Protein AF-0000000079914708 (afdb_homodimer)

Radius of gyration: 30.22 Å; Cα contacts (8 Å, |Δi|>4): 1657; chains: 2; bounding box: 57×96×69 Å

Nearest PDB structures (foldseek):
  4oof-assembly1_B  TM=9.901E-01  e=2.517E-56  Mycobacterium tuberculosis H37Rv
  4ooe-assembly1_B  TM=9.869E-01  e=2.065E-55  Mycobacterium tuberculosis H37Rv
  2jd0-assembly1_A  TM=9.920E-01  e=3.145E-55  Mycobacterium tuberculosis H37Rv
  2c82-assembly1_A  TM=9.894E-01  e=4.850E-54  Mycobacterium tuberculosis H37Rv
  2y1c-assembly1_A  TM=9.705E-01  e=8.412E-52  Mycobacterium tuberculosis H37Rv

Structure (mmCIF, N/CA/C/O backbone):
data_AF-0000000079914708-model_v1
#
loop_
_entity.id
_entity.type
_entity.pdbx_description
1 polymer '1-deoxy-D-xylulose 5-phosphate reductoisomerase'
#
loop_
_atom_site.group_PDB
_atom_site.id
_atom_site.type_symbol
_atom_site.label_atom_id
_atom_site.label_alt_id
_atom_site.label_comp_id
_atom_site.label_asym_id
_atom_site.label_entity_id
_atom_site.label_seq_id
_atom_site.pdbx_PDB_ins_code
_atom_site.Cartn_x
_atom_site.Cartn_y
_atom_site.Cartn_z
_atom_site.occupancy
_atom_site.B_iso_or_equiv
_atom_site.auth_seq_id
_atom_site.auth_comp_id
_atom_site.auth_asym_id
_atom_site.auth_atom_id
_atom_site.pdbx_PDB_model_num
ATOM 1 N N . MET A 1 1 ? -20.422 -18.531 9.766 1 36.88 1 MET A N 1
ATOM 2 C CA . MET A 1 1 ? -19.594 -19.594 10.367 1 36.88 1 MET A CA 1
ATOM 3 C C . MET A 1 1 ? -19.578 -19.469 11.883 1 36.88 1 MET A C 1
ATOM 5 O O . MET A 1 1 ? -19.594 -18.359 12.422 1 36.88 1 MET A O 1
ATOM 9 N N . ASP A 1 2 ? -19.969 -20.281 12.609 1 43.97 2 ASP A N 1
ATOM 10 C CA . ASP A 1 2 ? -19.969 -20.344 14.062 1 43.97 2 ASP A CA 1
ATOM 11 C C . ASP A 1 2 ? -18.641 -19.859 14.641 1 43.97 2 ASP A C 1
ATOM 13 O O . ASP A 1 2 ? -17.594 -20.469 14.398 1 43.97 2 ASP A O 1
ATOM 17 N N . GLU A 1 3 ? -18.438 -18.547 15 1 56.38 3 GLU A N 1
ATOM 18 C CA . GLU A 1 3 ? -17.328 -17.734 15.484 1 56.38 3 GLU A CA 1
ATOM 19 C C . GLU A 1 3 ? -16.469 -18.516 16.469 1 56.38 3 GLU A C 1
ATOM 21 O O . GLU A 1 3 ? -15.328 -18.125 16.75 1 56.38 3 GLU A O 1
ATOM 26 N N . THR A 1 4 ? -16.906 -19.766 16.891 1 71.81 4 THR A N 1
ATOM 27 C CA . THR A 1 4 ? -16.188 -20.328 18.031 1 71.81 4 THR A CA 1
ATOM 28 C C . THR A 1 4 ? -15.398 -21.562 17.594 1 71.81 4 THR A C 1
ATOM 30 O O . THR A 1 4 ? -14.453 -21.969 18.281 1 71.81 4 THR A O 1
ATOM 33 N N . ARG A 1 5 ? -15.688 -22.188 16.328 1 90 5 ARG A N 1
ATOM 34 C CA . ARG A 1 5 ? -14.961 -23.406 15.992 1 90 5 ARG A CA 1
ATOM 35 C C . ARG A 1 5 ? -13.836 -23.109 15 1 90 5 ARG A C 1
ATOM 37 O O . ARG A 1 5 ? -13.945 -22.203 14.18 1 90 5 ARG A O 1
ATOM 44 N N . PRO A 1 6 ? -12.797 -23.906 14.992 1 96.5 6 PRO A N 1
ATOM 45 C CA . PRO A 1 6 ? -11.68 -23.734 14.062 1 96.5 6 PRO A CA 1
ATOM 46 C C . PRO A 1 6 ? -12.078 -23.969 12.609 1 96.5 6 PRO A C 1
ATOM 48 O O . PRO A 1 6 ? -12.945 -24.797 12.328 1 96.5 6 PRO A O 1
ATOM 51 N N . THR A 1 7 ? -11.562 -23.172 11.695 1 98.25 7 THR A N 1
ATOM 52 C CA . THR A 1 7 ? -11.727 -23.359 10.258 1 98.25 7 THR A CA 1
ATOM 53 C C . THR A 1 7 ? -11.195 -24.719 9.828 1 98.25 7 THR A C 1
ATOM 55 O O . THR A 1 7 ? -10.031 -25.047 10.078 1 98.25 7 THR A O 1
ATOM 58 N N . ARG A 1 8 ? -12.094 -25.625 9.367 1 98.62 8 ARG A N 1
ATOM 59 C CA . ARG A 1 8 ? -11.734 -26.969 8.906 1 98.62 8 ARG A CA 1
ATOM 60 C C . ARG A 1 8 ? -11.047 -26.922 7.547 1 98.62 8 ARG A C 1
ATOM 62 O O . ARG A 1 8 ? -11.664 -26.547 6.551 1 98.62 8 ARG A O 1
ATOM 69 N N . VAL A 1 9 ? -9.648 -27.359 7.445 1 98.94 9 VAL A N 1
ATOM 70 C CA . VAL A 1 9 ? -8.805 -27.203 6.262 1 98.94 9 VAL A CA 1
ATOM 71 C C . VAL A 1 9 ? -8.539 -28.562 5.621 1 98.94 9 VAL A C 1
ATOM 73 O O . VAL A 1 9 ? -8.062 -29.484 6.289 1 98.94 9 VAL A O 1
ATOM 76 N N . LEU A 1 10 ? -8.953 -28.75 4.406 1 98.94 10 LEU A N 1
ATOM 77 C CA . LEU A 1 10 ? -8.508 -29.859 3.576 1 98.94 10 LEU A CA 1
ATOM 78 C C . LEU A 1 10 ? -7.273 -29.484 2.766 1 98.94 10 LEU A C 1
ATOM 80 O O . LEU A 1 10 ? -7.32 -28.547 1.957 1 98.94 10 LEU A O 1
ATOM 84 N N . LEU A 1 11 ? -6.145 -30.188 2.957 1 98.81 11 LEU A N 1
ATOM 85 C CA . LEU A 1 11 ? -4.863 -29.781 2.383 1 98.81 11 LEU A CA 1
ATOM 86 C C . LEU A 1 11 ? -4.453 -30.734 1.261 1 98.81 11 LEU A C 1
ATOM 88 O O . LEU A 1 11 ? -4.168 -31.906 1.506 1 98.81 11 LEU A O 1
ATOM 92 N N . LEU A 1 12 ? -4.473 -30.203 0.036 1 98.56 12 LEU A N 1
ATOM 93 C CA . LEU A 1 12 ? -4.012 -30.969 -1.123 1 98.56 12 LEU A CA 1
ATOM 94 C C . LEU A 1 12 ? -2.566 -30.625 -1.459 1 98.56 12 LEU A C 1
ATOM 96 O O . LEU A 1 12 ? -2.242 -29.453 -1.711 1 98.56 12 LEU A O 1
ATOM 100 N N . GLY A 1 13 ? -1.732 -31.594 -1.557 1 96.75 13 GLY A N 1
ATOM 101 C CA . GLY A 1 13 ? -0.308 -31.344 -1.718 1 96.75 13 GLY A CA 1
ATOM 102 C C . GLY A 1 13 ? 0.402 -31.062 -0.407 1 96.75 13 GLY A C 1
ATOM 103 O O . GLY A 1 13 ? 1.168 -30.109 -0.301 1 96.75 13 GLY A O 1
ATOM 104 N N . SER A 1 14 ? 0.177 -31.891 0.597 1 98 14 SER A N 1
ATOM 105 C CA . SER A 1 14 ? 0.593 -31.609 1.966 1 98 14 SER A CA 1
ATOM 106 C C . SER A 1 14 ? 2.1 -31.766 2.131 1 98 14 SER A C 1
ATOM 108 O O . SER A 1 14 ? 2.693 -31.203 3.049 1 98 14 SER A O 1
ATOM 110 N N . THR A 1 15 ? 2.727 -32.531 1.225 1 96.88 15 THR A N 1
ATOM 111 C CA . THR A 1 15 ? 4.133 -32.844 1.438 1 96.88 15 THR A CA 1
ATOM 112 C C . THR A 1 15 ? 5.035 -31.891 0.657 1 96.88 15 THR A C 1
ATOM 114 O O . THR A 1 15 ? 6.258 -31.938 0.791 1 96.88 15 THR A O 1
ATOM 117 N N . GLY A 1 16 ? 4.41 -31.016 -0.153 1 93.75 16 GLY A N 1
ATOM 118 C CA . GLY A 1 16 ? 5.18 -30.016 -0.866 1 93.75 16 GLY A CA 1
ATOM 119 C C . GLY A 1 16 ? 5.504 -28.797 -0.018 1 93.75 16 GLY A C 1
ATOM 120 O O . GLY A 1 16 ? 5.152 -28.75 1.163 1 93.75 16 GLY A O 1
ATOM 121 N N . SER A 1 17 ? 6.188 -27.875 -0.642 1 93.06 17 SER A N 1
ATOM 122 C CA . SER A 1 17 ? 6.637 -26.672 0.045 1 93.06 17 SER A CA 1
ATOM 123 C C . SER A 1 17 ? 5.461 -25.906 0.644 1 93.06 17 SER A C 1
ATOM 125 O O . SER A 1 17 ? 5.469 -25.578 1.833 1 93.06 17 SER A O 1
ATOM 127 N N . ILE A 1 18 ? 4.402 -25.641 -0.111 1 96.12 18 ILE A N 1
ATOM 128 C CA . ILE A 1 18 ? 3.236 -24.906 0.365 1 96.12 18 ILE A CA 1
ATOM 129 C C . ILE A 1 18 ? 2.506 -25.719 1.425 1 96.12 18 ILE A C 1
ATOM 131 O O . ILE A 1 18 ? 2.08 -25.188 2.449 1 96.12 18 ILE A O 1
ATOM 135 N N . GLY A 1 19 ? 2.408 -27.031 1.173 1 97.31 19 GLY A N 1
ATOM 136 C CA . GLY A 1 19 ? 1.706 -27.906 2.102 1 97.31 19 GLY A CA 1
ATOM 137 C C . GLY A 1 19 ? 2.35 -27.953 3.475 1 97.31 19 GLY A C 1
ATOM 138 O O . GLY A 1 19 ? 1.666 -27.812 4.492 1 97.31 19 GLY A O 1
ATOM 139 N N . THR A 1 20 ? 3.672 -28.125 3.508 1 97.81 20 THR A N 1
ATOM 140 C CA . THR A 1 20 ? 4.371 -28.219 4.785 1 97.81 20 THR A CA 1
ATOM 141 C C . THR A 1 20 ? 4.297 -26.891 5.535 1 97.81 20 THR A C 1
ATOM 143 O O . THR A 1 20 ? 4.125 -26.875 6.758 1 97.81 20 THR A O 1
ATOM 146 N N . GLN A 1 21 ? 4.383 -25.812 4.812 1 97.75 21 GLN A N 1
ATOM 147 C CA . GLN A 1 21 ? 4.297 -24.484 5.441 1 97.75 21 GLN A CA 1
ATOM 148 C C . GLN A 1 21 ? 2.883 -24.219 5.945 1 97.75 21 GLN A C 1
ATOM 150 O O . GLN A 1 21 ? 2.703 -23.578 6.984 1 97.75 21 GLN A O 1
ATOM 155 N N . ALA A 1 22 ? 1.882 -24.703 5.195 1 98.69 22 ALA A N 1
ATOM 156 C CA . ALA A 1 22 ? 0.503 -24.578 5.66 1 98.69 22 ALA A CA 1
ATOM 157 C C . ALA A 1 22 ? 0.308 -25.312 6.984 1 98.69 22 ALA A C 1
ATOM 159 O O . ALA A 1 22 ? -0.35 -24.797 7.895 1 98.69 22 ALA A O 1
ATOM 160 N N . LEU A 1 23 ? 0.891 -26.453 7.082 1 98.75 23 LEU A N 1
ATOM 161 C CA . LEU A 1 23 ? 0.79 -27.219 8.32 1 98.75 23 LEU A CA 1
ATOM 162 C C . LEU A 1 23 ? 1.471 -26.484 9.469 1 98.75 23 LEU A C 1
ATOM 164 O O . LEU A 1 23 ? 0.998 -26.516 10.609 1 98.75 23 LEU A O 1
ATOM 168 N N . GLU A 1 24 ? 2.586 -25.812 9.195 1 98.5 24 GLU A N 1
ATOM 169 C CA . GLU A 1 24 ? 3.238 -24.984 10.203 1 98.5 24 GLU A CA 1
ATOM 170 C C . GLU A 1 24 ? 2.322 -23.859 10.68 1 98.5 24 GLU A C 1
ATOM 172 O O . GLU A 1 24 ? 2.217 -23.609 11.883 1 98.5 24 GLU A O 1
ATOM 177 N N . VAL A 1 25 ? 1.643 -23.188 9.742 1 98.69 25 VAL A N 1
ATOM 178 C CA . VAL A 1 25 ? 0.723 -22.094 10.055 1 98.69 25 VAL A CA 1
ATOM 179 C C . VAL A 1 25 ? -0.42 -22.625 10.922 1 98.69 25 VAL A C 1
ATOM 181 O O . VAL A 1 25 ? -0.799 -21.984 11.914 1 98.69 25 VAL A O 1
ATOM 184 N N . ILE A 1 26 ? -0.95 -23.781 10.578 1 98.56 26 ILE A N 1
ATOM 185 C CA . ILE A 1 26 ? -2.072 -24.359 11.297 1 98.56 26 ILE A CA 1
ATOM 186 C C . ILE A 1 26 ? -1.633 -24.766 12.703 1 98.56 26 ILE A C 1
ATOM 188 O O . ILE A 1 26 ? -2.336 -24.484 13.68 1 98.56 26 ILE A O 1
ATOM 192 N N . GLU A 1 27 ? -0.459 -25.375 12.797 1 98.06 27 GLU A N 1
ATOM 193 C CA . GLU A 1 27 ? 0.076 -25.797 14.094 1 98.06 27 GLU A CA 1
ATOM 194 C C . GLU A 1 27 ? 0.278 -24.609 15.016 1 98.06 27 GLU A C 1
ATOM 196 O O . GLU A 1 27 ? 0.067 -24.703 16.234 1 98.06 27 GLU A O 1
ATOM 201 N N . ALA A 1 28 ? 0.624 -23.484 14.5 1 97.81 28 ALA A N 1
ATOM 202 C CA . ALA A 1 28 ? 0.877 -22.266 15.281 1 97.81 28 ALA A CA 1
ATOM 203 C C . ALA A 1 28 ? -0.43 -21.609 15.703 1 97.81 28 ALA A C 1
ATOM 205 O O . ALA A 1 28 ? -0.429 -20.688 16.531 1 97.81 28 ALA A O 1
ATOM 206 N N . ASN A 1 29 ? -1.564 -22.078 15.117 1 97.81 29 ASN A N 1
ATOM 207 C CA . ASN A 1 29 ? -2.863 -21.469 15.383 1 97.81 29 ASN A CA 1
ATOM 208 C C . ASN A 1 29 ? -3.938 -22.516 15.633 1 97.81 29 ASN A C 1
ATOM 210 O O . ASN A 1 29 ? -4.961 -22.531 14.945 1 97.81 29 ASN A O 1
ATOM 214 N N . PRO A 1 30 ? -3.83 -23.359 16.672 1 95 30 PRO A N 1
ATOM 215 C CA . PRO A 1 30 ? -4.734 -24.5 16.875 1 95 30 PRO A CA 1
ATOM 216 C C . PRO A 1 30 ? -6.16 -24.047 17.203 1 95 30 PRO A C 1
ATOM 218 O O . PRO A 1 30 ? -7.109 -24.812 17 1 95 30 PRO A O 1
ATOM 221 N N . GLY A 1 31 ? -6.293 -22.828 17.672 1 96.19 31 GLY A N 1
ATOM 222 C CA . GLY A 1 31 ? -7.629 -22.312 17.953 1 96.19 31 GLY A CA 1
ATOM 223 C C . GLY A 1 31 ? -8.32 -21.781 16.703 1 96.19 31 GLY A C 1
ATOM 224 O O . GLY A 1 31 ? -9.539 -21.594 16.703 1 96.19 31 GLY A O 1
ATOM 225 N N . LYS A 1 32 ? -7.641 -21.656 15.602 1 97.44 32 LYS A N 1
ATOM 226 C CA . LYS A 1 32 ? -8.18 -21.016 14.414 1 97.44 32 LYS A CA 1
ATOM 227 C C . LYS A 1 32 ? -8.422 -22.031 13.297 1 97.44 32 LYS A C 1
ATOM 229 O O . LYS A 1 32 ? -9.359 -21.875 12.508 1 97.44 32 LYS A O 1
ATOM 234 N N . PHE A 1 33 ? -7.508 -23.016 13.273 1 98.44 33 PHE A N 1
ATOM 235 C CA . PHE A 1 33 ? -7.559 -23.938 12.141 1 98.44 33 PHE A CA 1
ATOM 236 C C . PHE A 1 33 ? -7.484 -25.391 12.609 1 98.44 33 PHE A C 1
ATOM 238 O O . PHE A 1 33 ? -6.879 -25.672 13.648 1 98.44 33 PHE A O 1
ATOM 245 N N . SER A 1 34 ? -8.055 -26.297 11.859 1 98.06 34 SER A N 1
ATOM 246 C CA . SER A 1 34 ? -7.926 -27.734 12.031 1 98.06 34 SER A CA 1
ATOM 247 C C . SER A 1 34 ? -7.848 -28.453 10.688 1 98.06 34 SER A C 1
ATOM 249 O O . SER A 1 34 ? -8.539 -28.078 9.742 1 98.06 34 SER A O 1
ATOM 251 N N . VAL A 1 35 ? -7 -29.453 10.609 1 98.62 35 VAL A N 1
ATOM 252 C CA . VAL A 1 35 ? -6.859 -30.219 9.383 1 98.62 35 VAL A CA 1
ATOM 253 C C . VAL A 1 35 ? -7.883 -31.344 9.359 1 98.62 35 VAL A C 1
ATOM 255 O O . VAL A 1 35 ? -8.008 -32.094 10.328 1 98.62 35 VAL A O 1
ATOM 258 N N . VAL A 1 36 ? -8.562 -31.484 8.195 1 98.62 36 VAL A N 1
ATOM 259 C CA . VAL A 1 36 ? -9.602 -32.5 8.172 1 98.62 36 VAL A CA 1
ATOM 260 C C . VAL A 1 36 ? -9.25 -33.594 7.137 1 98.62 36 VAL A C 1
ATOM 262 O O . VAL A 1 36 ? -9.906 -34.625 7.059 1 98.62 36 VAL A O 1
ATOM 265 N N . GLY A 1 37 ? -8.227 -33.375 6.367 1 98.69 37 GLY A N 1
ATOM 266 C CA . GLY A 1 37 ? -7.754 -34.312 5.379 1 98.69 37 GLY A CA 1
ATOM 267 C C . GLY A 1 37 ? -6.445 -33.906 4.73 1 98.69 37 GLY A C 1
ATOM 268 O O . GLY A 1 37 ? -6.098 -32.719 4.715 1 98.69 37 GLY A O 1
ATOM 269 N N . LEU A 1 38 ? -5.746 -34.875 4.238 1 98.69 38 LEU A N 1
ATOM 270 C CA . LEU A 1 38 ? -4.465 -34.656 3.576 1 98.69 38 LEU A CA 1
ATOM 271 C C . LEU A 1 38 ? -4.402 -35.406 2.252 1 98.69 38 LEU A C 1
ATOM 273 O O . LEU A 1 38 ? -4.891 -36.531 2.152 1 98.69 38 LEU A O 1
ATOM 277 N N . ALA A 1 39 ? -3.891 -34.75 1.293 1 98.25 39 ALA A N 1
ATOM 278 C CA . ALA A 1 39 ? -3.59 -35.438 0.03 1 98.25 39 ALA A CA 1
ATOM 279 C C . ALA A 1 39 ? -2.141 -35.188 -0.382 1 98.25 39 ALA A C 1
ATOM 281 O O . ALA A 1 39 ? -1.57 -34.125 -0.103 1 98.25 39 ALA A O 1
ATOM 282 N N . ALA A 1 40 ? -1.553 -36.188 -1.036 1 96.56 40 ALA A N 1
ATOM 283 C CA . ALA A 1 40 ? -0.188 -36.094 -1.548 1 96.56 40 ALA A CA 1
ATOM 284 C C . ALA A 1 40 ? -0.018 -36.906 -2.816 1 96.56 40 ALA A C 1
ATOM 286 O O . ALA A 1 40 ? -0.877 -37.719 -3.148 1 96.56 40 ALA A O 1
ATOM 287 N N . GLY A 1 41 ? 1.029 -36.656 -3.492 1 94.38 41 GLY A N 1
ATOM 288 C CA . GLY A 1 41 ? 1.316 -37.406 -4.703 1 94.38 41 GLY A CA 1
ATOM 289 C C . GLY A 1 41 ? 1.921 -38.75 -4.426 1 94.38 41 GLY A C 1
ATOM 290 O O . GLY A 1 41 ? 1.647 -39.719 -5.148 1 94.38 41 GLY A O 1
ATOM 291 N N . GLY A 1 42 ? 2.811 -38.875 -3.482 1 93.75 42 GLY A N 1
ATOM 292 C CA . GLY A 1 42 ? 3.393 -40.156 -3.127 1 93.75 42 GLY A CA 1
ATOM 293 C C . GLY A 1 42 ? 4.91 -40.125 -3.111 1 93.75 42 GLY A C 1
ATOM 294 O O . GLY A 1 42 ? 5.543 -41.125 -2.727 1 93.75 42 GLY A O 1
ATOM 295 N N . ALA A 1 43 ? 5.477 -39.031 -3.459 1 91.25 43 ALA A N 1
ATOM 296 C CA . ALA A 1 43 ? 6.934 -38.969 -3.559 1 91.25 43 ALA A CA 1
ATOM 297 C C . ALA A 1 43 ? 7.578 -39 -2.176 1 91.25 43 ALA A C 1
ATOM 299 O O . ALA A 1 43 ? 8.727 -39.406 -2.027 1 91.25 43 ALA A O 1
ATOM 300 N N . ASN A 1 44 ? 6.918 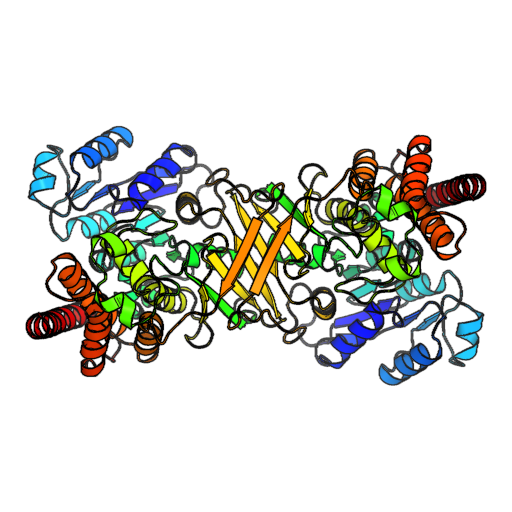-38.5 -1.13 1 95.5 44 ASN A N 1
ATOM 301 C CA . ASN A 1 44 ? 7.441 -38.469 0.232 1 95.5 44 ASN A CA 1
ATOM 302 C C . ASN A 1 44 ? 6.465 -39.094 1.222 1 95.5 44 ASN A C 1
ATOM 304 O O . ASN A 1 44 ? 5.891 -38.406 2.062 1 95.5 44 ASN A O 1
ATOM 308 N N . VAL A 1 45 ? 6.461 -40.344 1.187 1 96 45 VAL A N 1
ATOM 309 C CA . VAL A 1 45 ? 5.465 -41.094 1.949 1 96 45 VAL A CA 1
ATOM 310 C C . VAL A 1 45 ? 5.785 -41 3.439 1 96 45 VAL A C 1
ATOM 312 O O . VAL A 1 45 ? 4.883 -40.969 4.277 1 96 45 VAL A O 1
ATOM 315 N N . ASP A 1 46 ? 7.082 -41 3.746 1 97.12 46 ASP A N 1
ATOM 316 C CA . ASP A 1 46 ? 7.488 -40.875 5.145 1 97.12 46 ASP A CA 1
ATOM 317 C C . ASP A 1 46 ? 6.988 -39.594 5.77 1 97.12 46 ASP A C 1
ATOM 319 O O . ASP A 1 46 ? 6.473 -39.594 6.891 1 97.12 46 ASP A O 1
ATOM 323 N N . LEU A 1 47 ? 7.133 -38.594 5.039 1 98 47 LEU A N 1
ATOM 324 C CA . LEU A 1 47 ? 6.645 -37.312 5.527 1 98 47 LEU A CA 1
ATOM 325 C C . LEU A 1 47 ? 5.125 -37.312 5.664 1 98 47 LEU A C 1
ATOM 327 O O . LEU A 1 47 ? 4.582 -36.812 6.648 1 98 47 LEU A O 1
ATOM 331 N N . LEU A 1 48 ? 4.457 -37.906 4.762 1 98.19 48 LEU A N 1
ATOM 332 C CA . LEU A 1 48 ? 3.002 -38 4.816 1 98.19 48 LEU A CA 1
ATOM 333 C C . LEU A 1 48 ? 2.557 -38.781 6.043 1 98.19 48 LEU A C 1
ATOM 335 O O . LEU A 1 48 ? 1.621 -38.375 6.738 1 98.19 48 LEU A O 1
ATOM 339 N N . ALA A 1 49 ? 3.266 -39.844 6.281 1 97.5 49 ALA A N 1
ATOM 340 C CA . ALA A 1 49 ? 2.941 -40.656 7.441 1 97.5 49 ALA A CA 1
ATOM 341 C C . ALA A 1 49 ? 3.076 -39.875 8.734 1 97.5 49 ALA A C 1
ATOM 343 O O . ALA A 1 49 ? 2.223 -39.969 9.625 1 97.5 49 ALA A O 1
ATOM 344 N N . ARG A 1 50 ? 4.098 -39.156 8.797 1 97.94 50 ARG A N 1
ATOM 345 C CA . ARG A 1 50 ? 4.309 -38.281 9.969 1 97.94 50 ARG A CA 1
ATOM 346 C C . ARG A 1 50 ? 3.207 -37.25 10.086 1 97.94 50 ARG A C 1
ATOM 348 O O . ARG A 1 50 ? 2.699 -37 11.18 1 97.94 50 ARG A O 1
ATOM 355 N N . GLN A 1 51 ? 2.834 -36.625 8.984 1 98.5 51 GLN A N 1
ATOM 356 C CA . GLN A 1 51 ? 1.788 -35.625 8.969 1 98.5 51 GLN A CA 1
ATOM 357 C C . GLN A 1 51 ? 0.45 -36.188 9.422 1 98.5 51 GLN A C 1
ATOM 359 O O . GLN A 1 51 ? -0.282 -35.562 10.188 1 98.5 51 GLN A O 1
ATOM 364 N N . ILE A 1 52 ? 0.165 -37.406 8.992 1 97.88 52 ILE A N 1
ATOM 365 C CA . ILE A 1 52 ? -1.068 -38.094 9.367 1 97.88 52 ILE A CA 1
ATOM 366 C C . ILE A 1 52 ? -1.096 -38.312 10.883 1 97.88 52 ILE A C 1
ATOM 368 O O . ILE A 1 52 ? -2.105 -38.031 11.531 1 97.88 52 ILE A O 1
ATOM 372 N N . THR A 1 53 ? 0.012 -38.719 11.398 1 96.81 53 THR A N 1
ATOM 373 C C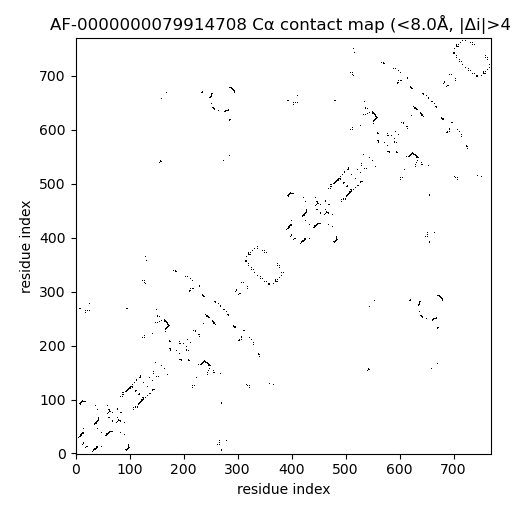A . THR A 1 53 ? 0.119 -38.969 12.828 1 96.81 53 THR A CA 1
ATOM 374 C C . THR A 1 53 ? -0.029 -37.688 13.633 1 96.81 53 THR A C 1
ATOM 376 O O . THR A 1 53 ? -0.781 -37.625 14.602 1 96.81 53 THR A O 1
ATOM 379 N N . GLU A 1 54 ? 0.605 -36.688 13.203 1 97.06 54 GLU A N 1
ATOM 380 C CA . GLU A 1 54 ? 0.638 -35.406 13.922 1 97.06 54 GLU A CA 1
ATOM 381 C C . GLU A 1 54 ? -0.723 -34.719 13.883 1 97.06 54 GLU A C 1
ATOM 383 O O . GLU A 1 54 ? -1.132 -34.094 14.859 1 97.06 54 GLU A O 1
ATOM 388 N N . THR A 1 55 ? -1.468 -34.844 12.789 1 96.88 55 THR A N 1
ATOM 389 C CA . THR A 1 55 ? -2.744 -34.156 12.633 1 96.88 55 THR A CA 1
ATOM 390 C C . THR A 1 55 ? -3.895 -35 13.125 1 96.88 55 THR A C 1
ATOM 392 O O . THR A 1 55 ? -4.98 -34.5 13.422 1 96.88 55 THR A O 1
ATOM 395 N N . GLY A 1 56 ? -3.707 -36.281 13.07 1 95.69 56 GLY A N 1
ATOM 396 C CA . GLY A 1 56 ? -4.73 -37.219 13.492 1 95.69 56 GLY A CA 1
ATOM 397 C C . GLY A 1 56 ? -5.816 -37.438 12.461 1 95.69 56 GLY A C 1
ATOM 398 O O . GLY A 1 56 ? -6.859 -38.031 12.758 1 95.69 56 GLY A O 1
ATOM 399 N N . VAL A 1 57 ? -5.574 -37.062 11.227 1 96.75 57 VAL A N 1
ATOM 400 C CA . VAL A 1 57 ? -6.629 -37.125 10.219 1 96.75 57 VAL A CA 1
ATOM 401 C C . VAL A 1 57 ? -6.781 -38.594 9.75 1 96.75 57 VAL A C 1
ATOM 403 O O . VAL A 1 57 ? -5.824 -39.344 9.789 1 96.75 57 VAL A O 1
ATOM 406 N N . THR A 1 58 ? -7.992 -38.844 9.289 1 96.06 58 THR A N 1
ATOM 407 C CA . THR A 1 58 ? -8.266 -40.188 8.75 1 96.06 58 THR A CA 1
ATOM 408 C C . THR A 1 58 ? -8.586 -40.094 7.262 1 96.06 58 THR A C 1
ATOM 410 O O . THR A 1 58 ? -8.508 -41.125 6.551 1 96.06 58 THR A O 1
ATOM 413 N N . SER A 1 59 ? -8.93 -39 6.781 1 98.12 59 SER A N 1
ATOM 414 C CA . SER A 1 59 ? -9.195 -38.781 5.363 1 98.12 59 SER A CA 1
ATOM 415 C C . SER A 1 59 ? -7.91 -38.469 4.602 1 98.12 59 SER A C 1
ATOM 417 O O . SER A 1 59 ? -7.391 -37.344 4.688 1 98.12 59 SER A O 1
ATOM 419 N N . VAL A 1 60 ? -7.422 -39.469 3.877 1 98.38 60 VAL A N 1
ATOM 420 C CA . VAL A 1 60 ? -6.129 -39.312 3.217 1 98.38 60 VAL A CA 1
ATOM 421 C C . VAL A 1 60 ? -6.219 -39.812 1.778 1 98.38 60 VAL A C 1
ATOM 423 O O . VAL A 1 60 ? -6.902 -40.812 1.502 1 98.38 60 VAL A O 1
ATOM 426 N N . ALA A 1 61 ? -5.609 -39.125 0.871 1 98.31 61 ALA A N 1
ATOM 427 C CA . ALA A 1 61 ? -5.508 -39.531 -0.522 1 98.31 61 ALA A CA 1
ATOM 428 C C . ALA A 1 61 ? -4.059 -39.469 -1.007 1 98.31 61 ALA A C 1
ATOM 430 O O . ALA A 1 61 ? -3.324 -38.562 -0.68 1 98.31 61 ALA A O 1
ATOM 431 N N . VAL A 1 62 ? -3.654 -40.531 -1.724 1 97.56 62 VAL A N 1
ATOM 432 C CA . VAL A 1 62 ? -2.338 -40.594 -2.352 1 97.56 62 VAL A CA 1
ATOM 433 C C . VAL A 1 62 ? -2.488 -40.938 -3.832 1 97.56 62 VAL A C 1
ATOM 435 O O . VAL A 1 62 ? -3.062 -41.969 -4.184 1 97.56 62 VAL A O 1
ATOM 438 N N . ALA A 1 63 ? -1.987 -40.125 -4.652 1 95.44 63 ALA A N 1
ATOM 439 C CA . ALA A 1 63 ? -2.162 -40.312 -6.09 1 95.44 63 ALA A CA 1
ATOM 440 C C . ALA A 1 63 ? -1.46 -41.594 -6.57 1 95.44 63 ALA A C 1
ATOM 442 O O . ALA A 1 63 ? -1.998 -42.312 -7.398 1 95.44 63 ALA A O 1
ATOM 443 N N . ASP A 1 64 ? -0.214 -41.906 -6.086 1 95.44 64 ASP A N 1
ATOM 444 C CA . ASP A 1 64 ? 0.554 -43.062 -6.473 1 95.44 64 ASP A CA 1
ATOM 445 C C . ASP A 1 64 ? 0.103 -44.312 -5.684 1 95.44 64 ASP A C 1
ATOM 447 O O . ASP A 1 64 ? 0.336 -44.406 -4.477 1 95.44 64 ASP A O 1
ATOM 451 N N . PRO A 1 65 ? -0.363 -45.25 -6.418 1 96.06 65 PRO A N 1
ATOM 452 C CA . PRO A 1 65 ? -0.871 -46.406 -5.711 1 96.06 65 PRO A CA 1
ATOM 453 C C . PRO A 1 65 ? 0.22 -47.156 -4.945 1 96.06 65 PRO A C 1
ATOM 455 O O . PRO A 1 65 ? -0.043 -47.719 -3.875 1 96.06 65 PRO A O 1
ATOM 458 N N . ARG A 1 66 ? 1.416 -47.188 -5.441 1 96.75 66 ARG A N 1
ATOM 459 C CA . ARG A 1 66 ? 2.506 -47.875 -4.766 1 96.75 66 ARG A CA 1
ATOM 460 C C . ARG A 1 66 ? 2.854 -47.219 -3.445 1 96.75 66 ARG A C 1
ATOM 462 O O . ARG A 1 66 ? 3.094 -47.875 -2.441 1 96.75 66 ARG A O 1
ATOM 469 N N . ALA A 1 67 ? 2.859 -45.938 -3.506 1 95.62 67 ALA A N 1
ATOM 470 C CA . ALA A 1 67 ? 3.137 -45.188 -2.293 1 95.62 67 ALA A CA 1
ATOM 471 C C . ALA A 1 67 ? 2.014 -45.344 -1.271 1 95.62 67 ALA A C 1
ATOM 473 O O . ALA A 1 67 ? 2.273 -45.5 -0.077 1 95.62 67 ALA A O 1
ATOM 474 N N . ALA A 1 68 ? 0.804 -45.344 -1.705 1 96.31 68 ALA A N 1
ATOM 475 C CA . ALA A 1 68 ? -0.358 -45.5 -0.834 1 96.31 68 ALA A CA 1
ATOM 476 C C . ALA A 1 68 ? -0.297 -46.844 -0.076 1 96.31 68 ALA A C 1
ATOM 478 O O . ALA A 1 68 ? -0.642 -46.906 1.106 1 96.31 68 ALA A O 1
ATOM 479 N N . ALA A 1 69 ? 0.116 -47.812 -0.702 1 95.06 69 ALA A N 1
ATOM 480 C CA . ALA A 1 69 ? 0.156 -49.156 -0.138 1 95.06 69 ALA A CA 1
ATOM 481 C C . ALA A 1 69 ? 1.154 -49.25 1.013 1 95.06 69 ALA A C 1
ATOM 483 O O . ALA A 1 69 ? 0.998 -50.062 1.921 1 95.06 69 ALA A O 1
ATOM 484 N N . THR A 1 70 ? 2.127 -48.406 0.945 1 95.12 70 THR A N 1
ATOM 485 C CA . THR A 1 70 ? 3.166 -48.469 1.967 1 95.12 70 THR A CA 1
ATOM 486 C C . THR A 1 70 ? 2.676 -47.812 3.264 1 95.12 70 THR A C 1
ATOM 488 O O . THR A 1 70 ? 3.256 -48.062 4.328 1 95.12 70 THR A O 1
ATOM 491 N N . LEU A 1 71 ? 1.692 -46.938 3.346 1 93.69 71 LEU A N 1
ATOM 492 C CA . LEU A 1 71 ? 1.176 -46.281 4.535 1 93.69 71 LEU A CA 1
ATOM 493 C C . LEU A 1 71 ? 0.457 -47.25 5.445 1 93.69 71 LEU A C 1
ATOM 495 O O . LEU A 1 71 ? 0.347 -47.031 6.652 1 93.69 71 LEU A O 1
ATOM 499 N N . ASP A 1 72 ? 0.156 -48.375 5.121 1 85.12 72 ASP A N 1
ATOM 500 C CA . ASP A 1 72 ? -0.515 -49.438 5.871 1 85.12 72 ASP A CA 1
ATOM 501 C C . ASP A 1 72 ? -1.634 -48.875 6.742 1 85.12 72 ASP A C 1
ATOM 503 O O . ASP A 1 72 ? -1.663 -49.125 7.953 1 85.12 72 ASP A O 1
ATOM 507 N N . ARG A 1 73 ? -2.488 -48.062 6.246 1 90.06 73 ARG A N 1
ATOM 508 C CA . ARG A 1 73 ? -3.633 -47.469 6.914 1 90.06 73 ARG A CA 1
ATOM 509 C C . ARG A 1 73 ? -4.918 -47.719 6.137 1 90.06 73 ARG A C 1
ATOM 511 O O . ARG A 1 73 ? -4.949 -47.562 4.914 1 90.06 73 ARG A O 1
ATOM 518 N N . PRO A 1 74 ? -5.875 -48.094 6.848 1 88.88 74 PRO A N 1
ATOM 519 C CA . PRO A 1 74 ? -7.148 -48.344 6.16 1 88.88 74 PRO A CA 1
ATOM 520 C C . PRO A 1 74 ? -7.812 -47.062 5.68 1 88.88 74 PRO A C 1
ATOM 522 O O . PRO A 1 74 ? -7.641 -46 6.297 1 88.88 74 PRO A O 1
ATOM 525 N N . GLY A 1 75 ? -8.43 -47.125 4.527 1 92.88 75 GLY A N 1
ATOM 526 C CA . GLY A 1 75 ? -9.281 -46.031 4.098 1 92.88 75 GLY A CA 1
ATOM 527 C C . GLY A 1 75 ? -8.547 -45 3.248 1 92.88 75 GLY A C 1
ATOM 528 O O . GLY A 1 75 ? -9.148 -44.031 2.779 1 92.88 75 GLY A O 1
ATOM 529 N N . VAL A 1 76 ? -7.215 -45.219 3.035 1 96.56 76 VAL A N 1
ATOM 530 C CA . VAL A 1 76 ? -6.461 -44.312 2.193 1 96.56 76 VAL A CA 1
ATOM 531 C C . VAL A 1 76 ? -6.914 -44.438 0.743 1 96.56 76 VAL A C 1
ATOM 533 O O . VAL A 1 76 ? -6.891 -45.531 0.176 1 96.56 76 VAL A O 1
ATOM 536 N N . LEU A 1 77 ? -7.402 -43.312 0.223 1 97.75 77 LEU A N 1
ATOM 537 C CA . LEU A 1 77 ? -7.742 -43.312 -1.195 1 97.75 77 LEU A CA 1
ATOM 538 C C . LEU A 1 77 ? -6.488 -43.344 -2.059 1 97.75 77 LEU A C 1
ATOM 540 O O . LEU A 1 77 ? -5.488 -42.688 -1.725 1 97.75 77 LEU A O 1
ATOM 544 N N . SER A 1 78 ? -6.523 -44.062 -3.197 1 96.94 78 SER A N 1
ATOM 545 C CA . SER A 1 78 ? -5.336 -44.219 -4.031 1 96.94 78 SER A CA 1
ATOM 546 C C . SER A 1 78 ? -5.691 -44.156 -5.512 1 96.94 78 SER A C 1
ATOM 548 O O . SER A 1 78 ? -6.805 -44.531 -5.902 1 96.94 78 SER A O 1
ATOM 550 N N . GLY A 1 79 ? -4.742 -43.625 -6.316 1 95.56 79 GLY A N 1
ATOM 551 C CA . GLY A 1 79 ? -4.918 -43.562 -7.758 1 95.56 79 GLY A CA 1
ATOM 552 C C . GLY A 1 79 ? -5.039 -42.156 -8.281 1 95.56 79 GLY A C 1
ATOM 553 O O . GLY A 1 79 ? -5.027 -41.188 -7.508 1 95.56 79 GLY A O 1
ATOM 554 N N . PRO A 1 80 ? -5.168 -42 -9.578 1 91.56 80 PRO A N 1
ATOM 555 C CA . PRO A 1 80 ? -5.172 -40.656 -10.211 1 91.56 80 PRO A CA 1
ATOM 556 C C . PRO A 1 80 ? -6.371 -39.812 -9.805 1 91.56 80 PRO A C 1
ATOM 558 O O . PRO A 1 80 ? -6.281 -38.594 -9.766 1 91.56 80 PRO A O 1
ATOM 561 N N . GLY A 1 81 ? -7.445 -40.438 -9.422 1 95.44 81 GLY A N 1
ATOM 562 C CA . GLY A 1 81 ? -8.641 -39.688 -9.039 1 95.44 81 GLY A CA 1
ATOM 563 C C . GLY A 1 81 ? -8.797 -39.562 -7.539 1 95.44 81 GLY A C 1
ATOM 564 O O . GLY A 1 81 ? -9.781 -38.969 -7.066 1 95.44 81 GLY A O 1
ATOM 565 N N . ALA A 1 82 ? -7.82 -40.031 -6.797 1 97.44 82 ALA A N 1
ATOM 566 C CA . ALA A 1 82 ? -7.934 -40.125 -5.348 1 97.44 82 ALA A CA 1
ATOM 567 C C . ALA A 1 82 ? -8.117 -38.75 -4.703 1 97.44 82 ALA A C 1
ATOM 569 O O . ALA A 1 82 ? -8.93 -38.594 -3.789 1 97.44 82 ALA A O 1
ATOM 570 N N . VAL A 1 83 ? -7.406 -37.781 -5.176 1 97.5 83 VAL A N 1
ATOM 571 C CA . VAL A 1 83 ? -7.441 -36.438 -4.578 1 97.5 83 VAL A CA 1
ATOM 572 C C . VAL A 1 83 ? -8.812 -35.812 -4.793 1 97.5 83 VAL A C 1
ATOM 574 O O . VAL A 1 83 ? -9.398 -35.25 -3.865 1 97.5 83 VAL A O 1
ATOM 577 N N . THR A 1 84 ? -9.352 -35.938 -5.984 1 97.62 84 THR A N 1
ATOM 578 C CA . THR A 1 84 ? -10.68 -35.406 -6.285 1 97.62 84 THR A CA 1
ATOM 579 C C . THR A 1 84 ? -11.734 -36.094 -5.426 1 97.62 84 THR A C 1
ATOM 581 O O . THR A 1 84 ? -12.633 -35.438 -4.891 1 97.62 84 THR A O 1
ATOM 584 N N . GLU A 1 85 ? -11.594 -37.375 -5.309 1 98.06 85 GLU A N 1
ATOM 585 C CA . GLU A 1 85 ? -12.516 -38.156 -4.473 1 98.06 85 GLU A CA 1
ATOM 586 C C . GLU A 1 85 ? -12.453 -37.688 -3.02 1 98.06 85 GLU A C 1
ATOM 588 O O . GLU A 1 85 ? -13.484 -37.562 -2.357 1 98.06 85 GLU A O 1
ATOM 593 N N . LEU A 1 86 ? -11.273 -37.438 -2.592 1 98.44 86 LEU A N 1
ATOM 594 C CA . LEU A 1 86 ? -11.094 -36.938 -1.233 1 98.44 86 LEU A CA 1
ATOM 595 C C . LEU A 1 86 ? -11.844 -35.625 -1.034 1 98.44 86 LEU A C 1
ATOM 597 O O . LEU A 1 86 ? -12.531 -35.438 -0.024 1 98.44 86 LEU A O 1
ATOM 601 N N . VAL A 1 87 ? -11.734 -34.688 -1.961 1 98.62 87 VAL A N 1
ATOM 602 C CA . VAL A 1 87 ? -12.391 -33.375 -1.88 1 98.62 87 VAL A CA 1
ATOM 603 C C . VAL A 1 87 ? -13.898 -33.562 -1.823 1 98.62 87 VAL A C 1
ATOM 605 O O . VAL A 1 87 ? -14.586 -32.938 -1.017 1 98.62 87 VAL A O 1
ATOM 608 N N . LYS A 1 88 ? -14.406 -34.5 -2.604 1 98.06 88 LYS A N 1
ATOM 609 C CA . LYS A 1 88 ? -15.844 -34.719 -2.705 1 98.06 88 LYS A CA 1
ATOM 610 C C . LYS A 1 88 ? -16.391 -35.344 -1.434 1 98.06 88 LYS A C 1
ATOM 612 O O . LYS A 1 88 ? -17.547 -35.125 -1.065 1 98.06 88 LYS A O 1
ATOM 617 N N . ASN A 1 89 ? -15.531 -36.062 -0.749 1 97.44 89 ASN A N 1
ATOM 618 C CA . ASN A 1 89 ? -16.016 -36.906 0.352 1 97.44 89 ASN A CA 1
ATOM 619 C C . ASN A 1 89 ? -15.633 -36.312 1.706 1 97.44 89 ASN A C 1
ATOM 621 O O . ASN A 1 89 ? -15.875 -36.906 2.746 1 97.44 89 ASN A O 1
ATOM 625 N N . THR A 1 90 ? -14.984 -35.188 1.729 1 98 90 THR A N 1
ATOM 626 C CA . THR A 1 90 ? -14.531 -34.594 2.979 1 98 90 THR A CA 1
ATOM 627 C C . THR A 1 90 ? -15.086 -33.188 3.129 1 98 90 THR A C 1
ATOM 629 O O . THR A 1 90 ? -14.773 -32.281 2.322 1 98 90 THR A O 1
ATOM 632 N N . GLU A 1 91 ? -15.922 -33 4.105 1 97.38 91 GLU A N 1
ATOM 633 C CA . GLU A 1 91 ? -16.422 -31.641 4.379 1 97.38 91 GLU A CA 1
ATOM 634 C C . GLU A 1 91 ? -15.32 -30.734 4.91 1 97.38 91 GLU A C 1
ATOM 636 O O . GLU A 1 91 ? -14.594 -31.109 5.836 1 97.38 91 GLU A O 1
ATOM 641 N N . ALA A 1 92 ? -15.172 -29.594 4.293 1 98.5 92 ALA A N 1
ATOM 642 C CA . ALA A 1 92 ? -14.164 -28.609 4.691 1 98.5 92 ALA A CA 1
ATOM 643 C C . ALA A 1 92 ? -14.672 -27.188 4.508 1 98.5 92 ALA A C 1
ATOM 645 O O . ALA A 1 92 ? -15.555 -26.938 3.684 1 98.5 92 ALA A O 1
ATOM 646 N N . ASP A 1 93 ? -14.211 -26.297 5.352 1 98.56 93 ASP A N 1
ATOM 647 C CA . ASP A 1 93 ? -14.5 -24.875 5.176 1 98.56 93 ASP A CA 1
ATOM 648 C C . ASP A 1 93 ? -13.602 -24.25 4.113 1 98.56 93 ASP A C 1
ATOM 650 O O . ASP A 1 93 ? -14.023 -23.375 3.357 1 98.56 93 ASP A O 1
ATOM 654 N N . VAL A 1 94 ? -12.32 -24.75 4.055 1 98.81 94 VAL A N 1
ATOM 655 C CA . VAL A 1 94 ? -11.32 -24.266 3.104 1 98.81 94 VAL A CA 1
ATOM 656 C C . VAL A 1 94 ? -10.586 -25.453 2.494 1 98.81 94 VAL A C 1
ATOM 658 O O . VAL A 1 94 ? -10.211 -26.391 3.203 1 98.81 94 VAL A O 1
ATOM 661 N N . VAL A 1 95 ? -10.469 -25.469 1.22 1 98.88 95 VAL A N 1
ATOM 662 C CA . VAL A 1 95 ? -9.602 -26.406 0.515 1 98.88 95 VAL A CA 1
ATOM 663 C C . VAL A 1 95 ? -8.367 -25.672 -0.01 1 98.88 95 VAL A C 1
ATOM 665 O O . VAL A 1 95 ? -8.484 -24.781 -0.849 1 98.88 95 VAL A O 1
ATOM 668 N N . LEU A 1 96 ? -7.211 -26.016 0.531 1 98.88 96 LEU A N 1
ATOM 669 C CA . LEU A 1 96 ? -5.957 -25.484 0.009 1 98.88 96 LEU A CA 1
ATOM 670 C C . LEU A 1 96 ? -5.383 -26.391 -1.073 1 98.88 96 LEU A C 1
ATOM 672 O O . LEU A 1 96 ? -4.926 -27.5 -0.782 1 98.88 96 LEU A O 1
ATOM 676 N N . ASN A 1 97 ? -5.453 -25.953 -2.279 1 98.38 97 ASN A N 1
ATOM 677 C CA . ASN A 1 97 ? -4.891 -26.703 -3.389 1 98.38 97 ASN A CA 1
ATOM 678 C C . ASN A 1 97 ? -3.443 -26.297 -3.666 1 98.38 97 ASN A C 1
ATOM 680 O O . ASN A 1 97 ? -3.191 -25.312 -4.348 1 98.38 97 ASN A O 1
ATOM 684 N N . ALA A 1 98 ? -2.549 -27.109 -3.191 1 96.31 98 ALA A N 1
ATOM 685 C CA . ALA A 1 98 ? -1.117 -26.875 -3.369 1 96.31 98 ALA A CA 1
ATOM 686 C C . ALA A 1 98 ? -0.495 -27.938 -4.262 1 96.31 98 ALA A C 1
ATOM 688 O O . ALA A 1 98 ? 0.684 -28.281 -4.113 1 96.31 98 ALA A O 1
ATOM 689 N N . LEU A 1 99 ? -1.343 -28.516 -5.09 1 93 99 LEU A N 1
ATOM 690 C CA . LEU A 1 99 ? -0.847 -29.5 -6.039 1 93 99 LEU A CA 1
ATOM 691 C C . LEU A 1 99 ? -0.015 -28.844 -7.133 1 93 99 LEU A C 1
ATOM 693 O O . LEU A 1 99 ? -0.019 -27.609 -7.258 1 93 99 LEU A O 1
ATOM 697 N N . VAL A 1 100 ? 0.673 -29.656 -7.906 1 83.38 100 VAL A N 1
ATOM 698 C CA . VAL A 1 100 ? 1.54 -29.125 -8.953 1 83.38 100 VAL A CA 1
ATOM 699 C C . VAL A 1 100 ? 0.916 -29.391 -10.32 1 83.38 100 VAL A C 1
ATOM 701 O O . VAL A 1 100 ? 0.302 -30.438 -10.547 1 83.38 100 VAL A O 1
ATOM 704 N N . GLY A 1 101 ? 0.992 -28.453 -11.125 1 81.56 101 GLY A N 1
ATOM 705 C CA . GLY A 1 101 ? 0.647 -28.641 -12.531 1 81.56 101 GLY A CA 1
ATOM 706 C C . GLY A 1 101 ? -0.847 -28.75 -12.766 1 81.56 101 GLY A C 1
ATOM 707 O O . GLY A 1 101 ? -1.646 -28.344 -11.922 1 81.56 101 GLY A O 1
ATOM 708 N N . SER A 1 102 ? -1.216 -29.234 -13.938 1 81.56 102 SER A N 1
ATOM 709 C CA . SER A 1 102 ? -2.607 -29.281 -14.375 1 81.56 102 SER A CA 1
ATOM 710 C C . SER A 1 102 ? -3.377 -30.375 -13.633 1 81.56 102 SER A C 1
ATOM 712 O O . SER A 1 102 ? -4.605 -30.422 -13.695 1 81.56 102 SER A O 1
ATOM 714 N N . LEU A 1 103 ? -2.658 -31.125 -12.789 1 80.06 103 LEU A N 1
ATOM 715 C CA . LEU A 1 103 ? -3.277 -32.156 -11.961 1 80.06 103 LEU A CA 1
ATOM 716 C C . LEU A 1 103 ? -4.227 -31.547 -10.938 1 80.06 103 LEU A C 1
ATOM 718 O O . LEU A 1 103 ? -5.07 -32.25 -10.367 1 80.06 103 LEU A O 1
ATOM 722 N N . GLY A 1 104 ? -4.117 -30.312 -10.781 1 90.5 104 GLY A N 1
ATOM 723 C CA . GLY A 1 104 ? -4.918 -29.641 -9.773 1 90.5 104 GLY A CA 1
ATOM 724 C C . GLY A 1 104 ? -6.266 -29.172 -10.289 1 90.5 104 GLY A C 1
ATOM 725 O O . GLY A 1 104 ? -7.105 -28.703 -9.523 1 90.5 104 GLY A O 1
ATOM 726 N N . LEU A 1 105 ? -6.547 -29.344 -11.602 1 93.75 105 LEU A N 1
ATOM 727 C CA . LEU A 1 105 ? -7.75 -28.766 -12.188 1 93.75 105 LEU A CA 1
ATOM 728 C C . LEU A 1 105 ? -9 -29.469 -11.664 1 93.75 105 LEU A C 1
ATOM 730 O O . LEU A 1 105 ? -9.922 -28.812 -11.164 1 93.75 105 LEU A O 1
ATOM 734 N N . GLU A 1 106 ? -8.984 -30.781 -11.695 1 94.94 106 GLU A N 1
ATOM 735 C CA . GLU A 1 106 ? -10.18 -31.5 -11.258 1 94.94 106 GLU A CA 1
ATOM 736 C C . GLU A 1 106 ? -10.438 -31.281 -9.773 1 94.94 106 GLU A C 1
ATOM 738 O O . GLU A 1 106 ? -11.562 -30.969 -9.375 1 94.94 106 GLU A O 1
ATOM 743 N N . PRO A 1 107 ? -9.406 -31.406 -8.938 1 96.94 107 PRO A N 1
ATOM 744 C CA . PRO A 1 107 ? -9.625 -31.094 -7.527 1 96.94 107 PRO A CA 1
ATOM 745 C C . PRO A 1 107 ? -10.102 -29.656 -7.312 1 96.94 107 PRO A C 1
ATOM 747 O O . PRO A 1 107 ? -10.914 -29.406 -6.414 1 96.94 107 PRO A O 1
ATOM 750 N N . THR A 1 108 ? -9.578 -28.719 -8.062 1 97.88 108 THR A N 1
ATOM 751 C CA . THR A 1 108 ? -10.016 -27.328 -7.988 1 97.88 108 THR A CA 1
ATOM 752 C C . THR A 1 108 ? -11.516 -27.219 -8.258 1 97.88 108 THR A C 1
ATOM 754 O O . THR A 1 108 ? -12.25 -26.625 -7.469 1 97.88 108 THR A O 1
ATOM 757 N N . LEU A 1 109 ? -11.969 -27.844 -9.336 1 97.5 109 LEU A N 1
ATOM 758 C CA . LEU A 1 109 ? -13.383 -27.797 -9.695 1 97.5 109 LEU A CA 1
ATOM 759 C C . LEU A 1 109 ? -14.234 -28.484 -8.641 1 97.5 109 LEU A C 1
ATOM 761 O O . LEU A 1 109 ? -15.32 -28 -8.297 1 97.5 109 LEU A O 1
ATOM 765 N N . ALA A 1 110 ? -13.734 -29.578 -8.117 1 97.88 110 ALA A N 1
ATOM 766 C CA . ALA A 1 110 ? -14.453 -30.281 -7.059 1 97.88 110 ALA A CA 1
ATOM 767 C C . ALA A 1 110 ? -14.586 -29.406 -5.812 1 97.88 110 ALA A C 1
ATOM 769 O O . ALA A 1 110 ? -15.641 -29.375 -5.176 1 97.88 110 ALA A O 1
ATOM 770 N N . ALA A 1 111 ? -13.5 -28.734 -5.457 1 98.38 111 ALA A N 1
ATOM 771 C CA . ALA A 1 111 ? -13.516 -27.844 -4.297 1 98.38 111 ALA A CA 1
ATOM 772 C C . ALA A 1 111 ? -14.547 -26.734 -4.477 1 98.38 111 ALA A C 1
ATOM 774 O O . ALA A 1 111 ? -15.32 -26.438 -3.561 1 98.38 111 ALA A O 1
ATOM 775 N N . LEU A 1 112 ? -14.586 -26.125 -5.668 1 98.19 112 LEU A N 1
ATOM 776 C CA . LEU A 1 112 ? -15.539 -25.047 -5.957 1 98.19 112 LEU A CA 1
ATOM 777 C C . LEU A 1 112 ? -16.969 -25.578 -5.887 1 98.19 112 LEU A C 1
ATOM 779 O O . LEU A 1 112 ? -17.844 -24.906 -5.324 1 98.19 112 LEU A O 1
ATOM 783 N N . GLU A 1 113 ? -17.172 -26.75 -6.41 1 97.81 113 GLU A N 1
ATOM 784 C CA . GLU A 1 113 ? -18.5 -27.359 -6.414 1 97.81 113 GLU A CA 1
ATOM 785 C C . GLU A 1 113 ? -18.984 -27.656 -4.992 1 97.81 113 GLU A C 1
ATOM 787 O O . GLU A 1 113 ? -20.172 -27.562 -4.699 1 97.81 113 GLU A O 1
ATOM 792 N N . SER A 1 114 ? -18.094 -27.938 -4.105 1 97.81 114 SER A N 1
ATOM 793 C CA . SER A 1 114 ? -18.422 -28.297 -2.73 1 97.81 114 SER A CA 1
ATOM 794 C C . SER A 1 114 ? -18.938 -27.078 -1.961 1 97.81 114 SER A C 1
ATOM 796 O O . SER A 1 114 ? -19.547 -27.219 -0.898 1 97.81 114 SER A O 1
ATOM 798 N N . GLY A 1 115 ? -18.562 -25.859 -2.445 1 97.75 115 GLY A N 1
ATOM 799 C CA . GLY A 1 115 ? -18.938 -24.641 -1.748 1 97.75 115 GLY A CA 1
ATOM 800 C C . GLY A 1 115 ? -17.875 -24.141 -0.803 1 97.75 115 GLY A C 1
ATOM 801 O O . GLY A 1 115 ? -17.984 -23.047 -0.251 1 97.75 115 GLY A O 1
ATOM 802 N N . ALA A 1 116 ? -16.844 -24.938 -0.635 1 98.44 116 ALA A N 1
ATOM 803 C CA . ALA A 1 116 ? -15.727 -24.516 0.216 1 98.44 116 ALA A CA 1
ATOM 804 C C . ALA A 1 116 ? -14.992 -23.328 -0.395 1 98.44 116 ALA A C 1
ATOM 806 O O . ALA A 1 116 ? -14.969 -23.172 -1.617 1 98.44 116 ALA A O 1
ATOM 807 N N . ARG A 1 117 ? -14.453 -22.484 0.468 1 98.5 117 ARG A N 1
ATOM 808 C CA . ARG A 1 117 ? -13.469 -21.516 -0.017 1 98.5 117 ARG A CA 1
ATOM 809 C C . ARG A 1 117 ? -12.242 -22.234 -0.584 1 98.5 117 ARG A C 1
ATOM 811 O O . ARG A 1 117 ? -11.75 -23.188 0.006 1 98.5 117 ARG A O 1
ATOM 818 N N . LEU A 1 118 ? -11.844 -21.812 -1.761 1 98.75 118 LEU A N 1
ATOM 819 C CA . LEU A 1 118 ? -10.664 -22.391 -2.389 1 98.75 118 LEU A CA 1
ATOM 820 C C . LEU A 1 118 ? -9.445 -21.5 -2.191 1 98.75 118 LEU A C 1
ATOM 822 O O . LEU A 1 118 ? -9.359 -20.422 -2.785 1 98.75 118 LEU A O 1
ATOM 826 N N . ALA A 1 119 ? -8.555 -21.906 -1.284 1 98.81 119 ALA A N 1
ATOM 827 C CA . ALA A 1 119 ? -7.215 -21.312 -1.227 1 98.81 119 ALA A CA 1
ATOM 828 C C . ALA A 1 119 ? -6.32 -21.875 -2.326 1 98.81 119 ALA A C 1
ATOM 830 O O . ALA A 1 119 ? -5.816 -23 -2.213 1 98.81 119 ALA A O 1
ATOM 831 N N . LEU A 1 120 ? -6.09 -21.141 -3.34 1 98.25 120 LEU A N 1
ATOM 832 C CA . LEU A 1 120 ? -5.508 -21.672 -4.566 1 98.25 120 LEU A CA 1
ATOM 833 C C . LEU A 1 120 ? -4.027 -21.328 -4.664 1 98.25 120 LEU A C 1
ATOM 835 O O . LEU A 1 120 ? -3.676 -20.172 -4.902 1 98.25 120 LEU A O 1
ATOM 839 N N . ALA A 1 121 ? -3.209 -22.266 -4.457 1 96.38 121 ALA A N 1
ATOM 840 C CA . ALA A 1 121 ? -1.776 -22.125 -4.707 1 96.38 121 ALA A CA 1
ATOM 841 C C . ALA A 1 121 ? -1.408 -22.656 -6.09 1 96.38 121 ALA A C 1
ATOM 843 O O . ALA A 1 121 ? -0.397 -22.25 -6.668 1 96.38 121 ALA A O 1
ATOM 844 N N . ASN A 1 122 ? -2.225 -23.531 -6.57 1 93.81 122 ASN A N 1
ATOM 845 C CA . ASN A 1 122 ? -2.008 -24.156 -7.875 1 93.81 122 ASN A CA 1
ATOM 846 C C . ASN A 1 122 ? -2.463 -23.234 -9.008 1 93.81 122 ASN A C 1
ATOM 848 O O . ASN A 1 122 ? -3.566 -23.406 -9.539 1 93.81 122 ASN A O 1
ATOM 852 N N . LYS A 1 123 ? -1.562 -22.391 -9.438 1 93.56 123 LYS A N 1
ATOM 853 C CA . LYS A 1 123 ? -1.908 -21.422 -10.484 1 93.56 123 LYS A CA 1
ATOM 854 C C . LYS A 1 123 ? -2.162 -22.125 -11.812 1 93.56 123 LYS A C 1
ATOM 856 O O . LYS A 1 123 ? -2.998 -21.672 -12.602 1 93.56 123 LYS A O 1
ATOM 861 N N . GLU A 1 124 ? -1.568 -23.281 -12.055 1 90.5 124 GLU A N 1
ATOM 862 C CA . GLU A 1 124 ? -1.677 -23.984 -13.336 1 90.5 124 GLU A CA 1
ATOM 863 C C . GLU A 1 124 ? -3.109 -24.438 -13.594 1 90.5 124 GLU A C 1
ATOM 865 O O . GLU A 1 124 ? -3.555 -24.484 -14.742 1 90.5 124 GLU A O 1
ATOM 870 N N . SER A 1 125 ? -3.834 -24.797 -12.523 1 92.06 125 SER A N 1
ATOM 871 C CA . SER A 1 125 ? -5.23 -25.172 -12.711 1 92.06 125 SER A CA 1
ATOM 872 C C . SER A 1 125 ? -6.039 -24.016 -13.289 1 92.06 125 SER A C 1
ATOM 874 O O . SER A 1 125 ? -6.863 -24.219 -14.18 1 92.06 125 SER A O 1
ATOM 876 N N . LEU A 1 126 ? -5.75 -22.859 -12.766 1 93.5 126 LEU A N 1
ATOM 877 C CA . LEU A 1 126 ? -6.453 -21.688 -13.25 1 93.5 126 LEU A CA 1
ATOM 878 C C . LEU A 1 126 ? -5.996 -21.312 -14.656 1 93.5 126 LEU A C 1
ATOM 880 O O . LEU A 1 126 ? -6.816 -20.953 -15.508 1 93.5 126 LEU A O 1
ATOM 884 N N . VAL A 1 127 ? -4.711 -21.391 -14.93 1 94.81 127 VAL A N 1
ATOM 885 C CA . VAL A 1 127 ? -4.152 -21.047 -16.234 1 94.81 127 VAL A CA 1
ATOM 886 C C . VAL A 1 127 ? -4.672 -22.031 -17.297 1 94.81 127 VAL A C 1
ATOM 888 O O . VAL A 1 127 ? -5.047 -21.609 -18.391 1 94.81 127 VAL A O 1
ATOM 891 N N . ALA A 1 128 ? -4.738 -23.297 -16.953 1 91.56 128 ALA A N 1
ATOM 892 C CA . ALA A 1 128 ? -5.16 -24.328 -17.891 1 91.56 128 ALA A CA 1
ATOM 893 C C . ALA A 1 128 ? -6.676 -24.312 -18.094 1 91.56 128 ALA A C 1
ATOM 895 O O . ALA A 1 128 ? -7.164 -24.375 -19.219 1 91.56 128 ALA A O 1
ATOM 896 N N . GLY A 1 129 ? -7.391 -24.188 -17.016 1 92.81 129 GLY A N 1
ATOM 897 C CA . GLY A 1 129 ? -8.836 -24.328 -17.078 1 92.81 129 GLY A CA 1
ATOM 898 C C . GLY A 1 129 ? -9.562 -23.016 -16.812 1 92.81 129 GLY A C 1
ATOM 899 O O . GLY A 1 129 ? -10.711 -23.016 -16.359 1 92.81 129 GLY A O 1
ATOM 900 N N . GLY A 1 130 ? -8.984 -21.875 -17.078 1 92.19 130 GLY A N 1
ATOM 901 C CA . GLY A 1 130 ? -9.422 -20.547 -16.688 1 92.19 130 GLY A CA 1
ATOM 902 C C . GLY A 1 130 ? -10.922 -20.344 -16.812 1 92.19 130 GLY A C 1
ATOM 903 O O . GLY A 1 130 ? -11.617 -20.172 -15.805 1 92.19 130 GLY A O 1
ATOM 904 N N . PRO A 1 131 ? -11.484 -20.531 -18 1 90.62 131 PRO A N 1
ATOM 905 C CA . PRO A 1 131 ? -12.914 -20.297 -18.188 1 90.62 131 PRO A CA 1
ATOM 906 C C . PRO A 1 131 ? -13.789 -21.234 -17.359 1 90.62 131 PRO A C 1
ATOM 908 O O . PRO A 1 131 ? -14.812 -20.812 -16.812 1 90.62 131 PRO A O 1
ATOM 911 N N . LEU A 1 132 ? -13.359 -22.453 -17.203 1 95.31 132 LEU A N 1
ATOM 912 C CA . LEU A 1 132 ? -14.125 -23.422 -16.438 1 95.31 132 LEU A CA 1
ATOM 913 C C . LEU A 1 132 ? -14.078 -23.109 -14.953 1 95.31 132 LEU A C 1
ATOM 915 O O . LEU A 1 132 ? -15.109 -23.156 -14.266 1 95.31 132 LEU A O 1
ATOM 919 N N . VAL A 1 133 ? -12.922 -22.766 -14.461 1 96.25 133 VAL A N 1
ATOM 920 C CA . VAL A 1 133 ? -12.727 -22.469 -13.039 1 96.25 133 VAL A CA 1
ATOM 921 C C . VAL A 1 133 ? -13.477 -21.203 -12.664 1 96.25 133 VAL A C 1
ATOM 923 O O . VAL A 1 133 ? -14.195 -21.172 -11.664 1 96.25 133 VAL A O 1
ATOM 926 N N . THR A 1 134 ? -13.359 -20.141 -13.469 1 94.94 134 THR A N 1
ATOM 927 C CA . THR A 1 134 ? -14 -18.859 -13.18 1 94.94 134 THR A CA 1
ATOM 928 C C . THR A 1 134 ? -15.523 -19 -13.234 1 94.94 134 THR A C 1
ATOM 930 O O . THR A 1 134 ? -16.234 -18.375 -12.445 1 94.94 134 THR A O 1
ATOM 933 N N . ALA A 1 135 ? -16.016 -19.812 -14.156 1 94.88 135 ALA A N 1
ATOM 934 C CA . ALA A 1 135 ? -17.453 -20.016 -14.281 1 94.88 135 ALA A CA 1
ATOM 935 C C . ALA A 1 135 ? -18 -20.797 -13.086 1 94.88 135 ALA A C 1
ATOM 937 O O . ALA A 1 135 ? -19.141 -20.578 -12.664 1 94.88 135 ALA A O 1
ATOM 938 N N . ALA A 1 136 ? -17.172 -21.641 -12.555 1 96.88 136 ALA A N 1
ATOM 939 C CA . ALA A 1 136 ? -17.609 -22.516 -11.469 1 96.88 136 ALA A CA 1
ATOM 940 C C . ALA A 1 136 ? -17.547 -21.781 -10.125 1 96.88 136 ALA A C 1
ATOM 942 O O . ALA A 1 136 ? -18.266 -22.141 -9.188 1 96.88 136 ALA A O 1
ATOM 943 N N . ALA A 1 137 ? -16.797 -20.781 -10.008 1 97.81 137 ALA A N 1
ATOM 944 C CA . ALA A 1 137 ? -16.516 -20.125 -8.727 1 97.81 137 ALA A CA 1
ATOM 945 C C . ALA A 1 137 ? -17.609 -19.125 -8.367 1 97.81 137 ALA A C 1
ATOM 947 O O . ALA A 1 137 ? -18 -18.297 -9.203 1 97.81 137 ALA A O 1
ATOM 948 N N . ALA A 1 138 ? -18.109 -19.172 -7.203 1 97.44 138 ALA A N 1
ATOM 949 C CA . ALA A 1 138 ? -18.922 -18.094 -6.672 1 97.44 138 ALA A CA 1
ATOM 950 C C . ALA A 1 138 ? -18.078 -16.844 -6.395 1 97.44 138 ALA A C 1
ATOM 952 O O . ALA A 1 138 ? -16.859 -16.953 -6.227 1 97.44 138 ALA A O 1
ATOM 953 N N . PRO A 1 139 ? -18.719 -15.688 -6.391 1 93.75 139 PRO A N 1
ATOM 954 C CA . PRO A 1 139 ? -17.953 -14.477 -6.078 1 93.75 139 PRO A CA 1
ATOM 955 C C . PRO A 1 139 ? -17.203 -14.578 -4.754 1 93.75 139 PRO A C 1
ATOM 957 O O . PRO A 1 139 ? -17.812 -14.891 -3.721 1 93.75 139 PRO A O 1
ATOM 960 N N . GLY A 1 140 ? -15.953 -14.43 -4.855 1 94.06 140 GLY A N 1
ATOM 961 C CA . GLY A 1 140 ? -15.148 -14.391 -3.648 1 94.06 140 GLY A CA 1
ATOM 962 C C . GLY A 1 140 ? -14.75 -15.766 -3.154 1 94.06 140 GLY A C 1
ATOM 963 O O . GLY A 1 140 ? -14.109 -15.898 -2.111 1 94.06 140 GLY A O 1
ATOM 964 N N . GLN A 1 141 ? -15.086 -16.844 -3.854 1 98 141 GLN A N 1
ATOM 965 C CA . GLN A 1 141 ? -14.852 -18.203 -3.387 1 98 141 GLN A CA 1
ATOM 966 C C . GLN A 1 141 ? -13.383 -18.578 -3.518 1 98 141 GLN A C 1
ATOM 968 O O . GLN A 1 141 ? -12.883 -19.422 -2.76 1 98 141 GLN A O 1
ATOM 973 N N . ILE A 1 142 ? -12.648 -18 -4.5 1 98.38 142 ILE A N 1
ATOM 974 C CA . ILE A 1 142 ? -11.234 -18.297 -4.715 1 98.38 142 ILE A CA 1
ATOM 975 C C . ILE A 1 142 ? -10.375 -17.25 -4.012 1 98.38 142 ILE A C 1
ATOM 977 O O . ILE A 1 142 ? -10.516 -16.047 -4.27 1 98.38 142 ILE A O 1
ATOM 981 N N . VAL A 1 143 ? -9.531 -17.672 -3.098 1 98.5 143 VAL A N 1
ATOM 982 C CA . VAL A 1 143 ? -8.547 -16.828 -2.436 1 98.5 143 VAL A CA 1
ATOM 983 C C . VAL A 1 143 ? -7.137 -17.25 -2.855 1 98.5 143 VAL A C 1
ATOM 985 O O . VAL A 1 143 ? -6.73 -18.391 -2.625 1 98.5 143 VAL A O 1
ATOM 988 N N . PRO A 1 144 ? -6.434 -16.375 -3.471 1 98.31 144 PRO A N 1
ATOM 989 C CA . PRO A 1 144 ? -5.129 -16.766 -4.012 1 98.31 144 PRO A CA 1
ATOM 990 C C . PRO A 1 144 ? -4.062 -16.922 -2.928 1 98.31 144 PRO A C 1
ATOM 992 O O . PRO A 1 144 ? -4.051 -16.156 -1.955 1 98.31 144 PRO A O 1
ATOM 995 N N . VAL A 1 145 ? -3.203 -17.859 -3.115 1 98.38 145 VAL A N 1
ATOM 996 C CA . VAL A 1 145 ? -2.092 -18.109 -2.199 1 98.38 145 VAL A CA 1
ATOM 997 C C . VAL A 1 145 ? -0.798 -17.562 -2.805 1 98.38 145 VAL A C 1
ATOM 999 O O . VAL A 1 145 ? 0.147 -17.234 -2.08 1 98.38 145 VAL A O 1
ATOM 1002 N N . ASP A 1 146 ? -0.755 -17.516 -4.18 1 97.19 146 ASP A N 1
ATOM 1003 C CA . ASP A 1 146 ? 0.41 -16.922 -4.828 1 97.19 146 ASP A CA 1
ATOM 1004 C C . ASP A 1 146 ? 0.7 -15.523 -4.273 1 97.19 146 ASP A C 1
ATOM 1006 O O . ASP A 1 146 ? -0.221 -14.734 -4.055 1 97.19 146 ASP A O 1
ATOM 1010 N N . SER A 1 147 ? 1.949 -15.25 -4.008 1 98 147 SER A N 1
ATOM 1011 C CA . SER A 1 147 ? 2.322 -14.062 -3.244 1 98 147 SER A CA 1
ATOM 1012 C C . SER A 1 147 ? 1.827 -12.789 -3.926 1 98 147 SER A C 1
ATOM 1014 O O . SER A 1 147 ? 1.286 -11.898 -3.27 1 98 147 SER A O 1
ATOM 1016 N N . GLU A 1 148 ? 1.986 -12.68 -5.289 1 98.44 148 GLU A N 1
ATOM 1017 C CA . GLU A 1 148 ? 1.561 -11.492 -6.027 1 98.44 148 GLU A CA 1
ATOM 1018 C C . GLU A 1 148 ? 0.048 -11.312 -5.945 1 98.44 148 GLU A C 1
ATOM 1020 O O . GLU A 1 148 ? -0.435 -10.195 -5.742 1 98.44 148 GLU A O 1
ATOM 1025 N N . HIS A 1 149 ? -0.681 -12.383 -6.051 1 98.69 149 HIS A N 1
ATOM 1026 C CA . HIS A 1 149 ? -2.137 -12.281 -6.074 1 98.69 149 HIS A CA 1
ATOM 1027 C C . HIS A 1 149 ? -2.697 -12.086 -4.668 1 98.69 149 HIS A C 1
ATOM 1029 O O . HIS A 1 149 ? -3.709 -11.406 -4.488 1 98.69 149 HIS A O 1
ATOM 1035 N N . SER A 1 150 ? -2.086 -12.773 -3.705 1 98.75 150 SER A N 1
ATOM 1036 C CA . SER A 1 150 ? -2.43 -12.477 -2.318 1 98.75 150 SER A CA 1
ATOM 1037 C C . SER A 1 150 ? -2.242 -10.992 -2.006 1 98.75 150 SER A C 1
ATOM 1039 O O . SER A 1 150 ? -3.09 -10.383 -1.354 1 98.75 150 SER A O 1
ATOM 1041 N N . ALA A 1 151 ? -1.158 -10.422 -2.492 1 98.88 151 ALA A N 1
ATOM 1042 C CA . ALA A 1 151 ? -0.865 -9 -2.322 1 98.88 151 ALA A CA 1
ATOM 1043 C C . ALA A 1 151 ? -1.919 -8.133 -3.01 1 98.88 151 ALA A C 1
ATOM 1045 O O . ALA A 1 151 ? -2.416 -7.168 -2.426 1 98.88 151 ALA A O 1
ATOM 1046 N N . LEU A 1 152 ? -2.266 -8.5 -4.227 1 98.81 152 LEU A N 1
ATOM 1047 C CA . LEU A 1 152 ? -3.297 -7.762 -4.945 1 98.81 152 LEU A CA 1
ATOM 1048 C C . LEU A 1 152 ? -4.617 -7.789 -4.184 1 98.81 152 LEU A C 1
ATOM 1050 O O . LEU A 1 152 ? -5.301 -6.766 -4.082 1 98.81 152 LEU A O 1
ATOM 1054 N N . ALA A 1 153 ? -4.984 -8.961 -3.666 1 98.56 153 ALA A N 1
ATOM 1055 C CA . ALA A 1 153 ? -6.234 -9.094 -2.918 1 98.56 153 ALA A CA 1
ATOM 1056 C C . ALA A 1 153 ? -6.27 -8.117 -1.743 1 98.56 153 ALA A C 1
ATOM 1058 O O . ALA A 1 153 ? -7.324 -7.559 -1.426 1 98.56 153 ALA A O 1
ATOM 1059 N N . GLN A 1 154 ? -5.133 -7.914 -1.108 1 98.75 154 GLN A N 1
ATOM 1060 C CA . GLN A 1 154 ? -5.043 -6.973 0.003 1 98.75 154 GLN A CA 1
ATOM 1061 C C . GLN A 1 154 ? -5.176 -5.535 -0.485 1 98.75 154 GLN A C 1
ATOM 1063 O O . GLN A 1 154 ? -5.945 -4.75 0.077 1 98.75 154 GLN A O 1
ATOM 1068 N N . CYS A 1 155 ? -4.43 -5.164 -1.534 1 98.81 155 CYS A N 1
ATOM 1069 C CA . CYS A 1 155 ? -4.434 -3.805 -2.062 1 98.81 155 CYS A CA 1
ATOM 1070 C C . CYS A 1 155 ? -5.816 -3.424 -2.574 1 98.81 155 CYS A C 1
ATOM 1072 O O . CYS A 1 155 ? -6.246 -2.277 -2.424 1 98.81 155 CYS A O 1
ATOM 1074 N N . LEU A 1 156 ? -6.488 -4.348 -3.15 1 98.56 156 LEU A N 1
ATOM 1075 C CA . LEU A 1 156 ? -7.785 -4.09 -3.766 1 98.56 156 LEU A CA 1
ATOM 1076 C C . LEU A 1 156 ? -8.828 -3.719 -2.711 1 98.56 156 LEU A C 1
ATOM 1078 O O . LEU A 1 156 ? -9.812 -3.051 -3.018 1 98.56 156 LEU A O 1
ATOM 1082 N N . ARG A 1 157 ? -8.609 -4.113 -1.481 1 97.69 157 ARG A N 1
ATOM 1083 C CA . ARG A 1 157 ? -9.516 -3.748 -0.4 1 97.69 157 ARG A CA 1
ATOM 1084 C C . ARG A 1 157 ? -9.492 -2.244 -0.154 1 97.69 157 ARG A C 1
ATOM 1086 O O . ARG A 1 157 ? -10.383 -1.707 0.511 1 97.69 157 ARG A O 1
ATOM 1093 N N . GLY A 1 158 ? -8.461 -1.542 -0.724 1 97.56 158 GLY A N 1
ATOM 1094 C CA . GLY A 1 158 ? -8.312 -0.112 -0.5 1 97.56 158 GLY A CA 1
ATOM 1095 C C . GLY A 1 158 ? -9.195 0.726 -1.406 1 97.56 158 GLY A C 1
ATOM 1096 O O . GLY A 1 158 ? -9.148 1.957 -1.356 1 97.56 158 GLY A O 1
ATOM 1097 N N . GLY A 1 159 ? -10 0.127 -2.283 1 97 159 GLY A N 1
ATOM 1098 C CA . GLY A 1 159 ? -10.883 0.829 -3.197 1 97 159 GLY A CA 1
ATOM 1099 C C . GLY A 1 159 ? -11.977 -0.058 -3.768 1 97 159 GLY A C 1
ATOM 1100 O O . GLY A 1 159 ? -12.258 -1.133 -3.23 1 97 159 GLY A O 1
ATOM 1101 N N . SER A 1 160 ? -12.719 0.456 -4.715 1 96.44 160 SER A N 1
ATOM 1102 C CA . SER A 1 160 ? -13.75 -0.304 -5.41 1 96.44 160 SER A CA 1
ATOM 1103 C C . SER A 1 160 ? -13.273 -0.759 -6.785 1 96.44 160 SER A C 1
ATOM 1105 O O . SER A 1 160 ? -12.266 -0.26 -7.297 1 96.44 160 SER A O 1
ATOM 1107 N N . ALA A 1 161 ? -13.945 -1.728 -7.312 1 96 161 ALA A N 1
ATOM 1108 C CA . ALA A 1 161 ? -13.555 -2.324 -8.586 1 96 161 ALA A CA 1
ATOM 1109 C C . ALA A 1 161 ? -13.5 -1.272 -9.688 1 96 161 ALA A C 1
ATOM 1111 O O . ALA A 1 161 ? -12.602 -1.294 -10.531 1 96 161 ALA A O 1
ATOM 1112 N N . ASP A 1 162 ? -14.43 -0.329 -9.656 1 96.81 162 ASP A N 1
ATOM 1113 C CA . ASP A 1 162 ? -14.523 0.672 -10.719 1 96.81 162 ASP A CA 1
ATOM 1114 C C . ASP A 1 162 ? -13.414 1.714 -10.586 1 96.81 162 ASP A C 1
ATOM 1116 O O . ASP A 1 162 ? -13.18 2.492 -11.508 1 96.81 162 ASP A O 1
ATOM 1120 N N . GLU A 1 163 ? -12.695 1.734 -9.477 1 98.25 163 GLU A N 1
ATOM 1121 C CA . GLU A 1 163 ? -11.625 2.701 -9.25 1 98.25 163 GLU A CA 1
ATOM 1122 C C . GLU A 1 163 ? -10.273 2.141 -9.68 1 98.25 163 GLU A C 1
ATOM 1124 O O . GLU A 1 163 ? -9.273 2.863 -9.695 1 98.25 163 GLU A O 1
ATOM 1129 N N . VAL A 1 164 ? -10.242 0.865 -10.031 1 98.69 164 VAL A N 1
ATOM 1130 C CA . VAL A 1 164 ? -8.977 0.242 -10.406 1 98.69 164 VAL A CA 1
ATOM 1131 C C . VAL A 1 164 ? -8.57 0.693 -11.805 1 98.69 164 VAL A C 1
ATOM 1133 O O . VAL A 1 164 ? -9.328 0.525 -12.766 1 98.69 164 VAL A O 1
ATOM 1136 N N . SER A 1 165 ? -7.441 1.332 -11.906 1 98.69 165 SER A N 1
ATOM 1137 C CA . SER A 1 165 ? -6.895 1.725 -13.203 1 98.69 165 SER A CA 1
ATOM 1138 C C . SER A 1 165 ? -6.008 0.627 -13.781 1 98.69 165 SER A C 1
ATOM 1140 O O . SER A 1 165 ? -6.211 0.196 -14.914 1 98.69 165 SER A O 1
ATOM 1142 N N . ARG A 1 166 ? -5.004 0.134 -12.992 1 98.44 166 ARG A N 1
ATOM 1143 C CA . ARG A 1 166 ? -4.051 -0.886 -13.43 1 98.44 166 ARG A CA 1
ATOM 1144 C C . ARG A 1 166 ? -3.625 -1.768 -12.258 1 98.44 166 ARG A C 1
ATOM 1146 O O . ARG A 1 166 ? -3.684 -1.345 -11.102 1 98.44 166 ARG A O 1
ATOM 1153 N N . LEU A 1 167 ? -3.295 -2.965 -12.555 1 98.88 167 LEU A N 1
ATOM 1154 C CA . LEU A 1 167 ? -2.596 -3.84 -11.617 1 98.88 167 LEU A CA 1
ATOM 1155 C C . LEU A 1 167 ? -1.122 -3.965 -11.992 1 98.88 167 LEU A C 1
ATOM 1157 O O . LEU A 1 167 ? -0.777 -3.99 -13.18 1 98.88 167 LEU A O 1
ATOM 1161 N N . VAL A 1 168 ? -0.245 -3.98 -10.992 1 98.81 168 VAL A N 1
ATOM 1162 C CA . VAL A 1 168 ? 1.189 -4.078 -11.234 1 98.81 168 VAL A CA 1
ATOM 1163 C C . VAL A 1 168 ? 1.749 -5.32 -10.547 1 98.81 168 VAL A C 1
ATOM 1165 O O . VAL A 1 168 ? 1.714 -5.426 -9.32 1 98.81 168 VAL A O 1
ATOM 1168 N N . LEU A 1 169 ? 2.25 -6.238 -11.305 1 98.69 169 LEU A N 1
ATOM 1169 C CA . LEU A 1 169 ? 2.934 -7.418 -10.781 1 98.69 169 LEU A CA 1
ATOM 1170 C C . LEU A 1 169 ? 4.438 -7.18 -10.688 1 98.69 169 LEU A C 1
ATOM 1172 O O . LEU A 1 169 ? 5.016 -6.512 -11.547 1 98.69 169 LEU A O 1
ATOM 1176 N N . THR A 1 170 ? 4.98 -7.738 -9.648 1 98.44 170 THR A N 1
ATOM 1177 C CA . THR A 1 170 ? 6.43 -7.645 -9.539 1 98.44 170 THR A CA 1
ATOM 1178 C C . THR A 1 170 ? 7.082 -9 -9.797 1 98.44 170 THR A C 1
ATOM 1180 O O . THR A 1 170 ? 6.555 -10.031 -9.391 1 98.44 170 THR A O 1
ATOM 1183 N N . ALA A 1 171 ? 8.164 -8.961 -10.477 1 97.44 171 ALA A N 1
ATOM 1184 C CA . ALA A 1 171 ? 8.992 -10.125 -10.742 1 97.44 171 ALA A CA 1
ATOM 1185 C C . ALA A 1 171 ? 10.367 -9.984 -10.086 1 97.44 171 ALA A C 1
ATOM 1187 O O . ALA A 1 171 ? 10.938 -8.891 -10.062 1 97.44 171 ALA A O 1
ATOM 1188 N N . SER A 1 172 ? 10.922 -11.031 -9.609 1 96 172 SER A N 1
ATOM 1189 C CA . SER A 1 172 ? 12.266 -10.992 -9.055 1 96 172 SER A CA 1
ATOM 1190 C C . SER A 1 172 ? 13.305 -10.734 -10.141 1 96 172 SER A C 1
ATOM 1192 O O . SER A 1 172 ? 14.383 -10.211 -9.859 1 96 172 SER A O 1
ATOM 1194 N N . GLY A 1 173 ? 13 -11.125 -11.336 1 94.44 173 GLY A N 1
ATOM 1195 C CA . GLY A 1 173 ? 13.93 -11.039 -12.453 1 94.44 173 GLY A CA 1
ATOM 1196 C C . GLY A 1 173 ? 14.711 -12.32 -12.68 1 94.44 173 GLY A C 1
ATOM 1197 O O . GLY A 1 173 ? 15.336 -12.5 -13.727 1 94.44 173 GLY A O 1
ATOM 1198 N N . GLY A 1 174 ? 14.664 -13.258 -11.672 1 94.12 174 GLY A N 1
ATOM 1199 C CA . GLY A 1 174 ? 15.328 -14.547 -11.805 1 94.12 174 GLY A CA 1
ATOM 1200 C C . GLY A 1 174 ? 16.844 -14.438 -11.781 1 94.12 174 GLY A C 1
ATOM 1201 O O . GLY A 1 174 ? 17.391 -13.352 -11.602 1 94.12 174 GLY A O 1
ATOM 1202 N N . PRO A 1 175 ? 17.516 -15.578 -11.977 1 95.31 175 PRO A N 1
ATOM 1203 C CA . PRO A 1 175 ? 18.969 -15.617 -11.875 1 95.31 175 PRO A CA 1
ATOM 1204 C C . PRO A 1 175 ? 19.672 -14.945 -13.055 1 95.31 175 PRO A C 1
ATOM 1206 O O . PRO A 1 175 ? 20.859 -14.602 -12.969 1 95.31 175 PRO A O 1
ATOM 1209 N N . PHE A 1 176 ? 18.953 -14.695 -14.164 1 97.06 176 PHE A N 1
ATOM 1210 C CA . PHE A 1 176 ? 19.625 -14.219 -15.367 1 97.06 176 PHE A CA 1
ATOM 1211 C C . PHE A 1 176 ? 19.25 -12.773 -15.672 1 97.06 176 PHE A C 1
ATOM 1213 O O . PHE A 1 176 ? 19.391 -12.312 -16.797 1 97.06 176 PHE A O 1
ATOM 1220 N N . ARG A 1 177 ? 18.688 -12.117 -14.672 1 95.25 177 ARG A N 1
ATOM 1221 C CA . ARG A 1 177 ? 18.406 -10.695 -14.805 1 95.25 177 ARG A CA 1
ATOM 1222 C C . ARG A 1 177 ? 19.641 -9.938 -15.289 1 95.25 177 ARG A C 1
ATOM 1224 O O . ARG A 1 177 ? 20.734 -10.086 -14.727 1 95.25 177 ARG A O 1
ATOM 1231 N N . GLY A 1 178 ? 19.5 -9.156 -16.344 1 95 178 GLY A N 1
ATOM 1232 C CA . GLY A 1 178 ? 20.594 -8.344 -16.875 1 95 178 GLY A CA 1
ATOM 1233 C C . GLY A 1 178 ? 21.422 -9.07 -17.922 1 95 178 GLY A C 1
ATOM 1234 O O . GLY A 1 178 ? 22.281 -8.469 -18.562 1 95 178 GLY A O 1
ATOM 1235 N N . TRP A 1 179 ? 21.188 -10.414 -18.109 1 96.56 179 TRP A N 1
ATOM 1236 C CA . TRP A 1 179 ? 21.922 -11.172 -19.109 1 96.56 179 TRP A CA 1
ATOM 1237 C C . TRP A 1 179 ? 21.422 -10.836 -20.516 1 96.56 179 TRP A C 1
ATOM 1239 O O . TRP A 1 179 ? 20.266 -10.484 -20.703 1 96.56 179 TRP A O 1
ATOM 1249 N N . SER A 1 180 ? 22.359 -10.992 -21.469 1 96.81 180 SER A N 1
ATOM 1250 C CA . SER A 1 180 ? 21.984 -10.891 -22.875 1 96.81 180 SER A CA 1
ATOM 1251 C C . SER A 1 180 ? 21.469 -12.219 -23.422 1 96.81 180 SER A C 1
ATOM 1253 O O . SER A 1 180 ? 21.672 -13.266 -22.797 1 96.81 180 SER A O 1
ATOM 1255 N N . ALA A 1 181 ? 20.828 -12.148 -24.547 1 96.31 181 ALA A N 1
ATOM 1256 C CA . ALA A 1 181 ? 20.344 -13.359 -25.203 1 96.31 181 ALA A CA 1
ATOM 1257 C C . ALA A 1 181 ? 21.484 -14.328 -25.484 1 96.31 181 ALA A C 1
ATOM 1259 O O . ALA A 1 181 ? 21.328 -15.539 -25.344 1 96.31 181 ALA A O 1
ATOM 1260 N N . GLN A 1 182 ? 22.625 -13.797 -25.844 1 96.62 182 GLN A N 1
ATOM 1261 C CA . GLN A 1 182 ? 23.797 -14.617 -26.156 1 96.62 182 GLN A CA 1
ATOM 1262 C C . GLN A 1 182 ? 24.297 -15.359 -24.922 1 96.62 182 GLN A C 1
ATOM 1264 O O . GLN A 1 182 ? 24.672 -16.531 -25 1 96.62 182 GLN A O 1
ATOM 1269 N N . GLN A 1 183 ? 24.234 -14.711 -23.812 1 96.94 183 GLN A N 1
ATOM 1270 C CA . GLN A 1 183 ? 24.688 -15.312 -22.562 1 96.94 183 GLN A CA 1
ATOM 1271 C C . GLN A 1 183 ? 23.797 -16.484 -22.156 1 96.94 183 GLN A C 1
ATOM 1273 O O . GLN A 1 183 ? 24.266 -17.438 -21.516 1 96.94 183 GLN A O 1
ATOM 1278 N N . LEU A 1 184 ? 22.594 -16.5 -22.562 1 97.12 184 LEU A N 1
ATOM 1279 C CA . LEU A 1 184 ? 21.641 -17.516 -22.156 1 97.12 184 LEU A CA 1
ATOM 1280 C C . LEU A 1 184 ? 21.859 -18.812 -22.906 1 97.12 184 LEU A C 1
ATOM 1282 O O . LEU A 1 184 ? 21.375 -19.875 -22.484 1 97.12 184 LEU A O 1
ATOM 1286 N N . ASP A 1 185 ? 22.625 -18.75 -23.969 1 95.62 185 ASP A N 1
ATOM 1287 C CA . ASP A 1 185 ? 22.828 -19.922 -24.828 1 95.62 185 ASP A CA 1
ATOM 1288 C C . ASP A 1 185 ? 23.609 -21 -24.078 1 95.62 185 ASP A C 1
ATOM 1290 O O . ASP A 1 185 ? 23.484 -22.188 -24.391 1 95.62 185 ASP A O 1
ATOM 1294 N N . SER A 1 186 ? 24.375 -20.656 -23.094 1 94.62 186 SER A N 1
ATOM 1295 C CA . SER A 1 186 ? 25.281 -21.609 -22.453 1 94.62 186 SER A CA 1
ATOM 1296 C C . SER A 1 186 ? 24.812 -21.938 -21.031 1 94.62 186 SER A C 1
ATOM 1298 O O . SER A 1 186 ? 25.516 -22.609 -20.281 1 94.62 186 SER A O 1
ATOM 1300 N N . VAL A 1 187 ? 23.656 -21.453 -20.688 1 96.19 187 VAL A N 1
ATOM 1301 C CA . VAL A 1 187 ? 23.141 -21.641 -19.344 1 96.19 187 VAL A CA 1
ATOM 1302 C C . VAL A 1 187 ? 22.938 -23.141 -19.078 1 96.19 187 VAL A C 1
ATOM 1304 O O . VAL A 1 187 ? 22.484 -23.875 -19.969 1 96.19 187 VAL A O 1
ATOM 1307 N N . THR A 1 188 ? 23.266 -23.547 -17.906 1 95.06 188 THR A N 1
ATOM 1308 C CA . THR A 1 188 ? 23.094 -24.938 -17.484 1 95.06 188 THR A CA 1
ATOM 1309 C C . THR A 1 188 ? 21.906 -25.078 -16.531 1 95.06 188 THR A C 1
ATOM 1311 O O . THR A 1 188 ? 21.469 -24.078 -15.938 1 95.06 188 THR A O 1
ATOM 1314 N N . PRO A 1 189 ? 21.375 -26.312 -16.391 1 94.5 189 PRO A N 1
ATOM 1315 C CA . PRO A 1 189 ? 20.297 -26.531 -15.414 1 94.5 189 PRO A CA 1
ATOM 1316 C C . PRO A 1 189 ? 20.688 -26.125 -14 1 94.5 189 PRO A C 1
ATOM 1318 O O . PRO A 1 189 ? 19.859 -25.609 -13.25 1 94.5 189 PRO A O 1
ATOM 1321 N N . GLU A 1 190 ? 21.938 -26.266 -13.641 1 92.88 190 GLU A N 1
ATOM 1322 C CA . GLU A 1 190 ? 22.422 -25.875 -12.32 1 92.88 190 GLU A CA 1
ATOM 1323 C C . GLU A 1 190 ? 22.328 -24.375 -12.109 1 92.88 190 GLU A C 1
ATOM 1325 O O . GLU A 1 190 ? 21.891 -23.906 -11.055 1 92.88 190 GLU A O 1
ATOM 1330 N N . GLN A 1 191 ? 22.703 -23.641 -13.109 1 93.25 191 GLN A N 1
ATOM 1331 C CA . GLN A 1 191 ? 22.625 -22.188 -13.047 1 93.25 191 GLN A CA 1
ATOM 1332 C C . GLN A 1 191 ? 21.172 -21.719 -12.969 1 93.25 191 GLN A C 1
ATOM 1334 O O . GLN A 1 191 ? 20.859 -20.812 -12.188 1 93.25 191 GLN A O 1
ATOM 1339 N N . ALA A 1 192 ? 20.344 -22.344 -13.734 1 92.62 192 ALA A N 1
ATOM 1340 C CA . ALA A 1 192 ? 18.938 -21.969 -13.797 1 92.62 192 ALA A CA 1
ATOM 1341 C C . ALA A 1 192 ? 18.219 -22.328 -12.5 1 92.62 192 ALA A C 1
ATOM 1343 O O . ALA A 1 192 ? 17.172 -21.766 -12.188 1 92.62 192 ALA A O 1
ATOM 1344 N N . GLY A 1 193 ? 18.812 -23.266 -11.727 1 89.44 193 GLY A N 1
ATOM 1345 C CA . GLY A 1 193 ? 18.203 -23.734 -10.492 1 89.44 193 GLY A CA 1
ATOM 1346 C C . GLY A 1 193 ? 18.578 -22.891 -9.289 1 89.44 193 GLY A C 1
ATOM 1347 O O . GLY A 1 193 ? 18.125 -23.156 -8.172 1 89.44 193 GLY A O 1
ATOM 1348 N N . ALA A 1 194 ? 19.297 -21.859 -9.484 1 86.12 194 ALA A N 1
ATOM 1349 C CA . ALA A 1 194 ? 19.766 -20.984 -8.398 1 86.12 194 ALA A CA 1
ATOM 1350 C C . ALA A 1 194 ? 18.953 -19.703 -8.336 1 86.12 194 ALA A C 1
ATOM 1352 O O . ALA A 1 194 ? 19.453 -18.625 -8.695 1 86.12 194 ALA A O 1
ATOM 1353 N N . HIS A 1 195 ? 17.812 -19.766 -7.816 1 84.56 195 HIS A N 1
ATOM 1354 C CA . HIS A 1 195 ? 17 -18.562 -7.676 1 84.56 195 HIS A CA 1
ATOM 1355 C C . HIS A 1 195 ? 17.594 -17.609 -6.637 1 84.56 195 HIS A C 1
ATOM 1357 O O . HIS A 1 195 ? 18.016 -18.047 -5.562 1 84.56 195 HIS A O 1
ATOM 1363 N N . PRO A 1 196 ? 17.484 -16.375 -6.746 1 83.31 196 PRO A N 1
ATOM 1364 C CA . PRO A 1 196 ? 18.156 -15.414 -5.859 1 83.31 196 PRO A CA 1
ATOM 1365 C C . PRO A 1 196 ? 17.438 -15.25 -4.52 1 83.31 196 PRO A C 1
ATOM 1367 O O . PRO A 1 196 ? 18.062 -14.898 -3.518 1 83.31 196 PRO A O 1
ATOM 1370 N N . THR A 1 197 ? 16.125 -15.477 -4.477 1 83.38 197 THR A N 1
ATOM 1371 C CA . THR A 1 197 ? 15.352 -15.078 -3.305 1 83.38 197 THR A CA 1
ATOM 1372 C C . THR A 1 197 ? 14.617 -16.266 -2.703 1 83.38 197 THR A C 1
ATOM 1374 O O . THR A 1 197 ? 14.539 -16.406 -1.48 1 83.38 197 THR A O 1
ATOM 1377 N N . TRP A 1 198 ? 14.086 -17.125 -3.535 1 83.44 198 TRP A N 1
ATOM 1378 C CA . TRP A 1 198 ? 13.133 -18.141 -3.094 1 83.44 198 TRP A CA 1
ATOM 1379 C C . TRP A 1 198 ? 13.742 -19.547 -3.199 1 83.44 198 TRP A C 1
ATOM 1381 O O . TRP A 1 198 ? 14.547 -19.812 -4.094 1 83.44 198 TRP A O 1
ATOM 1391 N N . SER A 1 199 ? 13.375 -20.406 -2.33 1 81.69 199 SER A N 1
ATOM 1392 C CA . SER A 1 199 ? 13.633 -21.844 -2.426 1 81.69 199 SER A CA 1
ATOM 1393 C C . SER A 1 199 ? 12.391 -22.594 -2.891 1 81.69 199 SER A C 1
ATOM 1395 O O . SER A 1 199 ? 11.406 -22.688 -2.156 1 81.69 199 SER A O 1
ATOM 1397 N N . MET A 1 200 ? 12.461 -23.047 -4.113 1 82.31 200 MET A N 1
ATOM 1398 C CA . MET A 1 200 ? 11.289 -23.656 -4.738 1 82.31 200 MET A CA 1
ATOM 1399 C C . MET A 1 200 ? 11.648 -24.969 -5.422 1 82.31 200 MET A C 1
ATOM 1401 O O . MET A 1 200 ? 12.805 -25.391 -5.387 1 82.31 200 MET A O 1
ATOM 1405 N N . GLY A 1 201 ? 10.703 -25.672 -5.879 1 80.31 201 GLY A N 1
ATOM 1406 C CA . GLY A 1 201 ? 10.953 -26.859 -6.68 1 80.31 201 GLY A CA 1
ATOM 1407 C C . GLY A 1 201 ? 11.609 -26.562 -8.008 1 80.31 201 GLY A C 1
ATOM 1408 O O . GLY A 1 201 ? 11.586 -25.406 -8.477 1 80.31 201 GLY A O 1
ATOM 1409 N N . PRO A 1 202 ? 12.164 -27.531 -8.641 1 82.81 202 PRO A N 1
ATOM 1410 C CA . PRO A 1 202 ? 12.953 -27.344 -9.867 1 82.81 202 PRO A CA 1
ATOM 1411 C C . PRO A 1 202 ? 12.148 -26.672 -10.984 1 82.81 202 PRO A C 1
ATOM 1413 O O . PRO A 1 202 ? 12.648 -25.766 -11.656 1 82.81 202 PRO A O 1
ATOM 1416 N N . MET A 1 203 ? 10.938 -27.094 -11.164 1 85.56 203 MET A N 1
ATOM 1417 C CA . MET A 1 203 ? 10.125 -26.547 -12.242 1 85.56 203 MET A CA 1
ATOM 1418 C C . MET A 1 203 ? 9.82 -25.062 -12.008 1 85.56 203 MET A C 1
ATOM 1420 O O . MET A 1 203 ? 9.984 -24.25 -12.914 1 85.56 203 MET A O 1
ATOM 1424 N N . ASN A 1 204 ? 9.406 -24.719 -10.82 1 87.81 204 ASN A N 1
ATOM 1425 C CA . ASN A 1 204 ? 9.102 -23.328 -10.5 1 87.81 204 ASN A CA 1
ATOM 1426 C C . ASN A 1 204 ? 10.344 -22.453 -10.594 1 87.81 204 ASN A C 1
ATOM 1428 O O . ASN A 1 204 ? 10.266 -21.312 -11.031 1 87.81 204 ASN A O 1
ATOM 1432 N N . THR A 1 205 ? 11.438 -22.984 -10.148 1 90.94 205 THR A N 1
ATOM 1433 C CA . THR A 1 205 ? 12.703 -22.25 -10.227 1 90.94 205 THR A CA 1
ATOM 1434 C C . THR A 1 205 ? 13.078 -21.969 -11.672 1 90.94 205 THR A C 1
ATOM 1436 O O . THR A 1 205 ? 13.445 -20.844 -12.016 1 90.94 205 THR A O 1
ATOM 1439 N N . LEU A 1 206 ? 12.969 -23.031 -12.461 1 94.88 206 LEU A N 1
ATOM 1440 C CA . LEU A 1 206 ? 13.281 -22.859 -13.875 1 94.88 206 LEU A CA 1
ATOM 1441 C C . LEU A 1 206 ? 12.312 -21.875 -14.523 1 94.88 206 LEU A C 1
ATOM 1443 O O . LEU A 1 206 ? 12.719 -21.031 -15.336 1 94.88 206 LEU A O 1
ATOM 1447 N N . ASN A 1 207 ? 11.023 -21.984 -14.18 1 95.12 207 ASN A N 1
ATOM 1448 C CA . ASN A 1 207 ? 10.031 -21.062 -14.719 1 95.12 207 ASN A CA 1
ATOM 1449 C C . ASN A 1 207 ? 10.328 -19.609 -14.312 1 95.12 207 ASN A C 1
ATOM 1451 O O . ASN A 1 207 ? 10.023 -18.688 -15.062 1 95.12 207 ASN A O 1
ATOM 1455 N N . SER A 1 208 ? 10.898 -19.438 -13.156 1 95.06 208 SER A N 1
ATOM 1456 C CA . SER A 1 208 ? 11.305 -18.094 -12.734 1 95.06 208 SER A CA 1
ATOM 1457 C C . SER A 1 208 ? 12.477 -17.594 -13.57 1 95.06 208 SER A C 1
ATOM 1459 O O . SER A 1 208 ? 12.562 -16.406 -13.875 1 95.06 208 SER A O 1
ATOM 1461 N N . ALA A 1 209 ? 13.383 -18.531 -13.922 1 96.56 209 ALA A N 1
ATOM 1462 C CA . ALA A 1 209 ? 14.547 -18.156 -14.719 1 96.56 209 ALA A CA 1
ATOM 1463 C C . ALA A 1 209 ? 14.133 -17.719 -16.125 1 96.56 209 ALA A C 1
ATOM 1465 O O . ALA A 1 209 ? 14.719 -16.781 -16.672 1 96.56 209 ALA A O 1
ATOM 1466 N N . THR A 1 210 ? 13.109 -18.344 -16.688 1 97.5 210 THR A N 1
ATOM 1467 C CA . THR A 1 210 ? 12.641 -18 -18.031 1 97.5 210 THR A CA 1
ATOM 1468 C C . THR A 1 210 ? 11.609 -16.875 -17.969 1 97.5 210 THR A C 1
ATOM 1470 O O . THR A 1 210 ? 11.219 -16.344 -19 1 97.5 210 THR A O 1
ATOM 1473 N N . LEU A 1 211 ? 11.055 -16.609 -16.797 1 97.69 211 LEU A N 1
ATOM 1474 C CA . LEU A 1 211 ? 9.969 -15.68 -16.5 1 97.69 211 LEU A CA 1
ATOM 1475 C C . LEU A 1 211 ? 8.633 -16.219 -16.984 1 97.69 211 LEU A C 1
ATOM 1477 O O . LEU A 1 211 ? 7.641 -15.492 -17.031 1 97.69 211 LEU A O 1
ATOM 1481 N N . VAL A 1 212 ? 8.633 -17.531 -17.344 1 97.69 212 VAL A N 1
ATOM 1482 C CA . VAL A 1 212 ? 7.363 -18.188 -17.625 1 97.69 212 VAL A CA 1
ATOM 1483 C C . VAL A 1 212 ? 6.457 -18.125 -16.406 1 97.69 212 VAL A C 1
ATOM 1485 O O . VAL A 1 212 ? 5.246 -17.922 -16.531 1 97.69 212 VAL A O 1
ATOM 1488 N N . ASN A 1 213 ? 7.07 -18.281 -15.211 1 96.38 213 ASN A N 1
ATOM 1489 C CA . ASN A 1 213 ? 6.297 -18.172 -13.977 1 96.38 213 ASN A CA 1
ATOM 1490 C C . ASN A 1 213 ? 5.492 -16.875 -13.93 1 96.38 213 ASN A C 1
ATOM 1492 O O . ASN A 1 213 ? 4.305 -16.891 -13.602 1 96.38 213 ASN A O 1
ATOM 1496 N N . LYS A 1 214 ? 6.141 -15.797 -14.266 1 97.94 214 LYS A N 1
ATOM 1497 C CA . LYS A 1 214 ? 5.461 -14.5 -14.242 1 97.94 214 LYS A CA 1
ATOM 1498 C C . LYS A 1 214 ? 4.395 -14.422 -15.336 1 97.94 214 LYS A C 1
ATOM 1500 O O . LYS A 1 214 ? 3.357 -13.781 -15.148 1 97.94 214 LYS A O 1
ATOM 1505 N N . GLY A 1 215 ? 4.668 -15.023 -16.484 1 98.31 215 GLY A N 1
ATOM 1506 C CA . GLY A 1 215 ? 3.625 -15.148 -17.5 1 98.31 215 GLY A CA 1
ATOM 1507 C C . GLY A 1 215 ? 2.383 -15.852 -16.984 1 98.31 215 GLY A C 1
ATOM 1508 O O . GLY A 1 215 ? 1.262 -15.406 -17.234 1 98.31 215 GLY A O 1
ATOM 1509 N N . LEU A 1 216 ? 2.615 -16.953 -16.312 1 97.69 216 LEU A N 1
ATOM 1510 C CA . LEU A 1 216 ? 1.499 -17.672 -15.711 1 97.69 216 LEU A CA 1
ATOM 1511 C C . LEU A 1 216 ? 0.751 -16.797 -14.719 1 97.69 216 LEU A C 1
ATOM 1513 O O . LEU A 1 216 ? -0.482 -16.797 -14.688 1 97.69 216 LEU A O 1
ATOM 1517 N N . GLU A 1 217 ? 1.47 -16.047 -13.969 1 98.38 217 GLU A N 1
ATOM 1518 C CA . GLU A 1 217 ? 0.87 -15.172 -12.969 1 98.38 217 GLU A CA 1
ATOM 1519 C C . GLU A 1 217 ? 0.09 -14.039 -13.625 1 98.38 217 GLU A C 1
ATOM 1521 O O . GLU A 1 217 ? -0.929 -13.594 -13.102 1 98.38 217 GLU A O 1
ATOM 1526 N N . LEU A 1 218 ? 0.606 -13.562 -14.758 1 98.62 218 LEU A N 1
ATOM 1527 C CA . LEU A 1 218 ? -0.124 -12.555 -15.516 1 98.62 218 LEU A CA 1
ATOM 1528 C C . LEU A 1 218 ? -1.492 -13.078 -15.938 1 98.62 218 LEU A C 1
ATOM 1530 O O . LEU A 1 218 ? -2.504 -12.398 -15.766 1 98.62 218 LEU A O 1
ATOM 1534 N N . ILE A 1 219 ? -1.555 -14.266 -16.453 1 98.31 219 ILE A N 1
ATOM 1535 C CA . ILE A 1 219 ? -2.805 -14.891 -16.859 1 98.31 219 ILE A CA 1
ATOM 1536 C C . ILE A 1 219 ? -3.709 -15.078 -15.633 1 98.31 219 ILE A C 1
ATOM 1538 O O . ILE A 1 219 ? -4.898 -14.758 -15.688 1 98.31 219 ILE A O 1
ATOM 1542 N N . GLU A 1 220 ? -3.098 -15.602 -14.578 1 97.88 220 GLU A N 1
ATOM 1543 C CA . GLU A 1 220 ? -3.824 -15.797 -13.328 1 97.88 220 GLU A CA 1
ATOM 1544 C C . GLU A 1 220 ? -4.445 -14.492 -12.844 1 97.88 220 GLU A C 1
ATOM 1546 O O . GLU A 1 220 ? -5.578 -14.477 -12.359 1 97.88 220 GLU A O 1
ATOM 1551 N N . THR A 1 221 ? -3.762 -13.383 -12.969 1 98.44 221 THR A N 1
ATOM 1552 C CA . THR A 1 221 ? -4.234 -12.07 -12.539 1 98.44 221 THR A CA 1
ATOM 1553 C C . THR A 1 221 ? -5.516 -11.688 -13.273 1 98.44 221 THR A C 1
ATOM 1555 O O . THR A 1 221 ? -6.5 -11.281 -12.648 1 98.44 221 THR A O 1
ATOM 1558 N N . HIS A 1 222 ? -5.492 -11.836 -14.57 1 98.12 222 HIS A N 1
ATOM 1559 C CA . HIS A 1 222 ? -6.672 -11.547 -15.375 1 98.12 222 HIS A CA 1
ATOM 1560 C C . HIS A 1 222 ? -7.855 -12.414 -14.953 1 98.12 222 HIS A C 1
ATOM 1562 O O . HIS A 1 222 ? -8.969 -11.914 -14.781 1 98.12 222 HIS A O 1
ATOM 1568 N N . LEU A 1 223 ? -7.613 -13.648 -14.75 1 96.88 223 LEU A N 1
ATOM 1569 C CA . LEU A 1 223 ? -8.672 -14.609 -14.461 1 96.88 223 LEU A CA 1
ATOM 1570 C C . LEU A 1 223 ? -9.258 -14.367 -13.07 1 96.88 223 LEU A C 1
ATOM 1572 O O . LEU A 1 223 ? -10.469 -14.469 -12.875 1 96.88 223 LEU A O 1
ATOM 1576 N N . LEU A 1 224 ? -8.438 -14.031 -12.141 1 97.12 224 LEU A N 1
ATOM 1577 C CA . LEU A 1 224 ? -8.883 -13.875 -10.766 1 97.12 224 LEU A CA 1
ATOM 1578 C C . LEU A 1 224 ? -9.609 -12.555 -10.57 1 97.12 224 LEU A C 1
ATOM 1580 O O . LEU A 1 224 ? -10.586 -12.477 -9.82 1 97.12 224 LEU A O 1
ATOM 1584 N N . PHE A 1 225 ? -9.102 -11.469 -11.242 1 97.06 225 PHE A N 1
ATOM 1585 C CA . PHE A 1 225 ? -9.57 -10.148 -10.836 1 97.06 225 PHE A CA 1
ATOM 1586 C C . PHE A 1 225 ? -10.336 -9.477 -11.961 1 97.06 225 PHE A C 1
ATOM 1588 O O . PHE A 1 225 ? -10.875 -8.383 -11.789 1 97.06 225 PHE A O 1
ATOM 1595 N N . GLY A 1 226 ? -10.375 -10.039 -13.125 1 95.25 226 GLY A N 1
ATOM 1596 C CA . GLY A 1 226 ? -11.203 -9.562 -14.219 1 95.25 226 GLY A CA 1
ATOM 1597 C C . GLY A 1 226 ? -10.641 -8.32 -14.891 1 95.25 226 GLY A C 1
ATOM 1598 O O . GLY A 1 226 ? -11.383 -7.559 -15.508 1 95.25 226 GLY A O 1
ATOM 1599 N N . ILE A 1 227 ? -9.398 -8.055 -14.727 1 97.5 227 ILE A N 1
ATOM 1600 C CA . ILE A 1 227 ? -8.742 -6.902 -15.328 1 97.5 227 ILE A CA 1
ATOM 1601 C C . ILE A 1 227 ? -8.164 -7.289 -16.688 1 97.5 227 ILE A C 1
ATOM 1603 O O . ILE A 1 227 ? -7.543 -8.344 -16.828 1 97.5 227 ILE A O 1
ATOM 1607 N N . GLU A 1 228 ? -8.352 -6.465 -17.703 1 97.88 228 GLU A N 1
ATOM 1608 C CA . GLU A 1 228 ? -7.848 -6.746 -19.047 1 97.88 228 GLU A CA 1
ATOM 1609 C C . GLU A 1 228 ? -6.324 -6.77 -19.062 1 97.88 228 GLU A C 1
ATOM 1611 O O . GLU A 1 228 ? -5.676 -6.035 -18.312 1 97.88 228 GLU A O 1
ATOM 1616 N N . TYR A 1 229 ? -5.785 -7.57 -19.984 1 98.31 229 TYR A N 1
ATOM 1617 C CA . TYR A 1 229 ? -4.348 -7.816 -20.047 1 98.31 229 TYR A CA 1
ATOM 1618 C C . TYR A 1 229 ? -3.58 -6.516 -20.266 1 98.31 229 TYR A C 1
ATOM 1620 O O . TYR A 1 229 ? -2.461 -6.359 -19.766 1 98.31 229 TYR A O 1
ATOM 1628 N N . ASP A 1 230 ? -4.172 -5.559 -20.938 1 97.12 230 ASP A N 1
ATOM 1629 C CA . ASP A 1 230 ? -3.498 -4.301 -21.25 1 97.12 230 ASP A CA 1
ATOM 1630 C C . ASP A 1 230 ? -3.404 -3.416 -20 1 97.12 230 ASP A C 1
ATOM 1632 O O . ASP A 1 230 ? -2.666 -2.428 -20 1 97.12 230 ASP A O 1
ATOM 1636 N N . ARG A 1 231 ? -4.141 -3.686 -18.938 1 98.25 231 ARG A N 1
ATOM 1637 C CA . ARG A 1 231 ? -4.125 -2.928 -17.688 1 98.25 231 ARG A CA 1
ATOM 1638 C C . ARG A 1 231 ? -3.367 -3.678 -16.609 1 98.25 231 ARG A C 1
ATOM 1640 O O . ARG A 1 231 ? -3.502 -3.365 -15.422 1 98.25 231 ARG A O 1
ATOM 1647 N N . ILE A 1 232 ? -2.6 -4.695 -16.984 1 98.62 232 ILE A N 1
ATOM 1648 C CA . ILE A 1 232 ? -1.723 -5.414 -16.078 1 98.62 232 ILE A CA 1
ATOM 1649 C C . ILE A 1 232 ? -0.264 -5.164 -16.453 1 98.62 232 ILE A C 1
ATOM 1651 O O . ILE A 1 232 ? 0.185 -5.562 -17.516 1 98.62 232 ILE A O 1
ATOM 1655 N N . ASP A 1 233 ? 0.419 -4.488 -15.586 1 98.12 233 ASP A N 1
ATOM 1656 C CA . ASP A 1 233 ? 1.832 -4.188 -15.797 1 98.12 233 ASP A CA 1
ATOM 1657 C C . ASP A 1 233 ? 2.721 -5.16 -15.031 1 98.12 233 ASP A C 1
ATOM 1659 O O . ASP A 1 233 ? 2.291 -5.746 -14.031 1 98.12 233 ASP A O 1
ATOM 1663 N N . VAL A 1 234 ? 3.902 -5.406 -15.578 1 98.38 234 VAL A N 1
ATOM 1664 C CA . VAL A 1 234 ? 4.914 -6.203 -14.891 1 98.38 234 VAL A CA 1
ATOM 1665 C C . VAL A 1 234 ? 6.195 -5.387 -14.734 1 98.38 234 VAL A C 1
ATOM 1667 O O . VAL A 1 234 ? 6.668 -4.777 -15.695 1 98.38 234 VAL A O 1
ATOM 1670 N N . THR A 1 235 ? 6.707 -5.277 -13.562 1 98.44 235 THR A N 1
ATOM 1671 C CA . THR A 1 235 ? 7.984 -4.629 -13.289 1 98.44 235 THR A CA 1
ATOM 1672 C C . THR A 1 235 ? 8.914 -5.566 -12.523 1 98.44 235 THR A C 1
ATOM 1674 O O . THR A 1 235 ? 8.453 -6.473 -11.828 1 98.44 235 THR A O 1
ATOM 1677 N N . VAL A 1 236 ? 10.211 -5.441 -12.742 1 98.31 236 VAL A N 1
ATOM 1678 C CA . VAL A 1 236 ? 11.195 -6.25 -12.031 1 98.31 236 VAL A CA 1
ATOM 1679 C C . VAL A 1 236 ? 11.547 -5.582 -10.711 1 98.31 236 VAL A C 1
ATOM 1681 O O . VAL A 1 236 ? 11.844 -4.383 -10.664 1 98.31 236 VAL A O 1
ATOM 1684 N N . HIS A 1 237 ? 11.453 -6.25 -9.664 1 98.38 237 HIS A N 1
ATOM 1685 C CA . HIS A 1 237 ? 11.781 -5.863 -8.297 1 98.38 237 HIS A CA 1
ATOM 1686 C C . HIS A 1 237 ? 12.609 -6.941 -7.609 1 98.38 237 HIS A C 1
ATOM 1688 O O . HIS A 1 237 ? 12.062 -7.805 -6.914 1 98.38 237 HIS A O 1
ATOM 1694 N N . PRO A 1 238 ? 14 -6.871 -7.719 1 97.06 238 PRO A N 1
ATOM 1695 C CA . PRO A 1 238 ? 14.875 -7.977 -7.32 1 97.06 238 PRO A CA 1
ATOM 1696 C C . PRO A 1 238 ? 14.82 -8.266 -5.82 1 97.06 238 PRO A C 1
ATOM 1698 O O . PRO A 1 238 ? 15.125 -9.375 -5.391 1 97.06 238 PRO A O 1
ATOM 1701 N N . GLN A 1 239 ? 14.43 -7.234 -5.023 1 96.88 239 GLN A N 1
ATOM 1702 C CA . GLN A 1 239 ? 14.438 -7.422 -3.574 1 96.88 239 GLN A CA 1
ATOM 1703 C C . GLN A 1 239 ? 13.273 -8.305 -3.133 1 96.88 239 GLN A C 1
ATOM 1705 O O . GLN A 1 239 ? 13.258 -8.805 -2.004 1 96.88 239 GLN A O 1
ATOM 1710 N N . SER A 1 240 ? 12.188 -8.461 -4.039 1 97.5 240 SER A N 1
ATOM 1711 C CA . SER A 1 240 ? 11.016 -9.273 -3.752 1 97.5 240 SER A CA 1
ATOM 1712 C C . SER A 1 240 ? 10.383 -8.891 -2.418 1 97.5 240 SER A C 1
ATOM 1714 O O . SER A 1 240 ? 10.047 -9.758 -1.609 1 97.5 240 SER A O 1
ATOM 1716 N N . ILE A 1 241 ? 10.305 -7.594 -2.182 1 98.44 241 ILE A N 1
ATOM 1717 C CA . ILE A 1 241 ? 9.672 -7.051 -0.985 1 98.44 241 ILE A CA 1
ATOM 1718 C C . ILE A 1 241 ? 8.258 -6.586 -1.318 1 98.44 241 ILE A C 1
ATOM 1720 O O . ILE A 1 241 ? 7.301 -6.941 -0.625 1 98.44 241 ILE A O 1
ATOM 1724 N N . VAL A 1 242 ? 8.188 -5.746 -2.373 1 98.81 242 VAL A N 1
ATOM 1725 C CA . VAL A 1 242 ? 6.871 -5.414 -2.91 1 98.81 242 VAL A CA 1
ATOM 1726 C C . VAL A 1 242 ? 6.383 -6.543 -3.814 1 98.81 242 VAL A C 1
ATOM 1728 O O . VAL A 1 242 ? 7.031 -6.879 -4.809 1 98.81 242 VAL A O 1
ATOM 1731 N N . HIS A 1 243 ? 5.25 -7.113 -3.52 1 98.75 243 HIS A N 1
ATOM 1732 C CA . HIS A 1 243 ? 4.82 -8.305 -4.25 1 98.75 243 HIS A CA 1
ATOM 1733 C C . HIS A 1 243 ? 3.855 -7.938 -5.371 1 98.75 243 HIS A C 1
ATOM 1735 O O . HIS A 1 243 ? 3.74 -8.672 -6.359 1 98.75 243 HIS A O 1
ATOM 1741 N N . SER A 1 244 ? 3.113 -6.953 -5.246 1 98.88 244 SER A N 1
ATOM 1742 C CA . SER A 1 244 ? 2.258 -6.395 -6.289 1 98.88 244 SER A CA 1
ATOM 1743 C C . SER A 1 244 ? 1.653 -5.062 -5.852 1 98.88 244 SER A C 1
ATOM 1745 O O . SER A 1 244 ? 1.885 -4.609 -4.73 1 98.88 244 SER A O 1
ATOM 1747 N N . MET A 1 245 ? 0.957 -4.418 -6.766 1 98.88 245 MET A N 1
ATOM 1748 C CA . MET A 1 245 ? 0.375 -3.109 -6.484 1 98.88 245 MET A CA 1
ATOM 1749 C C . MET A 1 245 ? -0.911 -2.904 -7.277 1 98.88 245 MET A C 1
ATOM 1751 O O . MET A 1 245 ? -1.117 -3.545 -8.312 1 98.88 245 MET A O 1
ATOM 1755 N N . VAL A 1 246 ? -1.732 -2.055 -6.805 1 98.94 246 VAL A N 1
ATOM 1756 C CA . VAL A 1 246 ? -2.922 -1.578 -7.504 1 98.94 246 VAL A CA 1
ATOM 1757 C C . VAL A 1 246 ? -2.832 -0.067 -7.707 1 98.94 246 VAL A C 1
ATOM 1759 O O . VAL A 1 246 ? -2.666 0.686 -6.746 1 98.94 246 VAL A O 1
ATOM 1762 N N . THR A 1 247 ? -2.836 0.365 -8.914 1 98.88 247 THR A N 1
ATOM 1763 C CA . THR A 1 247 ? -2.969 1.784 -9.227 1 98.88 247 THR A CA 1
ATOM 1764 C C . THR A 1 247 ? -4.43 2.152 -9.469 1 98.88 247 THR A C 1
ATOM 1766 O O . THR A 1 247 ? -5.117 1.494 -10.25 1 98.88 247 THR A O 1
ATOM 1769 N N . PHE A 1 248 ? -4.883 3.156 -8.82 1 98.88 248 PHE A N 1
ATOM 1770 C CA . PHE A 1 248 ? -6.273 3.58 -8.938 1 98.88 248 PHE A CA 1
ATOM 1771 C C . PHE A 1 248 ? -6.402 4.754 -9.898 1 98.88 248 PHE A C 1
ATOM 1773 O O . PHE A 1 248 ? -5.398 5.336 -10.312 1 98.88 248 PHE A O 1
ATOM 1780 N N . THR A 1 249 ? -7.625 5.113 -10.203 1 98.62 249 THR A N 1
ATOM 1781 C CA . THR A 1 249 ? -7.93 6.086 -11.25 1 98.62 249 THR A CA 1
ATOM 1782 C C . THR A 1 249 ? -7.52 7.488 -10.812 1 98.62 249 THR A C 1
ATOM 1784 O O . THR A 1 249 ? -7.402 8.391 -11.641 1 98.62 249 THR A O 1
ATOM 1787 N N . ASP A 1 250 ? -7.312 7.766 -9.5 1 98.75 250 ASP A N 1
ATOM 1788 C CA . ASP A 1 250 ? -6.926 9.086 -9.023 1 98.75 250 ASP A CA 1
ATOM 1789 C C . ASP A 1 250 ? -5.414 9.281 -9.102 1 98.75 250 ASP A C 1
ATOM 1791 O O . ASP A 1 250 ? -4.902 10.352 -8.781 1 98.75 250 ASP A O 1
ATOM 1795 N N . GLY A 1 251 ? -4.699 8.211 -9.461 1 98.69 251 GLY A N 1
ATOM 1796 C CA . GLY A 1 251 ? -3.254 8.273 -9.594 1 98.69 251 GLY A CA 1
ATOM 1797 C C . GLY A 1 251 ? -2.516 7.652 -8.422 1 98.69 251 GLY A C 1
ATOM 1798 O O . GLY A 1 251 ? -1.296 7.477 -8.477 1 98.69 251 GLY A O 1
ATOM 1799 N N . SER A 1 252 ? -3.195 7.289 -7.371 1 98.75 252 SER A N 1
ATOM 1800 C CA . SER A 1 252 ? -2.557 6.66 -6.223 1 98.75 252 SER A CA 1
ATOM 1801 C C . SER A 1 252 ? -2.283 5.18 -6.48 1 98.75 252 SER A C 1
ATOM 1803 O O . SER A 1 252 ? -2.992 4.539 -7.258 1 98.75 252 SER A O 1
ATOM 1805 N N . THR A 1 253 ? -1.265 4.684 -5.879 1 98.88 253 THR A N 1
ATOM 1806 C CA . THR A 1 253 ? -0.914 3.268 -5.922 1 98.88 253 THR A CA 1
ATOM 1807 C C . THR A 1 253 ? -0.808 2.691 -4.512 1 98.88 253 THR A C 1
ATOM 1809 O O . THR A 1 253 ? -0.191 3.297 -3.635 1 98.88 253 THR A O 1
ATOM 1812 N N . LEU A 1 254 ? -1.503 1.605 -4.223 1 98.94 254 LEU A N 1
ATOM 1813 C CA . LEU A 1 254 ? -1.286 0.822 -3.012 1 98.94 254 LEU A CA 1
ATOM 1814 C C . LEU A 1 254 ? -0.396 -0.383 -3.295 1 98.94 254 LEU A C 1
ATOM 1816 O O . LEU A 1 254 ? -0.673 -1.164 -4.207 1 98.94 254 LEU A O 1
ATOM 1820 N N . ALA A 1 255 ? 0.659 -0.473 -2.555 1 98.94 255 ALA A N 1
ATOM 1821 C CA . ALA A 1 255 ? 1.616 -1.569 -2.676 1 98.94 255 ALA A CA 1
ATOM 1822 C C . ALA A 1 255 ? 1.604 -2.447 -1.427 1 98.94 255 ALA A C 1
ATOM 1824 O O . ALA A 1 255 ? 1.552 -1.939 -0.304 1 98.94 255 ALA A O 1
ATOM 1825 N N . GLN A 1 256 ? 1.61 -3.744 -1.602 1 98.94 256 GLN A N 1
ATOM 1826 C CA . GLN A 1 256 ? 1.795 -4.668 -0.489 1 98.94 256 GLN A CA 1
ATOM 1827 C C . GLN A 1 256 ? 3.25 -5.117 -0.382 1 98.94 256 GLN A C 1
ATOM 1829 O O . GLN A 1 256 ? 3.834 -5.582 -1.361 1 98.94 256 GLN A O 1
ATOM 1834 N N . ALA A 1 257 ? 3.811 -4.898 0.789 1 98.88 257 ALA A N 1
ATOM 1835 C CA . ALA A 1 257 ? 5.223 -5.191 1.022 1 98.88 257 ALA A CA 1
ATOM 1836 C C . ALA A 1 257 ? 5.398 -6.129 2.215 1 98.88 257 ALA A C 1
ATOM 1838 O O . ALA A 1 257 ? 4.727 -5.973 3.238 1 98.88 257 ALA A O 1
ATOM 1839 N N . SER A 1 258 ? 6.266 -7.051 2.109 1 98.69 258 SER A N 1
ATOM 1840 C CA . SER A 1 258 ? 6.719 -7.961 3.158 1 98.69 258 SER A CA 1
ATOM 1841 C C . SER A 1 258 ? 7.988 -8.695 2.74 1 98.69 258 SER A C 1
ATOM 1843 O O . SER A 1 258 ? 8.227 -8.906 1.551 1 98.69 258 SER A O 1
ATOM 1845 N N . PRO A 1 259 ? 8.836 -9.078 3.732 1 97.62 259 PRO A N 1
ATOM 1846 C CA . PRO A 1 259 ? 9.883 -10.031 3.35 1 97.62 259 PRO A CA 1
ATOM 1847 C C . PRO A 1 259 ? 9.328 -11.281 2.666 1 97.62 259 PRO A C 1
ATOM 1849 O O . PRO A 1 259 ? 8.172 -11.648 2.898 1 97.62 259 PRO A O 1
ATOM 1852 N N . PRO A 1 260 ? 10.094 -11.859 1.778 1 96.75 260 PRO A N 1
ATOM 1853 C CA . PRO A 1 260 ? 9.602 -13.031 1.059 1 96.75 260 PRO A CA 1
ATOM 1854 C C . PRO A 1 260 ? 9.398 -14.242 1.97 1 96.75 260 PRO A C 1
ATOM 1856 O O . PRO A 1 260 ? 10.367 -14.859 2.406 1 96.75 260 PRO A O 1
ATOM 1859 N N . ASP A 1 261 ? 8.234 -14.578 2.332 1 97.12 261 ASP A N 1
ATOM 1860 C CA . ASP A 1 261 ? 7.797 -15.68 3.18 1 97.12 261 ASP A CA 1
ATOM 1861 C C . ASP A 1 261 ? 6.395 -16.141 2.795 1 97.12 261 ASP A C 1
ATOM 1863 O O . ASP A 1 261 ? 5.418 -15.406 2.979 1 97.12 261 ASP A O 1
ATOM 1867 N N . MET A 1 262 ? 6.246 -17.359 2.334 1 97.31 262 MET A N 1
ATOM 1868 C CA . MET A 1 262 ? 4.969 -17.844 1.821 1 97.31 262 MET A CA 1
ATOM 1869 C C . MET A 1 262 ? 3.99 -18.109 2.961 1 97.31 262 MET A C 1
ATOM 1871 O O . MET A 1 262 ? 2.795 -18.297 2.725 1 97.31 262 MET A O 1
ATOM 1875 N N . LYS A 1 263 ? 4.465 -18.109 4.164 1 98.44 263 LYS A N 1
ATOM 1876 C CA . LYS A 1 263 ? 3.533 -18.297 5.27 1 98.44 263 LYS A CA 1
ATOM 1877 C C . LYS A 1 263 ? 2.525 -17.156 5.352 1 98.44 263 LYS A C 1
ATOM 1879 O O . LYS A 1 263 ? 1.395 -17.344 5.801 1 98.44 263 LYS A O 1
ATOM 1884 N N . LEU A 1 264 ? 2.91 -15.992 4.852 1 98.62 264 LEU A N 1
ATOM 1885 C CA . LEU A 1 264 ? 1.998 -14.859 4.875 1 98.62 264 LEU A CA 1
ATOM 1886 C C . LEU A 1 264 ? 0.801 -15.102 3.961 1 98.62 264 LEU A C 1
ATOM 1888 O O . LEU A 1 264 ? -0.34 -15.148 4.426 1 98.62 264 LEU A O 1
ATOM 1892 N N . PRO A 1 265 ? 1.015 -15.32 2.678 1 98.69 265 PRO A N 1
ATOM 1893 C CA . PRO A 1 265 ? -0.159 -15.547 1.83 1 98.69 265 PRO A CA 1
ATOM 1894 C C . PRO A 1 265 ? -0.899 -16.828 2.182 1 98.69 265 PRO A C 1
ATOM 1896 O O . PRO A 1 265 ? -2.119 -16.906 2.023 1 98.69 265 PRO A O 1
ATOM 1899 N N . ILE A 1 266 ? -0.185 -17.859 2.621 1 98.75 266 ILE A N 1
ATOM 1900 C CA . ILE A 1 266 ? -0.846 -19.094 3.055 1 98.75 266 ILE A CA 1
ATOM 1901 C C . ILE A 1 266 ? -1.798 -18.781 4.207 1 98.75 266 ILE A C 1
ATOM 1903 O O . ILE A 1 266 ? -2.979 -19.141 4.156 1 98.75 266 ILE A O 1
ATOM 1907 N N . ALA A 1 267 ? -1.274 -18.094 5.223 1 98.88 267 ALA A N 1
ATOM 1908 C CA . ALA A 1 267 ? -2.068 -17.766 6.402 1 98.88 267 ALA A CA 1
ATOM 1909 C C . ALA A 1 267 ? -3.268 -16.906 6.031 1 98.88 267 ALA A C 1
ATOM 1911 O O . ALA A 1 267 ? -4.375 -17.125 6.527 1 98.88 267 ALA A O 1
ATOM 1912 N N . LEU A 1 268 ? -3.016 -15.953 5.188 1 98.69 268 LEU A N 1
ATOM 1913 C CA . LEU A 1 268 ? -4.105 -15.07 4.785 1 98.69 268 LEU A CA 1
ATOM 1914 C C . LEU A 1 268 ? -5.199 -15.852 4.062 1 98.69 268 LEU A C 1
ATOM 1916 O O . LEU A 1 268 ? -6.387 -15.648 4.32 1 98.69 268 LEU A O 1
ATOM 1920 N N . ALA A 1 269 ? -4.812 -16.734 3.182 1 98.75 269 ALA A N 1
ATOM 1921 C CA . ALA A 1 269 ? -5.793 -17.516 2.434 1 98.75 269 ALA A CA 1
ATOM 1922 C C . ALA A 1 269 ? -6.602 -18.422 3.365 1 98.75 269 ALA A C 1
ATOM 1924 O O . ALA A 1 269 ? -7.809 -18.594 3.18 1 98.75 269 ALA A O 1
ATOM 1925 N N . LEU A 1 270 ? -5.965 -18.969 4.355 1 98.69 270 LEU A N 1
ATOM 1926 C CA . LEU A 1 270 ? -6.648 -19.828 5.32 1 98.69 270 LEU A CA 1
ATOM 1927 C C . LEU A 1 270 ? -7.617 -19.016 6.172 1 98.69 270 LEU A C 1
ATOM 1929 O O . LEU A 1 270 ? -8.719 -19.469 6.473 1 98.69 270 LEU A O 1
ATOM 1933 N N . GLY A 1 271 ? -7.242 -17.781 6.5 1 97.88 271 GLY A N 1
ATOM 1934 C CA . GLY A 1 271 ? -8.016 -16.969 7.43 1 97.88 271 GLY A CA 1
ATOM 1935 C C . GLY A 1 271 ? -8.859 -15.914 6.746 1 97.88 271 GLY A C 1
ATOM 1936 O O . GLY A 1 271 ? -9.547 -15.141 7.41 1 97.88 271 GLY A O 1
ATOM 1937 N N . TRP A 1 272 ? -8.891 -15.891 5.445 1 97.31 272 TRP A N 1
ATOM 1938 C CA . TRP A 1 272 ? -9.562 -14.828 4.699 1 97.31 272 TRP A CA 1
ATOM 1939 C C . TRP A 1 272 ? -11.008 -14.672 5.156 1 97.31 272 TRP A C 1
ATOM 1941 O O . TRP A 1 272 ? -11.727 -15.656 5.309 1 97.31 272 TRP A O 1
ATOM 1951 N N . PRO A 1 273 ? -11.391 -13.43 5.352 1 96.31 273 PRO A N 1
ATOM 1952 C CA . PRO A 1 273 ? -10.727 -12.172 5 1 96.31 273 PRO A CA 1
ATOM 1953 C C . PRO A 1 273 ? -9.883 -11.617 6.141 1 96.31 273 PRO A C 1
ATOM 1955 O O . PRO A 1 273 ? -9.297 -10.539 6.012 1 96.31 273 PRO A O 1
ATOM 1958 N N . ASP A 1 274 ? -9.75 -12.32 7.234 1 97.12 274 ASP A N 1
ATOM 1959 C CA . ASP A 1 274 ? -9.039 -11.812 8.406 1 97.12 274 ASP A CA 1
ATOM 1960 C C . ASP A 1 274 ? -7.555 -12.188 8.344 1 97.12 274 ASP A C 1
ATOM 1962 O O . ASP A 1 274 ? -7.203 -13.297 7.938 1 97.12 274 ASP A O 1
ATOM 1966 N N . ARG A 1 275 ? -6.766 -11.312 8.797 1 98.31 275 ARG A N 1
ATOM 1967 C CA . ARG A 1 275 ? -5.336 -11.578 8.891 1 98.31 275 ARG A CA 1
ATOM 1968 C C . ARG A 1 275 ? -5.027 -12.492 10.078 1 98.31 275 ARG A C 1
ATOM 1970 O O . ARG A 1 275 ? -5.723 -12.445 11.094 1 98.31 275 ARG A O 1
ATOM 1977 N N . VAL A 1 276 ? -4.055 -13.344 9.93 1 98.5 276 VAL A N 1
ATOM 1978 C CA . VAL A 1 276 ? -3.57 -14.195 11.016 1 98.5 276 VAL A CA 1
ATOM 1979 C C . VAL A 1 276 ? -2.336 -13.57 11.656 1 98.5 276 VAL A C 1
ATOM 1981 O O . VAL A 1 276 ? -1.282 -13.469 11.023 1 98.5 276 VAL A O 1
ATOM 1984 N N . ALA A 1 277 ? -2.465 -13.18 12.898 1 98.25 277 ALA A N 1
ATOM 1985 C CA . ALA A 1 277 ? -1.391 -12.477 13.602 1 98.25 277 ALA A CA 1
ATOM 1986 C C . ALA A 1 277 ? -0.13 -13.336 13.672 1 98.25 277 ALA A C 1
ATOM 1988 O O . ALA A 1 277 ? -0.204 -14.547 13.914 1 98.25 277 ALA A O 1
ATOM 1989 N N . GLY A 1 278 ? 1.003 -12.734 13.414 1 98.19 278 GLY A N 1
ATOM 1990 C CA . GLY A 1 278 ? 2.289 -13.398 13.57 1 98.19 278 GLY A CA 1
ATOM 1991 C C . GLY A 1 278 ? 2.605 -14.352 12.43 1 98.19 278 GLY A C 1
ATOM 1992 O O . GLY A 1 278 ? 3.457 -15.234 12.562 1 98.19 278 GLY A O 1
ATOM 1993 N N . ALA A 1 279 ? 1.935 -14.273 11.281 1 98.31 279 ALA A N 1
ATOM 1994 C CA . ALA A 1 279 ? 2.123 -15.188 10.156 1 98.31 279 ALA A CA 1
ATOM 1995 C C . ALA A 1 279 ? 3.529 -15.055 9.578 1 98.31 279 ALA A C 1
ATOM 1997 O O . ALA A 1 279 ? 4.137 -16.047 9.18 1 98.31 279 ALA A O 1
ATOM 1998 N N . ALA A 1 280 ? 4.047 -13.859 9.508 1 98.25 280 ALA A N 1
ATOM 1999 C CA . ALA A 1 280 ? 5.375 -13.586 8.969 1 98.25 280 ALA A CA 1
ATOM 2000 C C . ALA A 1 280 ? 5.992 -12.359 9.625 1 98.25 280 ALA A C 1
ATOM 2002 O O . ALA A 1 280 ? 5.285 -11.555 10.242 1 98.25 280 ALA A O 1
ATOM 2003 N N . ALA A 1 281 ? 7.328 -12.227 9.5 1 98.19 281 ALA A N 1
ATOM 2004 C CA . ALA A 1 281 ? 8.023 -11.039 10.008 1 98.19 281 ALA A CA 1
ATOM 2005 C C . ALA A 1 281 ? 7.73 -9.82 9.141 1 98.19 281 ALA A C 1
ATOM 2007 O O . ALA A 1 281 ? 7.664 -9.922 7.914 1 98.19 281 ALA A O 1
ATOM 2008 N N . PRO A 1 282 ? 7.5 -8.672 9.742 1 98.5 282 PRO A N 1
ATOM 2009 C CA . PRO A 1 282 ? 7.254 -7.461 8.961 1 98.5 282 PRO A CA 1
ATOM 2010 C C . PRO A 1 282 ? 8.539 -6.844 8.406 1 98.5 282 PRO A C 1
ATOM 2012 O O . PRO A 1 282 ? 9.633 -7.258 8.781 1 98.5 282 PRO A O 1
ATOM 2015 N N . CYS A 1 283 ? 8.367 -5.914 7.461 1 98.12 283 CYS A N 1
ATOM 2016 C CA . CYS A 1 283 ? 9.469 -5.055 7.055 1 98.12 283 CYS A CA 1
ATOM 2017 C C . CYS A 1 283 ? 10.023 -4.273 8.242 1 98.12 283 CYS A C 1
ATOM 2019 O O . CYS A 1 283 ? 9.266 -3.857 9.117 1 98.12 283 CYS A O 1
ATOM 2021 N N . ASP A 1 284 ? 11.312 -4.102 8.273 1 96.44 284 ASP A N 1
ATOM 2022 C CA . ASP A 1 284 ? 11.969 -3.305 9.297 1 96.44 284 ASP A CA 1
ATOM 2023 C C . ASP A 1 284 ? 12.344 -1.923 8.766 1 96.44 284 ASP A C 1
ATOM 2025 O O . ASP A 1 284 ? 13.32 -1.778 8.031 1 96.44 284 ASP A O 1
ATOM 2029 N N . PHE A 1 285 ? 11.641 -0.874 9.188 1 95.5 285 PHE A N 1
ATOM 2030 C CA . PHE A 1 285 ? 11.898 0.469 8.68 1 95.5 285 PHE A CA 1
ATOM 2031 C C . PHE A 1 285 ? 12.859 1.219 9.594 1 95.5 285 PHE A C 1
ATOM 2033 O O . PHE A 1 285 ? 13.109 2.412 9.398 1 95.5 285 PHE A O 1
ATOM 2040 N N . ALA A 1 286 ? 13.391 0.608 10.641 1 94.19 286 ALA A N 1
ATOM 2041 C CA . ALA A 1 286 ? 14.406 1.188 11.508 1 94.19 286 ALA A CA 1
ATOM 2042 C C . ALA A 1 286 ? 15.797 1.056 10.883 1 94.19 286 ALA A C 1
ATOM 2044 O O . ALA A 1 286 ? 16.75 1.675 11.352 1 94.19 286 ALA A O 1
ATOM 2045 N N . SER A 1 287 ? 15.883 0.233 9.82 1 95.56 287 SER A N 1
ATOM 2046 C CA . SER A 1 287 ? 17.141 0.062 9.094 1 95.56 287 SER A CA 1
ATOM 2047 C C . SER A 1 287 ? 17 0.521 7.648 1 95.56 287 SER A C 1
ATOM 2049 O O . SER A 1 287 ? 15.906 0.561 7.105 1 95.56 287 SER A O 1
ATOM 2051 N N . ALA A 1 288 ? 18.156 0.893 7.125 1 97.19 288 ALA A N 1
ATOM 2052 C CA . ALA A 1 288 ? 18.156 1.34 5.734 1 97.19 288 ALA A CA 1
ATOM 2053 C C . ALA A 1 288 ? 17.75 0.212 4.793 1 97.19 288 ALA A C 1
ATOM 2055 O O . ALA A 1 288 ? 18.125 -0.944 5 1 97.19 288 ALA A O 1
ATOM 2056 N N . SER A 1 289 ? 16.969 0.481 3.844 1 97.44 289 SER A N 1
ATOM 2057 C CA . SER A 1 289 ? 16.562 -0.455 2.799 1 97.44 289 SER A CA 1
ATOM 2058 C C . SER A 1 289 ? 16.344 0.263 1.475 1 97.44 289 SER A C 1
ATOM 2060 O O . SER A 1 289 ? 16.203 1.488 1.44 1 97.44 289 SER A O 1
ATOM 2062 N N . ARG A 1 290 ? 16.375 -0.523 0.447 1 97.75 290 ARG A N 1
ATOM 2063 C CA . ARG A 1 290 ? 16.219 -0.006 -0.908 1 97.75 290 ARG A CA 1
ATOM 2064 C C . ARG A 1 290 ? 15.297 -0.9 -1.729 1 97.75 290 ARG A C 1
ATOM 2066 O O . ARG A 1 290 ? 15.414 -2.127 -1.689 1 97.75 290 ARG A O 1
ATOM 2073 N N . TRP A 1 291 ? 14.312 -0.331 -2.424 1 98.5 291 TRP A N 1
ATOM 2074 C CA . TRP A 1 291 ? 13.414 -1.021 -3.338 1 98.5 291 TRP A CA 1
ATOM 2075 C C . TRP A 1 291 ? 13.602 -0.522 -4.766 1 98.5 291 TRP A C 1
ATOM 2077 O O . TRP A 1 291 ? 13.234 0.609 -5.09 1 98.5 291 TRP A O 1
ATOM 2087 N N . ASP A 1 292 ? 14.133 -1.383 -5.629 1 98.38 292 ASP A N 1
ATOM 2088 C CA . ASP A 1 292 ? 14.375 -1.04 -7.027 1 98.38 292 ASP A CA 1
ATOM 2089 C C . ASP A 1 292 ? 13.281 -1.613 -7.93 1 98.38 292 ASP A C 1
ATOM 2091 O O . ASP A 1 292 ? 12.805 -2.73 -7.707 1 98.38 292 ASP A O 1
ATOM 2095 N N . PHE A 1 293 ? 12.867 -0.84 -8.867 1 98.44 293 PHE A N 1
ATOM 2096 C CA . PHE A 1 293 ? 11.953 -1.282 -9.914 1 98.44 293 PHE A CA 1
ATOM 2097 C C . PHE A 1 293 ? 12.547 -1.041 -11.297 1 98.44 293 PHE A C 1
ATOM 2099 O O . PHE A 1 293 ? 13.156 0.004 -11.547 1 98.44 293 PHE A O 1
ATOM 2106 N N . GLU A 1 294 ? 12.477 -1.983 -12.156 1 97.69 294 GLU A N 1
ATOM 2107 C CA . GLU A 1 294 ? 12.977 -1.863 -13.523 1 97.69 294 GLU A CA 1
ATOM 2108 C C . GLU A 1 294 ? 12.031 -2.537 -14.516 1 97.69 294 GLU A C 1
ATOM 2110 O O . GLU A 1 294 ? 11.32 -3.479 -14.156 1 97.69 294 GLU A O 1
ATOM 2115 N N . PRO A 1 295 ? 12 -2.084 -15.719 1 96.88 295 PRO A N 1
ATOM 2116 C CA . PRO A 1 295 ? 11.133 -2.734 -16.703 1 96.88 295 PRO A CA 1
ATOM 2117 C C . PRO A 1 295 ? 11.57 -4.16 -17.031 1 96.88 295 PRO A C 1
ATOM 2119 O O . PRO A 1 295 ? 12.758 -4.484 -16.922 1 96.88 295 PRO A O 1
ATOM 2122 N N . LEU A 1 296 ? 10.633 -4.941 -17.391 1 95.81 296 LEU A N 1
ATOM 2123 C CA . LEU A 1 296 ? 10.922 -6.281 -17.891 1 95.81 296 LEU A CA 1
ATOM 2124 C C . LEU A 1 296 ? 11.664 -6.207 -19.219 1 95.81 296 LEU A C 1
ATOM 2126 O O . LEU A 1 296 ? 11.328 -5.398 -20.094 1 95.81 296 LEU A O 1
ATOM 2130 N N . ASP A 1 297 ? 12.719 -6.969 -19.422 1 96.25 297 ASP A N 1
ATOM 2131 C CA . ASP A 1 297 ? 13.406 -7.09 -20.703 1 96.25 297 ASP A CA 1
ATOM 2132 C C . ASP A 1 297 ? 12.734 -8.133 -21.594 1 96.25 297 ASP A C 1
ATOM 2134 O O . ASP A 1 297 ? 13.195 -9.266 -21.688 1 96.25 297 ASP A O 1
ATOM 2138 N N . SER A 1 298 ? 11.766 -7.734 -22.328 1 96.44 298 SER A N 1
ATOM 2139 C CA . SER A 1 298 ? 10.93 -8.656 -23.094 1 96.44 298 SER A CA 1
ATOM 2140 C C . SER A 1 298 ? 11.688 -9.203 -24.297 1 96.44 298 SER A C 1
ATOM 2142 O O . SER A 1 298 ? 11.305 -10.234 -24.859 1 96.44 298 SER A O 1
ATOM 2144 N N . ALA A 1 299 ? 12.719 -8.516 -24.719 1 96.56 299 ALA A N 1
ATOM 2145 C CA . ALA A 1 299 ? 13.516 -9.008 -25.844 1 96.56 299 ALA A CA 1
ATOM 2146 C C . ALA A 1 299 ? 14.305 -10.258 -25.438 1 96.56 299 ALA A C 1
ATOM 2148 O O . ALA A 1 299 ? 14.398 -11.211 -26.219 1 96.56 299 ALA A O 1
ATOM 2149 N N . VAL A 1 300 ? 14.844 -10.203 -24.25 1 97.19 300 VAL A N 1
ATOM 2150 C CA . VAL A 1 300 ? 15.656 -11.312 -23.75 1 97.19 300 VAL A CA 1
ATOM 2151 C C . VAL A 1 300 ? 14.75 -12.383 -23.156 1 97.19 300 VAL A C 1
ATOM 2153 O O . VAL A 1 300 ? 15.023 -13.578 -23.297 1 97.19 300 VAL A O 1
ATOM 2156 N N . PHE A 1 301 ? 13.656 -11.945 -22.516 1 97.81 301 PHE A N 1
ATOM 2157 C CA . PHE A 1 301 ? 12.727 -12.852 -21.859 1 97.81 301 PHE A CA 1
ATOM 2158 C C . PHE A 1 301 ? 11.312 -12.656 -22.391 1 97.81 301 PHE A C 1
ATOM 2160 O O . PHE A 1 301 ? 10.492 -11.992 -21.75 1 97.81 301 PHE A O 1
ATOM 2167 N N . PRO A 1 302 ? 10.953 -13.266 -23.469 1 97.94 302 PRO A N 1
ATOM 2168 C CA . PRO A 1 302 ? 9.688 -12.984 -24.156 1 97.94 302 PRO A CA 1
ATOM 2169 C C . PRO A 1 302 ? 8.508 -13.734 -23.547 1 97.94 302 PRO A C 1
ATOM 2171 O O . PRO A 1 302 ? 7.375 -13.594 -24.016 1 97.94 302 PRO A O 1
ATOM 2174 N N . ALA A 1 303 ? 8.703 -14.547 -22.531 1 98.5 303 ALA A N 1
ATOM 2175 C CA . ALA A 1 303 ? 7.699 -15.461 -22 1 98.5 303 ALA A CA 1
ATOM 2176 C C . ALA A 1 303 ? 6.449 -14.703 -21.547 1 98.5 303 ALA A C 1
ATOM 2178 O O . ALA A 1 303 ? 5.328 -15.156 -21.781 1 98.5 303 ALA A O 1
ATOM 2179 N N . VAL A 1 304 ? 6.609 -13.547 -20.906 1 98.56 304 VAL A N 1
ATOM 2180 C CA . VAL A 1 304 ? 5.48 -12.797 -20.359 1 98.56 304 VAL A CA 1
ATOM 2181 C C . VAL A 1 304 ? 4.621 -12.25 -21.484 1 98.56 304 VAL A C 1
ATOM 2183 O O . VAL A 1 304 ? 3.393 -12.328 -21.438 1 98.56 304 VAL A O 1
ATOM 2186 N N . ASP A 1 305 ? 5.262 -11.75 -22.547 1 98.19 305 ASP A N 1
ATOM 2187 C CA . ASP A 1 305 ? 4.523 -11.258 -23.703 1 98.19 305 ASP A CA 1
ATOM 2188 C C . ASP A 1 305 ? 3.775 -12.398 -24.391 1 98.19 305 ASP A C 1
ATOM 2190 O O . ASP A 1 305 ? 2.648 -12.211 -24.859 1 98.19 305 ASP A O 1
ATOM 2194 N N . LEU A 1 306 ? 4.445 -13.523 -24.453 1 98.38 306 LEU A N 1
ATOM 2195 C CA . LEU A 1 306 ? 3.807 -14.695 -25.031 1 98.38 306 LEU A CA 1
ATOM 2196 C C . LEU A 1 306 ? 2.574 -15.102 -24.234 1 98.38 306 LEU A C 1
ATOM 2198 O O . LEU A 1 306 ? 1.538 -15.445 -24.812 1 98.38 306 LEU A O 1
ATOM 2202 N N . ALA A 1 307 ? 2.693 -15.102 -22.938 1 98.5 307 ALA A N 1
ATOM 2203 C CA . ALA A 1 307 ? 1.564 -15.406 -22.062 1 98.5 307 ALA A CA 1
ATOM 2204 C C . ALA A 1 307 ? 0.423 -14.414 -22.266 1 98.5 307 ALA A C 1
ATOM 2206 O O . ALA A 1 307 ? -0.744 -14.812 -22.328 1 98.5 307 ALA A O 1
ATOM 2207 N N . ARG A 1 308 ? 0.755 -13.125 -22.344 1 98.44 308 ARG A N 1
ATOM 2208 C CA . ARG A 1 308 ? -0.229 -12.07 -22.578 1 98.44 308 ARG A CA 1
ATOM 2209 C C . ARG A 1 308 ? -1.002 -12.336 -23.875 1 98.44 308 ARG A C 1
ATOM 2211 O O . ARG A 1 308 ? -2.229 -12.211 -23.891 1 98.44 308 ARG A O 1
ATOM 2218 N N . GLU A 1 309 ? -0.286 -12.664 -24.891 1 97.56 309 GLU A N 1
ATOM 2219 C CA . GLU A 1 309 ? -0.901 -12.938 -26.188 1 97.56 309 GLU A CA 1
ATOM 2220 C C . GLU A 1 309 ? -1.828 -14.148 -26.109 1 97.56 309 GLU A C 1
ATOM 2222 O O . GLU A 1 309 ? -2.947 -14.117 -26.625 1 97.56 309 GLU A O 1
ATOM 2227 N N . ALA A 1 310 ? -1.323 -15.219 -25.484 1 98 310 ALA A N 1
ATOM 2228 C CA . ALA A 1 310 ? -2.15 -16.406 -25.312 1 98 310 ALA A CA 1
ATOM 2229 C C . ALA A 1 310 ? -3.43 -16.078 -24.547 1 98 310 ALA A C 1
ATOM 2231 O O . ALA A 1 310 ? -4.512 -16.547 -24.906 1 98 310 ALA A O 1
ATOM 2232 N N . GLY A 1 311 ? -3.266 -15.297 -23.516 1 97.38 311 GLY A N 1
ATOM 2233 C CA . GLY A 1 311 ? -4.418 -14.891 -22.719 1 97.38 311 GLY A CA 1
ATOM 2234 C C . GLY A 1 311 ? -5.422 -14.07 -23.516 1 97.38 311 GLY A C 1
ATOM 2235 O O . GLY A 1 311 ? -6.629 -14.297 -23.406 1 97.38 311 GLY A O 1
ATOM 2236 N N . ARG A 1 312 ? -4.949 -13.117 -24.328 1 96.88 312 ARG A N 1
ATOM 2237 C CA . ARG A 1 312 ? -5.812 -12.25 -25.125 1 96.88 312 ARG A CA 1
ATOM 2238 C C . ARG A 1 312 ? -6.609 -13.055 -26.156 1 96.88 312 ARG A C 1
ATOM 2240 O O . ARG A 1 312 ? -7.793 -12.797 -26.375 1 96.88 312 ARG A O 1
ATOM 2247 N N . ARG A 1 313 ? -5.887 -13.969 -26.75 1 95.75 313 ARG A N 1
ATOM 2248 C CA . ARG A 1 313 ? -6.551 -14.812 -27.734 1 95.75 313 ARG A CA 1
ATOM 2249 C C . ARG A 1 313 ? -7.586 -15.719 -27.078 1 95.75 313 ARG A C 1
ATOM 2251 O O . ARG A 1 313 ? -8.617 -16.031 -27.672 1 95.75 313 ARG A O 1
ATOM 2258 N N . GLY A 1 314 ? -7.309 -16.219 -25.875 1 93.94 314 GLY A N 1
ATOM 2259 C CA . GLY A 1 314 ? -8.305 -16.891 -25.047 1 93.94 314 GLY A CA 1
ATOM 2260 C C . GLY A 1 314 ? -8.445 -18.359 -25.375 1 93.94 314 GLY A C 1
ATOM 2261 O O . GLY A 1 314 ? -7.52 -18.984 -25.891 1 93.94 314 GLY A O 1
ATOM 2262 N N . GLY A 1 315 ? -9.594 -18.953 -24.891 1 94.56 315 GLY A N 1
ATOM 2263 C CA . GLY A 1 315 ? -9.82 -20.375 -25.078 1 94.56 315 GLY A CA 1
ATOM 2264 C C . GLY A 1 315 ? -8.867 -21.25 -24.281 1 94.56 315 GLY A C 1
ATOM 2265 O O . GLY A 1 315 ? -8.664 -21.031 -23.094 1 94.56 315 GLY A O 1
ATOM 2266 N N . CYS A 1 316 ? -8.328 -22.281 -25.016 1 96.69 316 CYS A N 1
ATOM 2267 C CA . CYS A 1 316 ? -7.438 -23.234 -24.344 1 96.69 316 CYS A CA 1
ATOM 2268 C C . CYS A 1 316 ? -5.977 -22.859 -24.578 1 96.69 316 CYS A C 1
ATOM 2270 O O . CYS A 1 316 ? -5.078 -23.641 -24.266 1 96.69 316 CYS A O 1
ATOM 2272 N N . LEU A 1 317 ? -5.742 -21.656 -25.125 1 97.94 317 LEU A N 1
ATOM 2273 C CA . LEU A 1 317 ? -4.379 -21.312 -25.5 1 97.94 317 LEU A CA 1
ATOM 2274 C C . LEU A 1 317 ? -3.506 -21.125 -24.25 1 97.94 317 LEU A C 1
ATOM 2276 O O . LEU A 1 317 ? -2.289 -21.312 -24.312 1 97.94 317 LEU A O 1
ATOM 2280 N N . THR A 1 318 ? -4.148 -20.719 -23.141 1 97.44 318 THR A N 1
ATOM 2281 C CA . THR A 1 318 ? -3.367 -20.641 -21.906 1 97.44 318 THR A CA 1
ATOM 2282 C C . THR A 1 318 ? -2.986 -22.031 -21.422 1 97.44 318 THR A C 1
ATOM 2284 O O . THR A 1 318 ? -1.911 -22.219 -20.844 1 97.44 318 THR A O 1
ATOM 2287 N N . ALA A 1 319 ? -3.828 -23.047 -21.656 1 96.75 319 ALA A N 1
ATOM 2288 C CA . ALA A 1 319 ? -3.469 -24.422 -21.375 1 96.75 319 ALA A CA 1
ATOM 2289 C C . ALA A 1 319 ? -2.32 -24.891 -22.266 1 96.75 319 ALA A C 1
ATOM 2291 O O . ALA A 1 319 ? -1.414 -25.594 -21.812 1 96.75 319 ALA A O 1
ATOM 2292 N N . VAL A 1 320 ? -2.398 -24.516 -23.516 1 98.06 320 VAL A N 1
ATOM 2293 C CA . VAL A 1 320 ? -1.364 -24.844 -24.484 1 98.06 320 VAL A CA 1
ATOM 2294 C C . VAL A 1 320 ? -0.031 -24.234 -24.047 1 98.06 320 VAL A C 1
ATOM 2296 O O . VAL A 1 320 ? 0.997 -24.922 -24.062 1 98.06 320 VAL A O 1
ATOM 2299 N N . TYR A 1 321 ? -0.062 -22.969 -23.656 1 98.19 321 TYR A N 1
ATOM 2300 C CA . TYR A 1 321 ? 1.114 -22.266 -23.141 1 98.19 321 TYR A CA 1
ATOM 2301 C C . TYR A 1 321 ? 1.751 -23.047 -22 1 98.19 321 TYR A C 1
ATOM 2303 O O . TYR A 1 321 ? 2.953 -23.328 -22.016 1 98.19 321 TYR A O 1
ATOM 2311 N N . ASN A 1 322 ? 0.94 -23.438 -21.016 1 96.75 322 ASN A N 1
ATOM 2312 C CA . ASN A 1 322 ? 1.418 -24.141 -19.828 1 96.75 322 ASN A CA 1
ATOM 2313 C C . ASN A 1 322 ? 1.973 -25.516 -20.172 1 96.75 322 ASN A C 1
ATOM 2315 O O . ASN A 1 322 ? 3.055 -25.891 -19.719 1 96.75 322 ASN A O 1
ATOM 2319 N N . ALA A 1 323 ? 1.275 -26.281 -20.953 1 96.62 323 ALA A N 1
ATOM 2320 C CA . ALA A 1 323 ? 1.66 -27.641 -21.312 1 96.62 323 ALA A CA 1
ATOM 2321 C C . ALA A 1 323 ? 2.965 -27.656 -22.109 1 96.62 323 ALA A C 1
ATOM 2323 O O . ALA A 1 323 ? 3.861 -28.453 -21.828 1 96.62 323 ALA A O 1
ATOM 2324 N N . ALA A 1 324 ? 3.027 -26.781 -23.109 1 98.12 324 ALA A N 1
ATOM 2325 C CA . ALA A 1 324 ? 4.242 -26.672 -23.906 1 98.12 324 ALA A CA 1
ATOM 2326 C C . ALA A 1 324 ? 5.449 -26.344 -23.047 1 98.12 324 ALA A C 1
ATOM 2328 O O . ALA A 1 324 ? 6.527 -26.906 -23.219 1 98.12 324 ALA A O 1
ATOM 2329 N N . ASN A 1 325 ? 5.254 -25.422 -22.109 1 97.44 325 ASN A N 1
ATOM 2330 C CA . ASN A 1 325 ? 6.328 -25.031 -21.219 1 97.44 325 ASN A CA 1
ATOM 2331 C C . ASN A 1 325 ? 6.801 -26.219 -20.359 1 97.44 325 ASN A C 1
ATOM 2333 O O . ASN A 1 325 ? 8 -26.422 -20.188 1 97.44 325 ASN A O 1
ATOM 2337 N N . GLU A 1 326 ? 5.844 -26.953 -19.766 1 94.75 326 GLU A N 1
ATOM 2338 C CA . GLU A 1 326 ? 6.223 -28.062 -18.891 1 94.75 326 GLU A CA 1
ATOM 2339 C C . GLU A 1 326 ? 7.078 -29.094 -19.641 1 94.75 326 GLU A C 1
ATOM 2341 O O . GLU A 1 326 ? 8.078 -29.578 -19.109 1 94.75 326 GLU A O 1
ATOM 2346 N N . VAL A 1 327 ? 6.758 -29.359 -20.875 1 96.94 327 VAL A N 1
ATOM 2347 C CA . VAL A 1 327 ? 7.5 -30.312 -21.688 1 96.94 327 VAL A CA 1
ATOM 2348 C C . VAL A 1 327 ? 8.875 -29.75 -22.016 1 96.94 327 VAL A C 1
ATOM 2350 O O . VAL A 1 327 ? 9.891 -30.422 -21.844 1 96.94 327 VAL A O 1
ATOM 2353 N N . ALA A 1 328 ? 8.891 -28.516 -22.5 1 98.06 328 ALA A N 1
ATOM 2354 C CA . ALA A 1 328 ? 10.148 -27.891 -22.906 1 98.06 328 ALA A CA 1
ATOM 2355 C C . ALA A 1 328 ? 11.086 -27.703 -21.719 1 98.06 328 ALA A C 1
ATOM 2357 O O . ALA A 1 328 ? 12.289 -27.922 -21.828 1 98.06 328 ALA A O 1
ATOM 2358 N N . ALA A 1 329 ? 10.562 -27.266 -20.594 1 96.44 329 ALA A N 1
ATOM 2359 C CA . ALA A 1 329 ? 11.352 -27.078 -19.391 1 96.44 329 ALA A CA 1
ATOM 2360 C C . ALA A 1 329 ? 12 -28.406 -18.953 1 96.44 329 ALA A C 1
ATOM 2362 O O . ALA A 1 329 ? 13.188 -28.438 -18.625 1 96.44 329 ALA A O 1
ATOM 2363 N N . GLN A 1 330 ? 11.203 -29.438 -18.938 1 94.88 330 GLN A N 1
ATOM 2364 C CA . GLN A 1 330 ? 11.742 -30.75 -18.578 1 94.88 330 GLN A CA 1
ATOM 2365 C C . GLN A 1 330 ? 12.844 -31.172 -19.547 1 94.88 330 GLN A C 1
ATOM 2367 O O . GLN A 1 330 ? 13.852 -31.75 -19.125 1 94.88 330 GLN A O 1
ATOM 2372 N N . ALA A 1 331 ? 12.641 -30.953 -20.797 1 97.44 331 ALA A N 1
ATOM 2373 C CA . ALA A 1 331 ? 13.648 -31.297 -21.797 1 97.44 331 ALA A CA 1
ATOM 2374 C C . ALA A 1 331 ? 14.969 -30.578 -21.531 1 97.44 331 ALA A C 1
ATOM 2376 O O . ALA A 1 331 ? 16.047 -31.156 -21.719 1 97.44 331 ALA A O 1
ATOM 2377 N N . PHE A 1 332 ? 14.922 -29.344 -21.109 1 97.69 332 PHE A N 1
ATOM 2378 C CA . PHE A 1 332 ? 16.125 -28.609 -20.734 1 97.69 332 PHE A CA 1
ATOM 2379 C C . PHE A 1 332 ? 16.781 -29.234 -19.5 1 97.69 332 PHE A C 1
ATOM 2381 O O . PHE A 1 332 ? 18 -29.438 -19.484 1 97.69 332 PHE A O 1
ATOM 2388 N N . LEU A 1 333 ? 15.984 -29.516 -18.484 1 95.38 333 LEU A N 1
ATOM 2389 C CA . LEU A 1 333 ? 16.516 -30.141 -17.266 1 95.38 333 LEU A CA 1
ATOM 2390 C C . LEU A 1 333 ? 17.188 -31.469 -17.594 1 95.38 333 LEU A C 1
ATOM 2392 O O . LEU A 1 333 ? 18.156 -31.859 -16.938 1 95.38 333 LEU A O 1
ATOM 2396 N N . ASP A 1 334 ? 16.719 -32.125 -18.641 1 94.75 334 ASP A N 1
ATOM 2397 C CA . ASP A 1 334 ? 17.25 -33.438 -19.047 1 94.75 334 ASP A CA 1
ATOM 2398 C C . ASP A 1 334 ? 18.453 -33.281 -19.969 1 94.75 334 ASP A C 1
ATOM 2400 O O . ASP A 1 334 ? 19.062 -34.25 -20.375 1 94.75 334 ASP A O 1
ATOM 2404 N N . GLY A 1 335 ? 18.75 -32.094 -20.281 1 94.56 335 GLY A N 1
ATOM 2405 C CA . GLY A 1 335 ? 19.906 -31.828 -21.125 1 94.56 335 GLY A CA 1
ATOM 2406 C C . GLY A 1 335 ? 19.641 -32.031 -22.594 1 94.56 335 GLY A C 1
ATOM 2407 O O . GLY A 1 335 ? 20.578 -32.156 -23.391 1 94.56 335 GLY A O 1
ATOM 2408 N N . ILE A 1 336 ? 18.375 -32.062 -22.969 1 96.5 336 ILE A N 1
ATOM 2409 C CA . ILE A 1 336 ? 18 -32.375 -24.344 1 96.5 336 ILE A CA 1
ATOM 2410 C C . ILE A 1 336 ? 18.047 -31.094 -25.188 1 96.5 336 ILE A C 1
ATOM 2412 O O . ILE A 1 336 ? 18.453 -31.109 -26.344 1 96.5 336 ILE A O 1
ATOM 2416 N N . ILE A 1 337 ? 17.641 -29.969 -24.656 1 97.19 337 ILE A N 1
ATOM 2417 C CA . ILE A 1 337 ? 17.625 -28.688 -25.375 1 97.19 337 ILE A CA 1
ATOM 2418 C C . ILE A 1 337 ? 18.359 -27.625 -24.547 1 97.19 337 ILE A C 1
ATOM 2420 O O . ILE A 1 337 ? 18.641 -27.844 -23.375 1 97.19 337 ILE A O 1
ATOM 2424 N N . ARG A 1 338 ? 18.688 -26.5 -25.203 1 96.75 338 ARG A N 1
ATOM 2425 C CA . ARG A 1 338 ? 19.312 -25.359 -24.531 1 96.75 338 ARG A CA 1
ATOM 2426 C C . ARG A 1 338 ? 18.266 -24.438 -23.922 1 96.75 338 ARG A C 1
ATOM 2428 O O . ARG A 1 338 ? 17.078 -24.516 -24.266 1 96.75 338 ARG A O 1
ATOM 2435 N N . PHE A 1 339 ? 18.719 -23.578 -23.047 1 97.12 339 PHE A N 1
ATOM 2436 C CA . PHE A 1 339 ? 17.844 -22.75 -22.234 1 97.12 339 PHE A CA 1
ATOM 2437 C C . PHE A 1 339 ? 16.938 -21.891 -23.109 1 97.12 339 PHE A C 1
ATOM 2439 O O . PHE A 1 339 ? 15.719 -21.875 -22.906 1 97.12 339 PHE A O 1
ATOM 2446 N N . PRO A 1 340 ? 17.406 -21.172 -24.203 1 97.06 340 PRO A N 1
ATOM 2447 C CA . PRO A 1 340 ? 16.531 -20.312 -25 1 97.06 340 PRO A CA 1
ATOM 2448 C C . PRO A 1 340 ? 15.461 -21.109 -25.75 1 97.06 340 PRO A C 1
ATOM 2450 O O . PRO A 1 340 ? 14.43 -20.562 -26.125 1 97.06 340 PRO A O 1
ATOM 2453 N N . ALA A 1 341 ? 15.734 -22.422 -25.938 1 97.5 341 ALA A N 1
ATOM 2454 C CA . ALA A 1 341 ? 14.82 -23.266 -26.703 1 97.5 341 ALA A CA 1
ATOM 2455 C C . ALA A 1 341 ? 13.523 -23.516 -25.938 1 97.5 341 ALA A C 1
ATOM 2457 O O . ALA A 1 341 ? 12.516 -23.906 -26.531 1 97.5 341 ALA A O 1
ATOM 2458 N N . ILE A 1 342 ? 13.57 -23.312 -24.641 1 98.06 342 ILE A N 1
ATOM 2459 C CA . ILE A 1 342 ? 12.367 -23.547 -23.844 1 98.06 342 ILE A CA 1
ATOM 2460 C C . ILE A 1 342 ? 11.242 -22.641 -24.344 1 98.06 342 ILE A C 1
ATOM 2462 O O . ILE A 1 342 ? 10.219 -23.125 -24.844 1 98.06 342 ILE A O 1
ATOM 2466 N N . VAL A 1 343 ? 11.477 -21.281 -24.344 1 98.44 343 VAL A N 1
ATOM 2467 C CA . VAL A 1 343 ? 10.422 -20.344 -24.688 1 98.44 343 VAL A CA 1
ATOM 2468 C C . VAL A 1 343 ? 10.203 -20.328 -26.188 1 98.44 343 VAL A C 1
ATOM 2470 O O . VAL A 1 343 ? 9.078 -20.141 -26.656 1 98.44 343 VAL A O 1
ATOM 2473 N N . ARG A 1 344 ? 11.266 -20.609 -26.953 1 98 344 ARG A N 1
ATOM 2474 C CA . ARG A 1 344 ? 11.102 -20.734 -28.391 1 98 344 ARG A CA 1
ATOM 2475 C C . ARG A 1 344 ? 10.141 -21.859 -28.734 1 98 344 ARG A C 1
ATOM 2477 O O . ARG A 1 344 ? 9.32 -21.719 -29.656 1 98 344 ARG A O 1
ATOM 2484 N N . THR A 1 345 ? 10.289 -23 -28.031 1 98.56 345 THR A N 1
ATOM 2485 C CA . THR A 1 345 ? 9.391 -24.125 -28.25 1 98.56 345 THR A CA 1
ATOM 2486 C C . THR A 1 345 ? 7.957 -23.75 -27.906 1 98.56 345 THR A C 1
ATOM 2488 O O . THR A 1 345 ? 7.027 -24.062 -28.656 1 98.56 345 THR A O 1
ATOM 2491 N N . VAL A 1 346 ? 7.738 -23.062 -26.797 1 98.69 346 VAL A N 1
ATOM 2492 C CA . VAL A 1 346 ? 6.406 -22.625 -26.375 1 98.69 346 VAL A CA 1
ATOM 2493 C C . VAL A 1 346 ? 5.805 -21.734 -27.469 1 98.69 346 VAL A C 1
ATOM 2495 O O . VAL A 1 346 ? 4.652 -21.906 -27.859 1 98.69 346 VAL A O 1
ATOM 2498 N N . ALA A 1 347 ? 6.613 -20.766 -27.969 1 98.62 347 ALA A N 1
ATOM 2499 C CA . ALA A 1 347 ? 6.16 -19.859 -29.016 1 98.62 347 ALA A CA 1
ATOM 2500 C C . ALA A 1 347 ? 5.738 -20.609 -30.266 1 98.62 347 ALA A C 1
ATOM 2502 O O . ALA A 1 347 ? 4.715 -20.297 -30.875 1 98.62 347 ALA A O 1
ATOM 2503 N N . ALA A 1 348 ? 6.527 -21.578 -30.625 1 98.56 348 ALA A N 1
ATOM 2504 C CA . ALA A 1 348 ? 6.242 -22.359 -31.828 1 98.56 348 ALA A CA 1
ATOM 2505 C C . ALA A 1 348 ? 4.938 -23.141 -31.672 1 98.56 348 ALA A C 1
ATOM 2507 O O . ALA A 1 348 ? 4.109 -23.156 -32.594 1 98.56 348 ALA A O 1
ATOM 2508 N N . VAL A 1 349 ? 4.758 -23.781 -30.531 1 98.75 349 VAL A N 1
ATOM 2509 C CA . VAL A 1 349 ? 3.543 -24.547 -30.281 1 98.75 349 VAL A CA 1
ATOM 2510 C C . VAL A 1 349 ? 2.326 -23.625 -30.344 1 98.75 349 VAL A C 1
ATOM 2512 O O . VAL A 1 349 ? 1.323 -23.953 -30.984 1 98.75 349 VAL A O 1
ATOM 2515 N N . LEU A 1 350 ? 2.404 -22.453 -29.734 1 98.56 350 LEU A N 1
ATOM 2516 C CA . LEU A 1 350 ? 1.3 -21.5 -29.688 1 98.56 350 LEU A CA 1
ATOM 2517 C C . LEU A 1 350 ? 0.945 -21.016 -31.094 1 98.56 350 LEU A C 1
ATOM 2519 O O . LEU A 1 350 ? -0.23 -20.812 -31.406 1 98.56 350 LEU A O 1
ATOM 2523 N N . SER A 1 351 ? 1.971 -20.828 -31.922 1 98.25 351 SER A N 1
ATOM 2524 C CA . SER A 1 351 ? 1.744 -20.312 -33.25 1 98.25 351 SER A CA 1
ATOM 2525 C C . SER A 1 351 ? 0.945 -21.297 -34.094 1 98.25 351 SER A C 1
ATOM 2527 O O . SER A 1 351 ? 0.339 -20.922 -35.125 1 98.25 351 SER A O 1
ATOM 2529 N N . GLU A 1 352 ? 0.868 -22.547 -33.656 1 98.25 352 GLU A N 1
ATOM 2530 C CA . GLU A 1 352 ? 0.174 -23.594 -34.406 1 98.25 352 GLU A CA 1
ATOM 2531 C C . GLU A 1 352 ? -1.126 -23.984 -33.688 1 98.25 352 GLU A C 1
ATOM 2533 O O . GLU A 1 352 ? -1.787 -24.938 -34.125 1 98.25 352 GLU A O 1
ATOM 2538 N N . ALA A 1 353 ? -1.516 -23.281 -32.688 1 98.06 353 ALA A N 1
ATOM 2539 C CA . ALA A 1 353 ? -2.568 -23.766 -31.812 1 98.06 353 ALA A CA 1
ATOM 2540 C C . ALA A 1 353 ? -3.891 -23.062 -32.094 1 98.06 353 ALA A C 1
A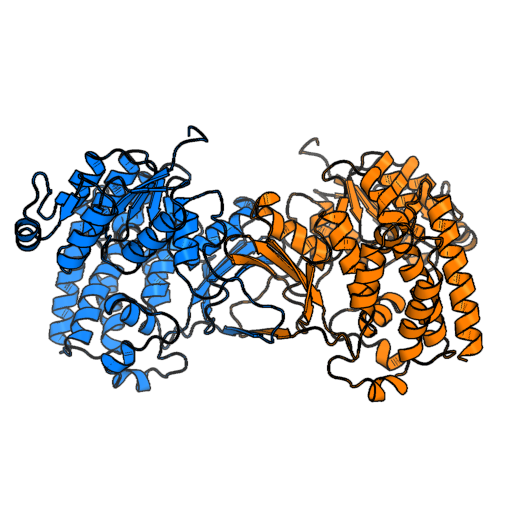TOM 2542 O O . ALA A 1 353 ? -4.762 -23 -31.219 1 98.06 353 ALA A O 1
ATOM 2543 N N . ASP A 1 354 ? -4.164 -22.531 -33.281 1 96.81 354 ASP A N 1
ATOM 2544 C CA . ASP A 1 354 ? -5.344 -21.734 -33.594 1 96.81 354 ASP A CA 1
ATOM 2545 C C . ASP A 1 354 ? -6.629 -22.516 -33.312 1 96.81 354 ASP A C 1
ATOM 2547 O O . ASP A 1 354 ? -7.641 -21.938 -32.938 1 96.81 354 ASP A O 1
ATOM 2551 N N . GLU A 1 355 ? -6.59 -23.75 -33.562 1 95.88 355 GLU A N 1
ATOM 2552 C CA . GLU A 1 355 ? -7.781 -24.578 -33.406 1 95.88 355 GLU A CA 1
ATOM 2553 C C . GLU A 1 355 ? -8.242 -24.641 -31.953 1 95.88 355 GLU A C 1
ATOM 2555 O O . GLU A 1 355 ? -9.383 -25 -31.672 1 95.88 355 GLU A O 1
ATOM 2560 N N . TRP A 1 356 ? -7.344 -24.219 -31.031 1 96.44 356 TRP A N 1
ATOM 2561 C CA . TRP A 1 356 ? -7.641 -24.328 -29.609 1 96.44 356 TRP A CA 1
ATOM 2562 C C . TRP A 1 356 ? -8.039 -22.969 -29.031 1 96.44 356 TRP A C 1
ATOM 2564 O O . TRP A 1 356 ? -8.125 -22.812 -27.812 1 96.44 356 TRP A O 1
ATOM 2574 N N . ALA A 1 357 ? -8.344 -22 -29.859 1 94.94 357 ALA A N 1
ATOM 2575 C CA . ALA A 1 357 ? -8.641 -20.641 -29.422 1 94.94 357 ALA A CA 1
ATOM 2576 C C . ALA A 1 357 ? -10.094 -20.531 -28.969 1 94.94 357 ALA A C 1
ATOM 2578 O O . ALA A 1 357 ? -10.477 -19.531 -28.344 1 94.94 357 ALA A O 1
ATOM 2579 N N . ALA A 1 358 ? -10.914 -21.516 -29.172 1 92.75 358 ALA A N 1
ATOM 2580 C CA . ALA A 1 358 ? -12.305 -21.5 -28.719 1 92.75 358 ALA A CA 1
ATOM 2581 C C . ALA A 1 358 ? -12.398 -21.844 -27.234 1 92.75 358 ALA A C 1
ATOM 2583 O O . ALA A 1 358 ? -11.664 -22.703 -26.75 1 92.75 358 ALA A O 1
ATOM 2584 N N . PRO A 1 359 ? -13.352 -21.234 -26.531 1 91.75 359 PRO A N 1
ATOM 2585 C CA . PRO A 1 359 ? -13.523 -21.562 -25.125 1 91.75 359 PRO A CA 1
ATOM 2586 C C . PRO A 1 359 ? -13.891 -23.016 -24.891 1 91.75 359 PRO A C 1
ATOM 2588 O O . PRO A 1 359 ? -14.688 -23.594 -25.625 1 91.75 359 PRO A O 1
ATOM 2591 N N . PRO A 1 360 ? -13.242 -23.594 -23.875 1 94.31 360 PRO A N 1
ATOM 2592 C CA . PRO A 1 360 ? -13.609 -24.984 -23.562 1 94.31 360 PRO A CA 1
ATOM 2593 C C . PRO A 1 360 ? -14.992 -25.094 -22.922 1 94.31 360 PRO A C 1
ATOM 2595 O O . PRO A 1 360 ? -15.383 -24.234 -22.141 1 94.31 360 PRO A O 1
ATOM 2598 N N . ALA A 1 361 ? -15.648 -26.156 -23.219 1 92.88 361 ALA A N 1
ATOM 2599 C CA . ALA A 1 361 ? -16.938 -26.438 -22.594 1 92.88 361 ALA A CA 1
ATOM 2600 C C . ALA A 1 361 ? -16.797 -27.438 -21.453 1 92.88 361 ALA A C 1
ATOM 2602 O O . ALA A 1 361 ? -17.609 -27.453 -20.516 1 92.88 361 ALA A O 1
ATOM 2603 N N . THR A 1 362 ? -15.758 -28.234 -21.547 1 92.5 362 THR A N 1
ATOM 2604 C CA . THR A 1 362 ? -15.562 -29.281 -20.547 1 92.5 362 THR A CA 1
ATOM 2605 C C . THR A 1 362 ? -14.086 -29.406 -20.188 1 92.5 362 THR A C 1
ATOM 2607 O O . THR A 1 362 ? -13.219 -28.828 -20.844 1 92.5 362 THR A O 1
ATOM 2610 N N . VAL A 1 363 ? -13.891 -30.125 -19.094 1 92.88 363 VAL A N 1
ATOM 2611 C CA . VAL A 1 363 ? -12.523 -30.422 -18.672 1 92.88 363 VAL A CA 1
ATOM 2612 C C . VAL A 1 363 ? -11.812 -31.219 -19.766 1 92.88 363 VAL A C 1
ATOM 2614 O O . VAL A 1 363 ? -10.617 -31.031 -19.984 1 92.88 363 VAL A O 1
ATOM 2617 N N . GLU A 1 364 ? -12.523 -32.031 -20.406 1 93.56 364 GLU A N 1
ATOM 2618 C CA . GLU A 1 364 ? -11.977 -32.875 -21.484 1 93.56 364 GLU A CA 1
ATOM 2619 C C . GLU A 1 364 ? -11.414 -32 -22.609 1 93.56 364 GLU A C 1
ATOM 2621 O O . GLU A 1 364 ? -10.398 -32.344 -23.219 1 93.56 364 GLU A O 1
ATOM 2626 N N . ASP A 1 365 ? -12.062 -30.906 -22.906 1 94.94 365 ASP A N 1
ATOM 2627 C CA . ASP A 1 365 ? -11.57 -29.984 -23.906 1 94.94 365 ASP A CA 1
ATOM 2628 C C . ASP A 1 365 ? -10.195 -29.438 -23.531 1 94.94 365 ASP A C 1
ATOM 2630 O O . ASP A 1 365 ? -9.297 -29.359 -24.375 1 94.94 365 ASP A O 1
ATOM 2634 N N . VAL A 1 366 ? -10.086 -29.078 -22.25 1 95.44 366 VAL A N 1
ATOM 2635 C CA . VAL A 1 366 ? -8.828 -28.531 -21.75 1 95.44 366 VAL A CA 1
ATOM 2636 C C . VAL A 1 366 ? -7.734 -29.594 -21.828 1 95.44 366 VAL A C 1
ATOM 2638 O O . VAL A 1 366 ? -6.613 -29.297 -22.25 1 95.44 366 VAL A O 1
ATOM 2641 N N . LEU A 1 367 ? -8.094 -30.797 -21.438 1 93.44 367 LEU A N 1
ATOM 2642 C CA . LEU A 1 367 ? -7.129 -31.891 -21.438 1 93.44 367 LEU A CA 1
ATOM 2643 C C . LEU A 1 367 ? -6.703 -32.25 -22.859 1 93.44 367 LEU A C 1
ATOM 2645 O O . LEU A 1 367 ? -5.555 -32.625 -23.078 1 93.44 367 LEU A O 1
ATOM 2649 N N . ALA A 1 368 ? -7.625 -32.188 -23.766 1 95.81 368 ALA A N 1
ATOM 2650 C CA . ALA A 1 368 ? -7.293 -32.438 -25.156 1 95.81 368 ALA A CA 1
ATOM 2651 C C . ALA A 1 368 ? -6.293 -31.406 -25.688 1 95.81 368 ALA A C 1
ATOM 2653 O O . ALA A 1 368 ? -5.328 -31.766 -26.359 1 95.81 368 ALA A O 1
ATOM 2654 N N . ALA A 1 369 ? -6.531 -30.172 -25.422 1 96.69 369 ALA A N 1
ATOM 2655 C CA . ALA A 1 369 ? -5.613 -29.094 -25.812 1 96.69 369 ALA A CA 1
ATOM 2656 C C . ALA A 1 369 ? -4.242 -29.297 -25.172 1 96.69 369 ALA A C 1
ATOM 2658 O O . ALA A 1 369 ? -3.213 -29.125 -25.828 1 96.69 369 ALA A O 1
ATOM 2659 N N . ASP A 1 370 ? -4.277 -29.578 -23.875 1 96.19 370 ASP A N 1
ATOM 2660 C CA . ASP A 1 370 ? -3.045 -29.859 -23.141 1 96.19 370 ASP A CA 1
ATOM 2661 C C . ASP A 1 370 ? -2.27 -31 -23.797 1 96.19 370 ASP A C 1
ATOM 2663 O O . ASP A 1 370 ? -1.077 -30.875 -24.078 1 96.19 370 ASP A O 1
ATOM 2667 N N . GLY A 1 371 ? -2.984 -32.094 -24.031 1 96.5 371 GLY A N 1
ATOM 2668 C CA . GLY A 1 371 ? -2.365 -33.25 -24.656 1 96.5 371 GLY A CA 1
ATOM 2669 C C . GLY A 1 371 ? -1.772 -32.938 -26.016 1 96.5 371 GLY A C 1
ATOM 2670 O O . GLY A 1 371 ? -0.652 -33.344 -26.328 1 96.5 371 GLY A O 1
ATOM 2671 N N . TRP A 1 372 ? -2.521 -32.281 -26.812 1 98.12 372 TRP A N 1
ATOM 2672 C CA . TRP A 1 372 ? -2.029 -31.875 -28.125 1 98.12 372 TRP A CA 1
ATOM 2673 C C . TRP A 1 372 ? -0.747 -31.047 -28 1 98.12 372 TRP A C 1
ATOM 2675 O O . TRP A 1 372 ? 0.227 -31.297 -28.719 1 98.12 372 TRP A O 1
ATOM 2685 N N . ALA A 1 373 ? -0.757 -30.047 -27.141 1 98.38 373 ALA A N 1
ATOM 2686 C CA . ALA A 1 373 ? 0.386 -29.156 -26.938 1 98.38 373 ALA A CA 1
ATOM 2687 C C . ALA A 1 373 ? 1.619 -29.953 -26.5 1 98.38 373 ALA A C 1
ATOM 2689 O O . ALA A 1 373 ? 2.73 -29.688 -26.969 1 98.38 373 ALA A O 1
ATOM 2690 N N . ARG A 1 374 ? 1.42 -30.891 -25.578 1 97.81 374 ARG A N 1
ATOM 2691 C CA . ARG A 1 374 ? 2.521 -31.719 -25.109 1 97.81 374 ARG A CA 1
ATOM 2692 C C . ARG A 1 374 ? 3.125 -32.531 -26.25 1 97.81 374 ARG A C 1
ATOM 2694 O O . ARG A 1 374 ? 4.348 -32.594 -26.406 1 97.81 374 ARG A O 1
ATOM 2701 N N . ASP A 1 375 ? 2.264 -33.125 -27 1 98.38 375 ASP A N 1
ATOM 2702 C CA . ASP A 1 375 ? 2.736 -33.906 -28.125 1 98.38 375 ASP A CA 1
ATOM 2703 C C . ASP A 1 375 ? 3.514 -33.062 -29.109 1 98.38 375 ASP A C 1
ATOM 2705 O O . ASP A 1 375 ? 4.594 -33.438 -29.562 1 98.38 375 ASP A O 1
ATOM 2709 N N . ARG A 1 376 ? 2.943 -31.969 -29.438 1 98.44 376 ARG A N 1
ATOM 2710 C CA . ARG A 1 376 ? 3.604 -31.078 -30.391 1 98.44 376 ARG A CA 1
ATOM 2711 C C . ARG A 1 376 ? 4.938 -30.578 -29.844 1 98.44 376 ARG A C 1
ATOM 2713 O O . ARG A 1 376 ? 5.93 -30.516 -30.578 1 98.44 376 ARG A O 1
ATOM 2720 N N . ALA A 1 377 ? 5.027 -30.156 -28.578 1 98.62 377 ALA A N 1
ATOM 2721 C CA . ALA A 1 377 ? 6.258 -29.719 -27.938 1 98.62 377 ALA A CA 1
ATOM 27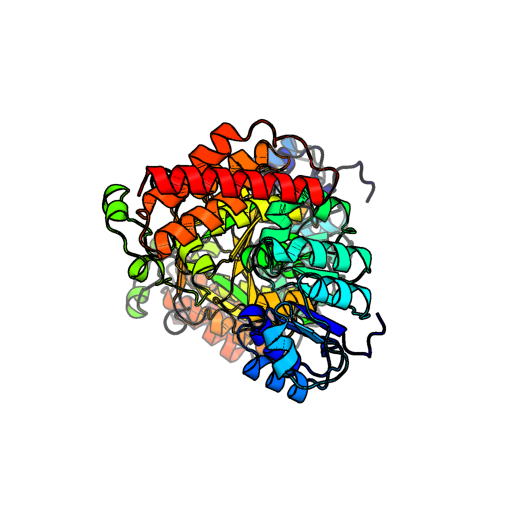22 C C . ALA A 1 377 ? 7.324 -30.812 -27.984 1 98.62 377 ALA A C 1
ATOM 2724 O O . ALA A 1 377 ? 8.492 -30.531 -28.25 1 98.62 377 ALA A O 1
ATOM 2725 N N . ARG A 1 378 ? 6.895 -32.031 -27.719 1 98.38 378 ARG A N 1
ATOM 2726 C CA . ARG A 1 378 ? 7.828 -33.156 -27.75 1 98.38 378 ARG A CA 1
ATOM 2727 C C . ARG A 1 378 ? 8.43 -33.344 -29.141 1 98.38 378 ARG A C 1
ATOM 2729 O O . ARG A 1 378 ? 9.617 -33.625 -29.281 1 98.38 378 ARG A O 1
ATOM 2736 N N . GLN A 1 379 ? 7.613 -33.156 -30.125 1 98.25 379 GLN A N 1
ATOM 2737 C CA . GLN A 1 379 ? 8.094 -33.25 -31.5 1 98.25 379 GLN A CA 1
ATOM 2738 C C . GLN A 1 379 ? 9.141 -32.188 -31.781 1 98.25 379 GLN A C 1
ATOM 2740 O O . GLN A 1 379 ? 10.18 -32.469 -32.375 1 98.25 379 GLN A O 1
ATOM 2745 N N . LEU A 1 380 ? 8.867 -31.016 -31.344 1 97.94 380 LEU A N 1
ATOM 2746 C CA . LEU A 1 380 ? 9.766 -29.891 -31.594 1 97.94 380 LEU A CA 1
ATOM 2747 C C . LEU A 1 380 ? 11.07 -30.047 -30.812 1 97.94 380 LEU A C 1
ATOM 2749 O O . LEU A 1 380 ? 12.141 -29.734 -31.328 1 97.94 380 LEU A O 1
ATOM 2753 N N . VAL A 1 381 ? 10.969 -30.531 -29.562 1 97.62 381 VAL A N 1
ATOM 2754 C CA . VAL A 1 381 ? 12.125 -30.766 -28.703 1 97.62 381 VAL A CA 1
ATOM 2755 C C . VAL A 1 381 ? 13.039 -31.812 -29.359 1 97.62 381 VAL A C 1
ATOM 2757 O O . VAL A 1 381 ? 14.266 -31.656 -29.344 1 97.62 381 VAL A O 1
ATOM 2760 N N . LYS A 1 382 ? 12.477 -32.812 -29.938 1 95.31 382 LYS A N 1
ATOM 2761 C CA . LYS A 1 382 ? 13.242 -33.844 -30.594 1 95.31 382 LYS A CA 1
ATOM 2762 C C . LYS A 1 382 ? 13.992 -33.281 -31.812 1 95.31 382 LYS A C 1
ATOM 2764 O O . LYS A 1 382 ? 15.094 -33.75 -32.125 1 95.31 382 LYS A O 1
ATOM 2769 N N . GLN A 1 383 ? 13.414 -32.344 -32.438 1 92.56 383 GLN A N 1
ATOM 2770 C CA . GLN A 1 383 ? 14.023 -31.734 -33.594 1 92.56 383 GLN A CA 1
ATOM 2771 C C . GLN A 1 383 ? 15.188 -30.812 -33.219 1 92.56 383 GLN A C 1
ATOM 2773 O O . GLN A 1 383 ? 16.141 -30.656 -33.969 1 92.56 383 GLN A O 1
ATOM 2778 N N . GLU A 1 384 ? 15.086 -30.172 -32.094 1 87.62 384 GLU A N 1
ATOM 2779 C CA . GLU A 1 384 ? 16.094 -29.234 -31.609 1 87.62 384 GLU A CA 1
ATOM 2780 C C . GLU A 1 384 ? 17.281 -29.953 -30.984 1 87.62 384 GLU A C 1
ATOM 2782 O O . GLU A 1 384 ? 18.391 -29.453 -31 1 87.62 384 GLU A O 1
ATOM 2787 N N . GLY A 1 385 ? 17 -31.062 -30.328 1 74.62 385 GLY A N 1
ATOM 2788 C CA . GLY A 1 385 ? 18.047 -31.844 -29.703 1 74.62 385 GLY A CA 1
ATOM 2789 C C . GLY A 1 385 ? 18.766 -32.781 -30.672 1 74.62 385 GLY A C 1
ATOM 2790 O O . GLY A 1 385 ? 20 -32.781 -30.734 1 74.62 385 GLY A O 1
ATOM 2791 N N . MET B 1 1 ? -26.516 11.297 0.786 1 37 1 MET B N 1
ATOM 2792 C CA . MET B 1 1 ? -26.359 12.484 -0.056 1 37 1 MET B CA 1
ATOM 2793 C C . MET B 1 1 ? -26.984 12.266 -1.425 1 37 1 MET B C 1
ATOM 2795 O O . MET B 1 1 ? -26.953 11.156 -1.962 1 37 1 MET B O 1
ATOM 2799 N N . ASP B 1 2 ? -27.859 12.906 -1.841 1 44.5 2 ASP B N 1
ATOM 2800 C CA . ASP B 1 2 ? -28.531 12.883 -3.135 1 44.5 2 ASP B CA 1
ATOM 2801 C C . ASP B 1 2 ? -27.531 12.742 -4.273 1 44.5 2 ASP B C 1
ATOM 2803 O O . ASP B 1 2 ? -26.703 13.625 -4.492 1 44.5 2 ASP B O 1
ATOM 2807 N N . GLU B 1 3 ? -27.188 11.484 -4.777 1 56.75 3 GLU B N 1
ATOM 2808 C CA . GLU B 1 3 ? -26.234 10.992 -5.77 1 56.75 3 GLU B CA 1
ATOM 2809 C C . GLU B 1 3 ? -26.156 11.914 -6.98 1 56.75 3 GLU B C 1
ATOM 2811 O O . GLU B 1 3 ? -25.203 11.875 -7.75 1 56.75 3 GLU B O 1
ATOM 2816 N N . THR B 1 4 ? -27.078 12.953 -7.074 1 71.56 4 THR B N 1
ATOM 2817 C CA . THR B 1 4 ? -27.125 13.625 -8.367 1 71.56 4 THR B CA 1
ATOM 2818 C C . THR B 1 4 ? -26.594 15.047 -8.266 1 71.56 4 THR B C 1
ATOM 2820 O O . THR B 1 4 ? -26.203 15.648 -9.266 1 71.56 4 THR B O 1
ATOM 2823 N N . ARG B 1 5 ? -26.422 15.633 -6.957 1 89.94 5 ARG B N 1
ATOM 2824 C CA . ARG B 1 5 ? -25.969 17.016 -6.91 1 89.94 5 ARG B CA 1
ATOM 2825 C C . ARG B 1 5 ? -24.484 17.094 -6.531 1 89.94 5 ARG B C 1
ATOM 2827 O O . ARG B 1 5 ? -23.984 16.234 -5.805 1 89.94 5 ARG B O 1
ATOM 2834 N N . PRO B 1 6 ? -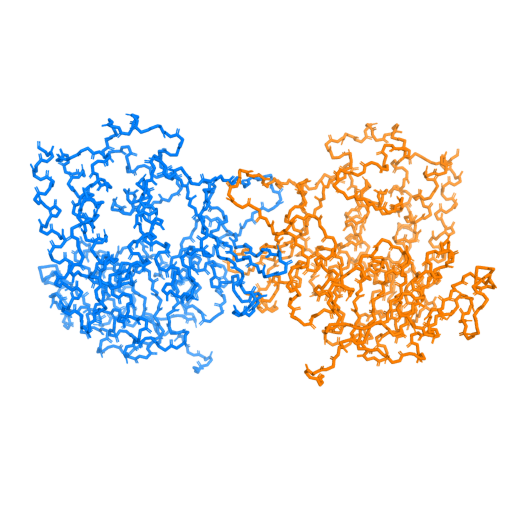23.797 18.125 -6.926 1 96.5 6 PRO B N 1
ATOM 2835 C CA . PRO B 1 6 ? -22.391 18.297 -6.594 1 96.5 6 PRO B CA 1
ATOM 2836 C C . PRO B 1 6 ? -22.156 18.516 -5.102 1 96.5 6 PRO B C 1
ATOM 2838 O O . PRO B 1 6 ? -23 19.094 -4.418 1 96.5 6 PRO B O 1
ATOM 2841 N N . THR B 1 7 ? -21.094 17.938 -4.566 1 98.25 7 THR B N 1
ATOM 2842 C CA . THR B 1 7 ? -20.656 18.156 -3.191 1 98.25 7 THR B CA 1
ATOM 2843 C C . THR B 1 7 ? -20.359 19.641 -2.957 1 98.25 7 THR B C 1
ATOM 2845 O O . THR B 1 7 ? -19.547 20.234 -3.67 1 98.25 7 THR B O 1
ATOM 2848 N N . ARG B 1 8 ? -21.141 20.312 -2.082 1 98.62 8 ARG B N 1
ATOM 2849 C CA . ARG B 1 8 ? -20.984 21.719 -1.751 1 98.62 8 ARG B CA 1
ATOM 2850 C C . ARG B 1 8 ? -19.781 21.938 -0.835 1 98.62 8 ARG B C 1
ATOM 2852 O O . ARG B 1 8 ? -19.781 21.469 0.308 1 98.62 8 ARG B O 1
ATOM 2859 N N . VAL B 1 9 ? -18.656 22.719 -1.337 1 98.88 9 VAL B N 1
ATOM 2860 C CA . VAL B 1 9 ? -17.375 22.859 -0.654 1 98.88 9 VAL B CA 1
ATOM 2861 C C . VAL B 1 9 ? -17.219 24.266 -0.116 1 98.88 9 VAL B C 1
ATOM 2863 O O . VAL B 1 9 ? -17.328 25.25 -0.867 1 98.88 9 VAL B O 1
ATOM 2866 N N . LEU B 1 10 ? -17.078 24.422 1.175 1 98.94 10 LEU B N 1
ATOM 2867 C CA . LEU B 1 10 ? -16.625 25.672 1.79 1 98.94 10 LEU B CA 1
ATOM 2868 C C . LEU B 1 10 ? -15.109 25.672 1.957 1 98.94 10 LEU B C 1
ATOM 2870 O O . LEU B 1 10 ? -14.555 24.812 2.646 1 98.94 10 LEU B O 1
ATOM 2874 N N . LEU B 1 11 ? -14.398 26.625 1.332 1 98.81 11 LEU B N 1
ATOM 2875 C CA . LEU B 1 11 ? -12.938 26.609 1.266 1 98.81 11 LEU B CA 1
ATOM 2876 C C . LEU B 1 11 ? -12.336 27.688 2.152 1 98.81 11 LEU B C 1
ATOM 2878 O O . LEU B 1 11 ? -12.508 28.875 1.884 1 98.81 11 LEU B O 1
ATOM 2882 N N . LEU B 1 12 ? -11.688 27.25 3.225 1 98.56 12 LEU B N 1
ATOM 2883 C CA . LEU B 1 12 ? -10.977 28.172 4.109 1 98.56 12 LEU B CA 1
ATOM 2884 C C . LEU B 1 12 ? -9.492 28.234 3.76 1 98.56 12 LEU B C 1
ATOM 2886 O O . LEU B 1 12 ? -8.805 27.219 3.779 1 98.56 12 LEU B O 1
ATOM 2890 N N . GLY B 1 13 ? -8.984 29.375 3.539 1 96.81 13 GLY B N 1
ATOM 2891 C CA . GLY B 1 13 ? -7.621 29.531 3.045 1 96.81 13 GLY B CA 1
ATOM 2892 C C . GLY B 1 13 ? -7.512 29.359 1.541 1 96.81 13 GLY B C 1
ATOM 2893 O O . GLY B 1 13 ? -6.656 28.625 1.052 1 96.81 13 GLY B O 1
ATOM 2894 N N . SER B 1 14 ? -8.359 30.047 0.783 1 98 14 SER B N 1
ATOM 2895 C CA . SER B 1 14 ? -8.531 29.797 -0.645 1 98 14 SER B CA 1
ATOM 2896 C C . SER B 1 14 ? -7.348 30.328 -1.444 1 98 14 SER B C 1
ATOM 2898 O O . SER B 1 14 ? -7.094 29.891 -2.564 1 98 14 SER B O 1
ATOM 2900 N N . THR B 1 15 ? -6.602 31.266 -0.854 1 96.88 15 THR B N 1
ATOM 2901 C CA . THR B 1 15 ? -5.57 31.938 -1.642 1 96.88 15 THR B CA 1
ATOM 2902 C C . THR B 1 15 ? -4.207 31.297 -1.396 1 96.88 15 THR B C 1
ATOM 2904 O O . THR B 1 15 ? -3.225 31.656 -2.053 1 96.88 15 THR B O 1
ATOM 2907 N N . GLY B 1 16 ? -4.156 30.344 -0.443 1 93.81 16 GLY B N 1
ATOM 2908 C CA . GLY B 1 16 ? -2.922 29.609 -0.206 1 93.81 16 GLY B CA 1
ATOM 2909 C C . GLY B 1 16 ? -2.705 28.469 -1.183 1 93.81 16 GLY B C 1
ATOM 2910 O O . GLY B 1 16 ? -3.512 28.266 -2.092 1 93.81 16 GLY B O 1
ATOM 2911 N N . SER B 1 17 ? -1.608 27.797 -0.977 1 93.12 17 SER B N 1
ATOM 2912 C CA . SER B 1 17 ? -1.212 26.719 -1.864 1 93.12 17 SER B CA 1
ATOM 2913 C C . SER B 1 17 ? -2.289 25.641 -1.934 1 93.12 17 SER B C 1
ATOM 2915 O O . SER B 1 17 ? -2.721 25.25 -3.021 1 93.12 17 SER B O 1
ATOM 2917 N N . ILE B 1 18 ? -2.803 25.141 -0.814 1 96.12 18 ILE B N 1
ATOM 2918 C CA . ILE B 1 18 ? -3.828 24.109 -0.774 1 96.12 18 ILE B CA 1
ATOM 2919 C C . ILE B 1 18 ? -5.133 24.641 -1.354 1 96.12 18 ILE B C 1
ATOM 2921 O O . ILE B 1 18 ? -5.809 23.969 -2.123 1 96.12 18 ILE B O 1
ATOM 2925 N N . GLY B 1 19 ? -5.441 25.906 -1.003 1 97.31 19 GLY B N 1
ATOM 2926 C CA . GLY B 1 19 ? -6.68 26.5 -1.477 1 97.31 19 GLY B CA 1
ATOM 2927 C C . GLY B 1 19 ? -6.738 26.625 -2.986 1 97.31 19 GLY B C 1
ATOM 2928 O O . GLY B 1 19 ? -7.738 26.266 -3.607 1 97.31 19 GLY B O 1
ATOM 2929 N N . THR B 1 20 ? -5.656 27.141 -3.588 1 97.81 20 THR B N 1
ATOM 2930 C CA . THR B 1 20 ? -5.637 27.328 -5.035 1 97.81 20 THR B CA 1
ATOM 2931 C C . THR B 1 20 ? -5.688 25.984 -5.754 1 97.81 20 THR B C 1
ATOM 2933 O O . THR B 1 20 ? -6.363 25.844 -6.777 1 97.81 20 THR B O 1
ATOM 2936 N N . GLN B 1 21 ? -5.023 25 -5.207 1 97.81 21 GLN B N 1
ATOM 2937 C CA . GLN B 1 21 ? -5.035 23.672 -5.812 1 97.81 21 GLN B CA 1
ATOM 2938 C C . GLN B 1 21 ? -6.402 23.016 -5.66 1 97.81 21 GLN B C 1
ATOM 2940 O O . GLN B 1 21 ? -6.848 22.281 -6.551 1 97.81 21 GLN B O 1
ATOM 2945 N N . ALA B 1 22 ? -7.062 23.266 -4.52 1 98.69 22 ALA B N 1
ATOM 2946 C CA . ALA B 1 22 ? -8.43 22.766 -4.344 1 98.69 22 ALA B CA 1
ATOM 2947 C C . ALA B 1 22 ? -9.359 23.344 -5.402 1 98.69 22 ALA B C 1
ATOM 2949 O O . ALA B 1 22 ? -10.195 22.625 -5.961 1 98.69 22 ALA B O 1
ATOM 2950 N N . LEU B 1 23 ? -9.188 24.594 -5.672 1 98.75 23 LEU B N 1
ATOM 2951 C CA . LEU B 1 23 ? -10.016 25.234 -6.695 1 98.75 23 LEU B CA 1
ATOM 2952 C C . LEU B 1 23 ? -9.742 24.625 -8.07 1 98.75 23 LEU B C 1
ATOM 2954 O O . LEU B 1 23 ? -10.656 24.469 -8.883 1 98.75 23 LEU B O 1
ATOM 2958 N N . GLU B 1 24 ? -8.492 24.281 -8.359 1 98.5 24 GLU B N 1
ATOM 2959 C CA . GLU B 1 24 ? -8.156 23.594 -9.602 1 98.5 24 GLU B CA 1
ATOM 2960 C C . GLU B 1 24 ? -8.867 22.25 -9.695 1 98.5 24 GLU B C 1
ATOM 2962 O O . GLU B 1 24 ? -9.414 21.906 -10.742 1 98.5 24 GLU B O 1
ATOM 2967 N N . VAL B 1 25 ? -8.859 21.469 -8.594 1 98.69 25 VAL B N 1
ATOM 2968 C CA . VAL B 1 25 ? -9.516 20.172 -8.539 1 98.69 25 VAL B CA 1
ATOM 2969 C C . VAL B 1 25 ? -11.008 20.328 -8.789 1 98.69 25 VAL B C 1
ATOM 2971 O O . VAL B 1 25 ? -11.609 19.562 -9.547 1 98.69 25 VAL B O 1
ATOM 2974 N N . ILE B 1 26 ? -11.617 21.328 -8.172 1 98.56 26 ILE B N 1
ATOM 2975 C CA . ILE B 1 26 ? -13.047 21.562 -8.289 1 98.56 26 ILE B CA 1
ATOM 2976 C C . ILE B 1 26 ? -13.383 21.969 -9.727 1 98.56 26 ILE B C 1
ATOM 2978 O O . ILE B 1 26 ? -14.352 21.469 -10.305 1 98.56 26 ILE B O 1
ATOM 2982 N N . GLU B 1 27 ? -12.57 22.859 -10.281 1 98.12 27 GLU B N 1
ATOM 2983 C CA . GLU B 1 27 ? -12.781 23.328 -11.648 1 98.12 27 GLU B CA 1
ATOM 2984 C C . GLU B 1 27 ? -12.711 22.172 -12.641 1 98.12 27 GLU B C 1
ATOM 2986 O O . GLU B 1 27 ? -13.445 22.141 -13.633 1 98.12 27 GLU B O 1
ATOM 2991 N N . ALA B 1 28 ? -11.898 21.203 -12.398 1 97.88 28 ALA B N 1
ATOM 2992 C CA . ALA B 1 28 ? -11.711 20.062 -13.281 1 97.88 28 ALA B CA 1
ATOM 2993 C C . ALA B 1 28 ? -12.852 19.062 -13.133 1 97.88 28 ALA B C 1
ATOM 2995 O O . ALA B 1 28 ? -12.984 18.125 -13.938 1 97.88 28 ALA B O 1
ATOM 2996 N N . ASN B 1 29 ? -13.688 19.25 -12.07 1 97.81 29 ASN B N 1
ATOM 2997 C CA . ASN B 1 29 ? -14.766 18.312 -11.781 1 97.81 29 ASN B CA 1
ATOM 2998 C C . ASN B 1 29 ? -16.078 19.031 -11.477 1 97.81 29 ASN B C 1
ATOM 3000 O O . ASN B 1 29 ? -16.656 18.844 -10.414 1 97.81 29 ASN B O 1
ATOM 3004 N N . PRO B 1 30 ? -16.656 19.812 -12.406 1 95 30 PRO B N 1
ATOM 3005 C CA . PRO B 1 30 ? -17.812 20.656 -12.133 1 95 30 PRO B CA 1
ATOM 3006 C C . PRO B 1 30 ? -19.078 19.844 -11.828 1 95 30 PRO B C 1
ATOM 3008 O O . PRO B 1 30 ? -20 20.359 -11.18 1 95 30 PRO B O 1
ATOM 3011 N N . GLY B 1 31 ? -19.078 18.594 -12.258 1 96.19 31 GLY B N 1
ATOM 3012 C CA . GLY B 1 31 ? -20.219 17.75 -11.945 1 96.19 31 GLY B CA 1
ATOM 3013 C C . GLY B 1 31 ? -20.141 17.141 -10.555 1 96.19 31 GLY B C 1
ATOM 3014 O O . GLY B 1 31 ? -21.141 16.656 -10.031 1 96.19 31 GLY B O 1
ATOM 3015 N N . LYS B 1 32 ? -19.047 17.266 -9.875 1 97.44 32 LYS B N 1
ATOM 3016 C CA . LYS B 1 32 ? -18.812 16.562 -8.609 1 97.44 32 LYS B CA 1
ATOM 3017 C C . LYS B 1 32 ? -18.797 17.547 -7.441 1 97.44 32 LYS B C 1
ATOM 3019 O O . LYS B 1 32 ? -19.219 17.219 -6.336 1 97.44 32 LYS B O 1
ATOM 3024 N N . PHE B 1 33 ? -18.25 18.75 -7.758 1 98.44 33 PHE B N 1
ATOM 3025 C CA . PHE B 1 33 ? -18.031 19.688 -6.668 1 98.44 33 PHE B CA 1
ATOM 3026 C C . PHE B 1 33 ? -18.547 21.078 -7.035 1 98.44 33 PHE B C 1
ATOM 3028 O O . PHE B 1 33 ? -18.547 21.453 -8.211 1 98.44 33 PHE B O 1
ATOM 3035 N N . SER B 1 34 ? -18.953 21.844 -6.047 1 98.06 34 SER B N 1
ATOM 3036 C CA . SER B 1 34 ? -19.281 23.25 -6.176 1 98.06 34 SER B CA 1
ATOM 3037 C C . SER B 1 34 ? -18.812 24.047 -4.961 1 98.06 34 SER B C 1
ATOM 3039 O O . SER B 1 34 ? -18.906 23.578 -3.828 1 98.06 34 SER B O 1
ATOM 3041 N N . VAL B 1 35 ? -18.297 25.234 -5.199 1 98.62 35 VAL B N 1
ATOM 3042 C CA . VAL B 1 35 ? -17.844 26.078 -4.113 1 98.62 35 VAL B CA 1
ATOM 3043 C C . VAL B 1 35 ? -19 26.906 -3.574 1 98.62 35 VAL B C 1
ATOM 3045 O O . VAL B 1 35 ? -19.734 27.547 -4.344 1 98.62 35 VAL B O 1
ATOM 3048 N N . VAL B 1 36 ? -19.109 26.953 -2.227 1 98.62 36 VAL B N 1
ATOM 3049 C CA . VAL B 1 36 ? -20.266 27.672 -1.687 1 98.62 36 VAL B CA 1
ATOM 3050 C C . VAL B 1 36 ? -19.781 28.859 -0.847 1 98.62 36 VAL B C 1
ATOM 3052 O O . VAL B 1 36 ? -20.578 29.688 -0.422 1 98.62 36 VAL B O 1
ATOM 3055 N N . GLY B 1 37 ? -18.516 28.953 -0.621 1 98.69 37 GLY B N 1
ATOM 3056 C CA . GLY B 1 37 ? -17.906 30.062 0.119 1 98.69 37 GLY B CA 1
ATOM 3057 C C . GLY B 1 37 ? -16.391 30.031 0.099 1 98.69 37 GLY B C 1
ATOM 3058 O O . GLY B 1 37 ? -15.789 28.984 -0.117 1 98.69 37 GLY B O 1
ATOM 3059 N N . LEU B 1 38 ? -15.828 31.172 0.289 1 98.69 38 LEU B N 1
ATOM 3060 C CA . LEU B 1 38 ? -14.383 31.328 0.313 1 98.69 38 LEU B CA 1
ATOM 3061 C C . LEU B 1 38 ? -13.945 32.156 1.52 1 98.69 38 LEU B C 1
ATOM 3063 O O . LEU B 1 38 ? -14.609 33.125 1.893 1 98.69 38 LEU B O 1
ATOM 3067 N N . ALA B 1 39 ? -12.906 31.719 2.121 1 98.25 39 ALA B N 1
ATOM 3068 C CA . ALA B 1 39 ? -12.266 32.5 3.164 1 98.25 39 ALA B CA 1
ATOM 3069 C C . ALA B 1 39 ? -10.781 32.688 2.885 1 98.25 39 ALA B C 1
ATOM 3071 O O . ALA B 1 39 ? -10.133 31.797 2.324 1 98.25 39 ALA B O 1
ATOM 3072 N N . ALA B 1 40 ? -10.234 33.812 3.273 1 96.62 40 ALA B N 1
ATOM 3073 C CA . ALA B 1 40 ? -8.812 34.125 3.131 1 96.62 40 ALA B CA 1
ATOM 3074 C C . ALA B 1 40 ? -8.328 35.031 4.242 1 96.62 40 ALA B C 1
ATOM 3076 O O . ALA B 1 40 ? -9.133 35.625 4.969 1 96.62 40 ALA B O 1
ATOM 3077 N N . GLY B 1 41 ? -7.059 35.094 4.367 1 94.38 41 GLY B N 1
ATOM 3078 C CA . GLY B 1 41 ? -6.473 35.969 5.371 1 94.38 41 GLY B CA 1
ATOM 3079 C C . GLY B 1 41 ? -6.43 37.438 4.941 1 94.38 41 GLY B C 1
ATOM 3080 O O . GLY B 1 41 ? -6.605 38.344 5.766 1 94.38 41 GLY B O 1
ATOM 3081 N N . GLY B 1 42 ? -6.105 37.719 3.723 1 93.88 42 GLY B N 1
ATOM 3082 C CA . GLY B 1 42 ? -6.09 39.062 3.225 1 93.88 42 GLY B CA 1
ATOM 3083 C C . GLY B 1 42 ? -4.789 39.438 2.543 1 93.88 42 GLY B C 1
ATOM 3084 O O . GLY B 1 42 ? -4.668 40.531 1.979 1 93.88 42 GLY B O 1
ATOM 3085 N N . ALA B 1 43 ? -3.861 38.531 2.537 1 91.31 43 ALA B N 1
ATOM 3086 C CA . ALA B 1 43 ? -2.547 38.875 1.983 1 91.31 43 ALA B CA 1
ATOM 3087 C C . ALA B 1 43 ? -2.602 38.969 0.462 1 91.31 43 ALA B C 1
ATOM 3089 O O . ALA B 1 43 ? -1.789 39.656 -0.149 1 91.31 43 ALA B O 1
ATOM 3090 N N . ASN B 1 44 ? -3.502 38.281 -0.209 1 95.56 44 ASN B N 1
ATOM 3091 C CA . ASN B 1 44 ? -3.639 38.281 -1.661 1 95.56 44 ASN B CA 1
ATOM 3092 C C . ASN B 1 44 ? -5.074 38.594 -2.086 1 95.56 44 ASN B C 1
ATOM 3094 O O . ASN B 1 44 ? -5.746 37.719 -2.654 1 95.56 44 ASN B O 1
ATOM 3098 N N . VAL B 1 45 ? -5.383 39.781 -1.976 1 96 45 VAL B N 1
ATOM 3099 C CA . VAL B 1 45 ? -6.77 40.188 -2.18 1 96 45 VAL B CA 1
ATOM 3100 C C . VAL B 1 45 ? -7.121 40.125 -3.662 1 96 45 VAL B C 1
ATOM 3102 O O . VAL B 1 45 ? -8.258 39.781 -4.02 1 96 45 VAL B O 1
ATOM 3105 N N . ASP B 1 46 ? -6.141 40.406 -4.516 1 97.12 46 ASP B N 1
ATOM 3106 C CA . ASP B 1 46 ? -6.375 40.344 -5.953 1 97.12 46 ASP B CA 1
ATOM 3107 C C . ASP B 1 46 ? -6.746 38.906 -6.375 1 97.12 46 ASP B C 1
ATOM 3109 O O . ASP B 1 46 ? -7.68 38.719 -7.156 1 97.12 46 ASP B O 1
ATOM 3113 N N . LEU B 1 47 ? -6.043 38.031 -5.84 1 98 47 LEU B N 1
ATOM 3114 C CA . LEU B 1 47 ? -6.344 36.625 -6.141 1 98 47 LEU B CA 1
ATOM 3115 C C . LEU B 1 47 ? -7.715 36.219 -5.598 1 98 47 LEU B C 1
ATOM 3117 O O . LEU B 1 47 ? -8.484 35.531 -6.273 1 98 47 LEU B O 1
ATOM 3121 N N . LEU B 1 48 ? -8.039 36.688 -4.457 1 98.19 48 LEU B N 1
ATOM 3122 C CA . LEU B 1 48 ? -9.344 36.406 -3.867 1 98.19 48 LEU B CA 1
ATOM 3123 C C . LEU B 1 48 ? -10.469 36.969 -4.727 1 98.19 48 LEU B C 1
ATOM 3125 O O . LEU B 1 48 ? -11.477 36.312 -4.961 1 98.19 48 LEU B O 1
ATOM 3129 N N . ALA B 1 49 ? -10.234 38.188 -5.188 1 97.5 49 ALA B N 1
ATOM 3130 C CA . ALA B 1 49 ? -11.234 38.812 -6.039 1 97.5 49 ALA B CA 1
ATOM 3131 C C . ALA B 1 49 ? -11.477 38 -7.309 1 97.5 49 ALA B C 1
ATOM 3133 O O . ALA B 1 49 ? -12.625 37.812 -7.727 1 97.5 49 ALA B O 1
ATOM 3134 N N . ARG B 1 50 ? -10.438 37.562 -7.852 1 97.94 50 ARG B N 1
ATOM 3135 C CA . ARG B 1 50 ? -10.547 36.719 -9.039 1 97.94 50 ARG B CA 1
ATOM 3136 C C . ARG B 1 50 ? -11.281 35.406 -8.734 1 97.94 50 ARG B C 1
ATOM 3138 O O . ARG B 1 50 ? -12.133 34.969 -9.508 1 97.94 50 ARG B O 1
ATOM 3145 N N . GLN B 1 51 ? -10.969 34.781 -7.613 1 98.5 51 GLN B N 1
ATOM 3146 C CA . GLN B 1 51 ? -11.602 33.531 -7.203 1 98.5 51 GLN B CA 1
ATOM 3147 C C . GLN B 1 51 ? -13.102 33.719 -6.988 1 98.5 51 GLN B C 1
ATOM 3149 O O . GLN B 1 51 ? -13.906 32.875 -7.391 1 98.5 51 GLN B O 1
ATOM 3154 N N . ILE B 1 52 ? -13.469 34.844 -6.406 1 97.88 52 ILE B N 1
ATOM 3155 C CA . ILE B 1 52 ? -14.875 35.156 -6.164 1 97.88 52 ILE B CA 1
ATOM 3156 C C . ILE B 1 52 ? -15.617 35.281 -7.492 1 97.88 52 ILE B C 1
ATOM 3158 O O . ILE B 1 52 ? -16.703 34.719 -7.656 1 97.88 52 ILE B O 1
ATOM 3162 N N . THR B 1 53 ? -14.992 35.938 -8.422 1 96.81 53 THR B N 1
ATOM 3163 C CA . THR B 1 53 ? -15.594 36.125 -9.734 1 96.81 53 THR B CA 1
ATOM 3164 C C . THR B 1 53 ? -15.742 34.781 -10.461 1 96.81 53 THR B C 1
ATOM 3166 O O . THR B 1 53 ? -16.812 34.5 -11.016 1 96.81 53 THR B O 1
ATOM 3169 N N . GLU B 1 54 ? -14.75 34 -10.422 1 97.06 54 GLU B N 1
ATOM 3170 C CA . GLU B 1 54 ? -14.711 32.75 -11.156 1 97.06 54 GLU B CA 1
ATOM 3171 C C . GLU B 1 54 ? -15.688 31.734 -10.57 1 97.06 54 GLU B C 1
ATOM 3173 O O . GLU B 1 54 ? -16.297 30.953 -11.305 1 97.06 54 GLU B O 1
ATOM 3178 N N . THR B 1 55 ? -15.875 31.703 -9.25 1 96.88 55 THR B N 1
ATOM 3179 C CA . THR B 1 55 ? -16.719 30.719 -8.594 1 96.88 55 THR B CA 1
ATOM 3180 C C . THR B 1 55 ? -18.156 31.234 -8.484 1 96.88 55 THR B C 1
ATOM 3182 O O . THR B 1 55 ? -19.094 30.453 -8.297 1 96.88 55 THR B O 1
ATOM 3185 N N . GLY B 1 56 ? -18.297 32.531 -8.43 1 95.69 56 GLY B N 1
ATOM 3186 C CA . GLY B 1 56 ? -19.609 33.156 -8.305 1 95.69 56 GLY B CA 1
ATOM 3187 C C . GLY B 1 56 ? -20.156 33.125 -6.891 1 95.69 56 GLY B C 1
ATOM 3188 O O . GLY B 1 56 ? -21.328 33.406 -6.664 1 95.69 56 GLY B O 1
ATOM 3189 N N . VAL B 1 57 ? -19.312 32.875 -5.926 1 96.75 57 VAL B N 1
ATOM 3190 C CA . VAL B 1 57 ? -19.797 32.75 -4.555 1 96.75 57 VAL B CA 1
ATOM 3191 C C . VAL B 1 57 ? -20.094 34.125 -3.979 1 96.75 57 VAL B C 1
ATOM 3193 O O . VAL B 1 57 ? -19.484 35.125 -4.391 1 96.75 57 VAL B O 1
ATOM 3196 N N . THR B 1 58 ? -21.016 34.125 -3.012 1 96.06 58 THR B N 1
ATOM 3197 C CA . THR B 1 58 ? -21.344 35.375 -2.326 1 96.06 58 THR B CA 1
ATOM 3198 C C . THR B 1 58 ? -20.953 35.312 -0.855 1 96.06 58 THR B C 1
ATOM 3200 O O . THR B 1 58 ? -20.828 36.344 -0.193 1 96.06 58 THR B O 1
ATOM 3203 N N . SER B 1 59 ? -20.75 34.156 -0.349 1 98.06 59 SER B N 1
ATOM 3204 C CA . SER B 1 59 ? -20.297 33.969 1.026 1 98.06 59 SER B CA 1
ATOM 3205 C C . SER B 1 59 ? -18.781 34.031 1.128 1 98.06 59 SER B C 1
ATOM 3207 O O . SER B 1 59 ? -18.078 33.094 0.761 1 98.06 59 SER B O 1
ATOM 3209 N N . VAL B 1 60 ? -18.297 35.188 1.627 1 98.38 60 VAL B N 1
ATOM 3210 C CA . VAL B 1 60 ? -16.859 35.406 1.644 1 98.38 60 VAL B CA 1
ATOM 3211 C C . VAL B 1 60 ? -16.438 35.969 3.006 1 98.38 60 VAL B C 1
ATOM 3213 O O . VAL B 1 60 ? -17.156 36.75 3.613 1 98.38 60 VAL B O 1
ATOM 3216 N N . ALA B 1 61 ? -15.328 35.5 3.512 1 98.38 61 ALA B N 1
ATOM 3217 C CA . ALA B 1 61 ? -14.742 36 4.742 1 98.38 61 ALA B CA 1
ATOM 3218 C C . ALA B 1 61 ? -13.266 36.375 4.539 1 98.38 61 ALA B C 1
ATOM 3220 O O . ALA B 1 61 ? -12.539 35.625 3.867 1 98.38 61 ALA B O 1
ATOM 3221 N N . VAL B 1 62 ? -12.875 37.531 5.074 1 97.62 62 VAL B N 1
ATOM 3222 C CA . VAL B 1 62 ? -11.484 37.969 5.066 1 97.62 62 VAL B CA 1
ATOM 3223 C C . VAL B 1 62 ? -11.047 38.344 6.48 1 97.62 62 VAL B C 1
ATOM 3225 O O . VAL B 1 62 ? -11.656 39.219 7.109 1 97.62 62 VAL B O 1
ATOM 3228 N N . ALA B 1 63 ? -10.047 37.75 6.938 1 95.44 63 ALA B N 1
ATOM 3229 C CA . ALA B 1 63 ? -9.617 37.969 8.32 1 95.44 63 ALA B CA 1
ATOM 3230 C C . ALA B 1 63 ? -9.125 39.406 8.516 1 95.44 63 ALA B C 1
ATOM 3232 O O . ALA B 1 63 ? -9.414 40.031 9.547 1 95.44 63 ALA B O 1
ATOM 3233 N N . ASP B 1 64 ? -8.359 40 7.562 1 95.56 64 ASP B N 1
ATOM 3234 C CA . ASP B 1 64 ? -7.836 41.344 7.641 1 95.56 64 ASP B CA 1
ATOM 3235 C C . ASP B 1 64 ? -8.883 42.375 7.207 1 95.56 64 ASP B C 1
ATOM 3237 O O . ASP B 1 64 ? -9.227 42.469 6.027 1 95.56 64 ASP B O 1
ATOM 3241 N N . PRO B 1 65 ? -9.203 43.219 8.125 1 96.12 65 PRO B N 1
ATOM 3242 C CA . PRO B 1 65 ? -10.25 44.156 7.777 1 96.12 65 PRO B CA 1
ATOM 3243 C C . PRO B 1 65 ? -9.836 45.125 6.656 1 96.12 65 PRO B C 1
ATOM 3245 O O . PRO B 1 65 ? -10.672 45.531 5.848 1 96.12 65 PRO B O 1
ATOM 3248 N N . ARG B 1 66 ? -8.594 45.5 6.586 1 96.75 66 ARG B N 1
ATOM 3249 C CA . ARG B 1 66 ? -8.125 46.406 5.543 1 96.75 66 ARG B CA 1
ATOM 3250 C C . ARG B 1 66 ? -8.227 45.75 4.164 1 96.75 66 ARG B C 1
ATOM 3252 O O . ARG B 1 66 ? -8.633 46.406 3.199 1 96.75 66 ARG B O 1
ATOM 3259 N N . ALA B 1 67 ? -7.879 44.531 4.141 1 95.56 67 ALA B N 1
ATOM 3260 C CA . ALA B 1 67 ? -7.973 43.812 2.883 1 95.56 67 ALA B CA 1
ATOM 3261 C C . ALA B 1 67 ? -9.43 43.625 2.467 1 95.56 67 ALA B C 1
ATOM 3263 O O . ALA B 1 67 ? -9.766 43.75 1.292 1 95.56 67 ALA B O 1
ATOM 3264 N N . ALA B 1 68 ? -10.281 43.312 3.389 1 96.25 68 ALA B N 1
ATOM 3265 C CA . ALA B 1 68 ? -11.703 43.125 3.123 1 96.25 68 ALA B CA 1
ATOM 3266 C C . ALA B 1 68 ? -12.328 44.375 2.498 1 96.25 68 ALA B C 1
ATOM 3268 O O . ALA B 1 68 ? -13.156 44.281 1.592 1 96.25 68 ALA B O 1
ATOM 3269 N N . ALA B 1 69 ? -11.945 45.469 2.936 1 95.06 69 ALA B N 1
ATOM 3270 C CA . ALA B 1 69 ? -12.508 46.75 2.494 1 95.06 69 ALA B CA 1
ATOM 3271 C C . ALA B 1 69 ? -12.172 47 1.028 1 95.06 69 ALA B C 1
ATOM 3273 O O . ALA B 1 69 ? -12.914 47.688 0.331 1 95.06 69 ALA B O 1
ATOM 3274 N N . THR B 1 70 ? -11.094 46.469 0.608 1 95.12 70 THR B N 1
ATOM 3275 C CA . THR B 1 70 ? -10.656 46.719 -0.762 1 95.12 70 THR B CA 1
ATOM 3276 C C . THR B 1 70 ? -11.484 45.906 -1.747 1 95.12 70 THR B C 1
ATOM 3278 O O . THR B 1 70 ? -11.516 46.188 -2.943 1 95.12 70 THR B O 1
ATOM 3281 N N . LEU B 1 71 ? -12.141 44.781 -1.434 1 93.75 71 LEU B N 1
ATOM 3282 C CA . LEU B 1 71 ? -12.938 43.938 -2.311 1 93.75 71 LEU B CA 1
ATOM 3283 C C . LEU B 1 71 ? -14.211 44.656 -2.752 1 93.75 71 LEU B C 1
ATOM 3285 O O . LEU B 1 71 ? -14.781 44.312 -3.797 1 93.75 71 LEU B O 1
ATOM 3289 N N . ASP B 1 72 ? -14.625 45.688 -2.258 1 85.25 72 ASP B N 1
ATOM 3290 C CA . ASP B 1 72 ? -15.797 46.469 -2.566 1 85.25 72 ASP B CA 1
ATOM 3291 C C . ASP B 1 72 ? -17 45.594 -2.891 1 85.25 72 ASP B C 1
ATOM 3293 O O . ASP B 1 72 ? -17.609 45.75 -3.947 1 85.25 72 ASP B O 1
ATOM 3297 N N . ARG B 1 73 ? -17.297 44.594 -2.123 1 90 73 ARG B N 1
ATOM 3298 C CA . ARG B 1 73 ? -18.422 43.688 -2.258 1 90 73 ARG B CA 1
ATOM 3299 C C . ARG B 1 73 ? -19.266 43.656 -0.982 1 90 73 ARG B C 1
ATOM 3301 O O . ARG B 1 73 ? -18.719 43.594 0.121 1 90 73 ARG B O 1
ATOM 3308 N N . PRO B 1 74 ? -20.5 43.75 -1.182 1 88.75 74 PRO B N 1
ATOM 3309 C CA . PRO B 1 74 ? -21.359 43.688 0.007 1 88.75 74 PRO B CA 1
ATOM 3310 C C . PRO B 1 74 ? -21.391 42.312 0.65 1 88.75 74 PRO B C 1
ATOM 3312 O O . PRO B 1 74 ? -21.234 41.281 -0.042 1 88.75 74 PRO B O 1
ATOM 3315 N N . GLY B 1 75 ? -21.422 42.281 1.952 1 92.75 75 GLY B N 1
ATOM 3316 C CA . GLY B 1 75 ? -21.688 41.031 2.645 1 92.75 75 GLY B CA 1
ATOM 3317 C C . GLY B 1 75 ? -20.422 40.281 3.025 1 92.75 75 GLY B C 1
ATOM 3318 O O . GLY B 1 75 ? -20.484 39.25 3.658 1 92.75 75 GLY B O 1
ATOM 3319 N N . VAL B 1 76 ? -19.234 40.844 2.646 1 96.56 76 VAL B N 1
ATOM 3320 C CA . VAL B 1 76 ? -17.984 40.219 3.014 1 96.56 76 VAL B CA 1
ATOM 3321 C C . VAL B 1 76 ? -17.766 40.312 4.523 1 96.56 76 VAL B C 1
ATOM 3323 O O . VAL B 1 76 ? -17.781 41.406 5.09 1 96.56 76 VAL B O 1
ATOM 3326 N N . LEU B 1 77 ? -17.672 39.125 5.141 1 97.69 77 LEU B N 1
ATOM 3327 C CA . LEU B 1 77 ? -17.344 39.125 6.559 1 97.69 77 LEU B CA 1
ATOM 3328 C C . LEU B 1 77 ? -15.891 39.5 6.785 1 97.69 77 LEU B C 1
ATOM 3330 O O . LEU B 1 77 ? -15.016 39.125 6.008 1 97.69 77 LEU B O 1
ATOM 3334 N N . SER B 1 78 ? -15.617 40.281 7.863 1 96.94 78 SER B N 1
ATOM 3335 C CA . SER B 1 78 ? -14.273 40.781 8.102 1 96.94 78 SER B CA 1
ATOM 3336 C C . SER B 1 78 ? -13.914 40.719 9.578 1 96.94 78 SER B C 1
ATOM 3338 O O . SER B 1 78 ? -14.797 40.812 10.438 1 96.94 78 SER B O 1
ATOM 3340 N N . GLY B 1 79 ? -12.602 40.5 9.844 1 95.56 79 GLY B N 1
ATOM 3341 C CA . GLY B 1 79 ? -12.102 40.5 11.211 1 95.56 79 GLY B CA 1
ATOM 3342 C C . GLY B 1 79 ? -11.617 39.125 11.656 1 95.56 79 GLY B C 1
ATOM 3343 O O . GLY B 1 79 ? -11.695 38.156 10.891 1 95.56 79 GLY B O 1
ATOM 3344 N N . PRO B 1 80 ? -11.117 39 12.859 1 91.56 80 PRO B N 1
ATOM 3345 C CA . PRO B 1 80 ? -10.508 37.781 13.352 1 91.56 80 PRO B CA 1
ATOM 3346 C C . PRO B 1 80 ? -11.5 36.625 13.461 1 91.56 80 PRO B C 1
ATOM 3348 O O . PRO B 1 80 ? -11.125 35.469 13.32 1 91.56 80 PRO B O 1
ATOM 3351 N N . GLY B 1 81 ? -12.75 36.906 13.617 1 95.5 81 GLY B N 1
ATOM 3352 C CA . GLY B 1 81 ? -13.758 35.875 13.758 1 95.5 81 GLY B CA 1
ATOM 3353 C C . GLY B 1 81 ? -14.516 35.594 12.469 1 95.5 81 GLY B C 1
ATOM 3354 O O . GLY B 1 81 ? -15.422 34.75 12.445 1 95.5 81 GLY B O 1
ATOM 3355 N N . ALA B 1 82 ? -14.109 36.281 11.414 1 97.44 82 ALA B N 1
ATOM 3356 C CA . ALA B 1 82 ? -14.867 36.25 10.164 1 97.44 82 ALA B CA 1
ATOM 3357 C C . ALA B 1 82 ? -14.953 34.844 9.586 1 97.44 82 ALA B C 1
ATOM 3359 O O . ALA B 1 82 ? -16.016 34.438 9.109 1 97.44 82 ALA B O 1
ATOM 3360 N N . VAL B 1 83 ? -13.883 34.125 9.648 1 97.5 83 VAL B N 1
ATOM 3361 C CA . VAL B 1 83 ? -13.836 32.781 9.047 1 97.5 83 VAL B CA 1
ATOM 3362 C C . VAL B 1 83 ? -14.758 31.828 9.805 1 97.5 83 VAL B C 1
ATOM 3364 O O . VAL B 1 83 ? -15.523 31.078 9.195 1 97.5 83 VAL B O 1
ATOM 3367 N N . THR B 1 84 ? -14.734 31.875 11.109 1 97.62 84 THR B N 1
ATOM 3368 C CA . THR B 1 84 ? -15.609 31.062 11.93 1 97.62 84 THR B CA 1
ATOM 3369 C C . THR B 1 84 ? -17.078 31.391 11.664 1 97.62 84 THR B C 1
ATOM 3371 O O . THR B 1 84 ? -17.906 30.484 11.539 1 97.62 84 THR B O 1
ATOM 3374 N N . GLU B 1 85 ? -17.344 32.656 11.578 1 98.06 85 GLU B N 1
ATOM 3375 C CA . GLU B 1 85 ? -18.703 33.094 11.273 1 98.06 85 GLU B CA 1
ATOM 3376 C C . GLU B 1 85 ? -19.156 32.562 9.914 1 98.06 85 GLU B C 1
ATOM 3378 O O . GLU B 1 85 ? -20.312 32.156 9.766 1 98.06 85 GLU B O 1
ATOM 3383 N N . LEU B 1 86 ? -18.266 32.625 9 1 98.44 86 LEU B N 1
ATOM 3384 C CA . LEU B 1 86 ? -18.578 32.094 7.672 1 98.44 86 LEU B CA 1
ATOM 3385 C C . LEU B 1 86 ? -18.969 30.641 7.742 1 98.44 86 LEU B C 1
ATOM 3387 O O . LEU B 1 86 ? -19.953 30.219 7.121 1 98.44 86 LEU B O 1
ATOM 3391 N N . VAL B 1 87 ? -18.219 29.812 8.469 1 98.62 87 VAL B N 1
ATOM 3392 C CA . VAL B 1 87 ? -18.484 28.375 8.602 1 98.62 87 VAL B CA 1
ATOM 3393 C C . VAL B 1 87 ? -19.859 28.172 9.227 1 98.62 87 VAL B C 1
ATOM 3395 O O . VAL B 1 87 ? -20.641 27.328 8.766 1 98.62 87 VAL B O 1
ATOM 3398 N N . LYS B 1 88 ? -20.188 28.984 10.203 1 98.06 88 LYS B N 1
ATOM 3399 C CA . LYS B 1 88 ? -21.438 28.828 10.938 1 98.06 88 LYS B CA 1
ATOM 3400 C C . LYS B 1 88 ? -22.641 29.219 10.078 1 98.06 88 LYS B C 1
ATOM 3402 O O . LYS B 1 88 ? -23.734 28.672 10.242 1 98.06 88 LYS B O 1
ATOM 3407 N N . ASN B 1 89 ? -22.375 30.109 9.125 1 97.44 89 ASN B N 1
ATOM 3408 C CA . ASN B 1 89 ? -23.5 30.703 8.406 1 97.44 89 ASN B CA 1
ATOM 3409 C C . ASN B 1 89 ? -23.609 30.156 6.988 1 97.44 89 ASN B C 1
ATOM 3411 O O . ASN B 1 89 ? -24.438 30.609 6.199 1 97.44 89 ASN B O 1
ATOM 3415 N N . THR B 1 90 ? -22.766 29.25 6.609 1 97.94 90 THR B N 1
ATOM 3416 C CA . THR B 1 90 ? -22.766 28.703 5.254 1 97.94 90 THR B CA 1
ATOM 3417 C C . THR B 1 90 ? -22.953 27.188 5.281 1 97.94 90 THR B C 1
ATOM 3419 O O . THR B 1 90 ? -22.109 26.469 5.82 1 97.94 90 THR B O 1
ATOM 3422 N N . GLU B 1 91 ? -24.047 26.734 4.758 1 97.31 91 GLU B N 1
ATOM 3423 C CA . GLU B 1 91 ? -24.266 25.281 4.656 1 97.31 91 GLU B CA 1
ATOM 3424 C C . GLU B 1 91 ? -23.312 24.656 3.635 1 97.31 91 GLU B C 1
ATOM 3426 O O . GLU B 1 91 ? -23.188 25.156 2.51 1 97.31 91 GLU B O 1
ATOM 3431 N N . ALA B 1 92 ? -22.609 23.641 4.047 1 98.5 92 ALA B N 1
ATOM 3432 C CA . ALA B 1 92 ? -21.656 22.938 3.188 1 98.5 92 ALA B CA 1
ATOM 3433 C C . ALA B 1 92 ? -21.656 21.438 3.488 1 98.5 92 ALA B C 1
ATOM 3435 O O . ALA B 1 92 ? -22 21.016 4.598 1 98.5 92 ALA B O 1
ATOM 3436 N N . ASP B 1 93 ? -21.391 20.641 2.479 1 98.56 93 ASP B N 1
ATOM 3437 C CA . ASP B 1 93 ? -21.203 19.203 2.676 1 98.56 93 ASP B CA 1
ATOM 3438 C C . ASP B 1 93 ? -19.797 18.906 3.199 1 98.56 93 ASP B C 1
ATOM 3440 O O . ASP B 1 93 ? -19.609 18 4.012 1 98.56 93 ASP B O 1
ATOM 3444 N N . VAL B 1 94 ? -18.797 19.719 2.727 1 98.81 94 VAL B N 1
ATOM 3445 C CA . VAL B 1 94 ? -17.406 19.578 3.111 1 98.81 94 VAL B CA 1
ATOM 3446 C C . VAL B 1 94 ? -16.812 20.953 3.408 1 98.81 94 VAL B C 1
ATOM 3448 O O . VAL B 1 94 ? -17.047 21.906 2.668 1 98.81 94 VAL B O 1
ATOM 3451 N N . VAL B 1 95 ? -16.156 21.078 4.5 1 98.88 95 VAL B N 1
ATOM 3452 C CA . VAL B 1 95 ? -15.336 22.25 4.809 1 98.88 95 VAL B CA 1
ATOM 3453 C C . VAL B 1 95 ? -13.859 21.891 4.695 1 98.88 95 VAL B C 1
ATOM 3455 O O . VAL B 1 95 ? -13.359 21.047 5.441 1 98.88 95 VAL B O 1
ATOM 3458 N N . LEU B 1 96 ? -13.18 22.484 3.723 1 98.88 96 LEU B N 1
ATOM 3459 C CA . LEU B 1 96 ? -11.734 22.312 3.609 1 98.88 96 LEU B CA 1
ATOM 3460 C C . LEU B 1 96 ? -11 23.406 4.387 1 98.88 96 LEU B C 1
ATOM 3462 O O . LEU B 1 96 ? -11.023 24.578 3.992 1 98.88 96 LEU B O 1
ATOM 3466 N N . ASN B 1 97 ? -10.422 23.031 5.473 1 98.38 97 ASN B N 1
ATOM 3467 C CA . ASN B 1 97 ? -9.648 23.984 6.266 1 98.38 97 ASN B CA 1
ATOM 3468 C C . ASN B 1 97 ? -8.172 23.984 5.855 1 98.38 97 ASN B C 1
ATOM 3470 O O . ASN B 1 97 ? -7.402 23.125 6.301 1 98.38 97 ASN B O 1
ATOM 3474 N N . ALA B 1 98 ? -7.816 24.953 5.086 1 96.38 98 ALA B N 1
ATOM 3475 C CA . ALA B 1 98 ? -6.445 25.109 4.602 1 96.38 98 ALA B CA 1
ATOM 3476 C C . ALA B 1 98 ? -5.793 26.359 5.195 1 96.38 98 ALA B C 1
ATOM 3478 O O . ALA B 1 98 ? -4.926 26.969 4.57 1 96.38 98 ALA B O 1
ATOM 3479 N N . LEU B 1 99 ? -6.305 26.75 6.344 1 93 99 LEU B N 1
ATOM 3480 C CA . LEU B 1 99 ? -5.715 27.891 7.039 1 93 99 LEU B CA 1
ATOM 3481 C C . LEU B 1 99 ? -4.348 27.516 7.613 1 93 99 LEU B C 1
ATOM 3483 O O . LEU B 1 99 ? -3.979 26.344 7.656 1 93 99 LEU B O 1
ATOM 3487 N N . VAL B 1 100 ? -3.627 28.531 8.07 1 83.69 100 VAL B N 1
ATOM 3488 C CA . VAL B 1 100 ? -2.283 28.297 8.594 1 83.69 100 VAL B CA 1
ATOM 3489 C C . VAL B 1 100 ? -2.285 28.469 10.109 1 83.69 100 VAL B C 1
ATOM 3491 O O . VAL B 1 100 ? -2.986 29.344 10.641 1 83.69 100 VAL B O 1
ATOM 3494 N N . GLY B 1 101 ? -1.632 27.641 10.75 1 81.75 101 GLY B N 1
ATOM 3495 C CA . GLY B 1 101 ? -1.362 27.812 12.164 1 81.75 101 GLY B CA 1
ATOM 3496 C C . GLY B 1 101 ? -2.574 27.547 13.039 1 81.75 101 GLY B C 1
ATOM 3497 O O . GLY B 1 101 ? -3.521 26.891 12.617 1 81.75 101 GLY B O 1
ATOM 3498 N N . SER B 1 102 ? -2.502 28 14.281 1 81.69 102 SER B N 1
ATOM 3499 C CA . SER B 1 102 ? -3.523 27.719 15.281 1 81.69 102 SER B CA 1
ATOM 3500 C C . SER B 1 102 ? -4.793 28.516 15.016 1 81.69 102 SER B C 1
ATOM 3502 O O . SER B 1 102 ? -5.84 28.25 15.617 1 81.69 102 SER B O 1
ATOM 3504 N N . LEU B 1 103 ? -4.734 29.391 13.992 1 80 103 LEU B N 1
ATOM 3505 C CA . LEU B 1 103 ? -5.895 30.172 13.586 1 80 103 LEU B CA 1
ATOM 3506 C C . LEU B 1 103 ? -7 29.266 13.047 1 80 103 LEU B C 1
ATOM 3508 O O . LEU B 1 103 ? -8.156 29.688 12.945 1 80 103 LEU B O 1
ATOM 3512 N N . GLY B 1 104 ? -6.66 28.094 12.781 1 90.56 104 GLY B N 1
ATOM 3513 C CA . GLY B 1 104 ? -7.613 27.188 12.188 1 90.56 104 GLY B CA 1
ATOM 3514 C C . GLY B 1 104 ? -8.43 26.422 13.211 1 90.56 104 GLY B C 1
ATOM 3515 O O . GLY B 1 104 ? -9.367 25.703 12.859 1 90.56 104 GLY B O 1
ATOM 3516 N N . LEU B 1 105 ? -8.156 26.594 14.516 1 93.81 105 LEU B N 1
ATOM 3517 C CA . LEU B 1 105 ? -8.781 25.766 15.539 1 93.81 105 LEU B CA 1
ATOM 3518 C C . LEU B 1 105 ? -10.273 26.078 15.656 1 93.81 105 LEU B C 1
ATOM 3520 O O . LEU B 1 105 ? -11.109 25.188 15.57 1 93.81 105 LEU B O 1
ATOM 3524 N N . GLU B 1 106 ? -10.586 27.359 15.758 1 94.94 106 GLU B N 1
ATOM 3525 C CA . GLU B 1 106 ? -11.984 27.719 15.93 1 94.94 106 GLU B CA 1
ATOM 3526 C C . GLU B 1 106 ? -12.812 27.359 14.695 1 94.94 106 GLU B C 1
ATOM 3528 O O . GLU B 1 106 ? -13.867 26.734 14.812 1 94.94 106 GLU B O 1
ATOM 3533 N N . PRO B 1 107 ? -12.32 27.688 13.508 1 97 107 PRO B N 1
ATOM 3534 C CA . PRO B 1 107 ? -13.039 27.234 12.312 1 97 107 PRO B CA 1
ATOM 3535 C C . PRO B 1 107 ? -13.18 25.719 12.242 1 97 107 PRO B C 1
ATOM 3537 O O . PRO B 1 107 ? -14.203 25.203 11.781 1 97 107 PRO B O 1
ATOM 3540 N N . THR B 1 108 ? -12.156 25 12.625 1 97.88 108 THR B N 1
ATOM 3541 C CA . THR B 1 108 ? -12.211 23.531 12.672 1 97.88 108 THR B CA 1
ATOM 3542 C C . THR B 1 108 ? -13.352 23.062 13.562 1 97.88 108 THR B C 1
ATOM 3544 O O . THR B 1 108 ? -14.18 22.25 13.141 1 97.88 108 THR B O 1
ATOM 3547 N N . LEU B 1 109 ? -13.438 23.609 14.766 1 97.5 109 LEU B N 1
ATOM 3548 C CA . LEU B 1 109 ? -14.477 23.219 15.711 1 97.5 109 LEU B CA 1
ATOM 3549 C C . LEU B 1 109 ? -15.859 23.594 15.18 1 97.5 109 LEU B C 1
ATOM 3551 O O . LEU B 1 109 ? -16.812 22.828 15.32 1 97.5 109 LEU B O 1
ATOM 3555 N N . ALA B 1 110 ? -15.938 24.75 14.555 1 97.88 110 ALA B N 1
ATOM 3556 C CA . ALA B 1 110 ? -17.203 25.188 13.961 1 97.88 110 ALA B CA 1
ATOM 3557 C C . ALA B 1 110 ? -17.625 24.234 12.852 1 97.88 110 ALA B C 1
ATOM 3559 O O . ALA B 1 110 ? -18.812 23.891 12.734 1 97.88 110 ALA B O 1
ATOM 3560 N N . ALA B 1 111 ? -16.672 23.828 12.008 1 98.38 111 ALA B N 1
ATOM 3561 C CA . ALA B 1 111 ? -16.969 22.891 10.922 1 98.38 111 ALA B CA 1
ATOM 3562 C C . ALA B 1 111 ? -17.484 21.578 11.469 1 98.38 111 ALA B C 1
ATOM 3564 O O . ALA B 1 111 ? -18.484 21.031 10.969 1 98.38 111 ALA B O 1
ATOM 3565 N N . LEU B 1 112 ? -16.844 21.047 12.531 1 98.19 112 LEU B N 1
ATOM 3566 C CA . LEU B 1 112 ? -17.266 19.797 13.133 1 98.19 112 LEU B CA 1
ATOM 3567 C C . LEU B 1 112 ? -18.672 19.922 13.734 1 98.19 112 LEU B C 1
ATOM 3569 O O . LEU B 1 112 ? -19.5 19.016 13.57 1 98.19 112 LEU B O 1
ATOM 3573 N N . GLU B 1 113 ? -18.906 21.031 14.359 1 97.81 113 GLU B N 1
ATOM 3574 C CA . GLU B 1 113 ? -20.219 21.281 14.977 1 97.81 113 GLU B CA 1
ATOM 3575 C C . GLU B 1 113 ? -21.312 21.344 13.93 1 97.81 113 GLU B C 1
ATOM 3577 O O . GLU B 1 113 ? -22.453 20.938 14.18 1 97.81 113 GLU B O 1
ATOM 3582 N N . SER B 1 114 ? -21.016 21.812 12.766 1 97.81 114 SER B N 1
ATOM 3583 C CA . SER B 1 114 ? -22 21.984 11.695 1 97.81 114 SER B CA 1
ATOM 3584 C C . SER B 1 114 ? -22.469 20.625 11.156 1 97.81 114 SER B C 1
ATOM 3586 O O . SER B 1 114 ? -23.484 20.547 10.477 1 97.81 114 SER B O 1
ATOM 3588 N N . GLY B 1 115 ? -21.625 19.578 11.352 1 97.69 115 GLY B N 1
ATOM 3589 C CA . GLY B 1 115 ? -21.938 18.266 10.812 1 97.69 115 GLY B CA 1
ATOM 3590 C C . GLY B 1 115 ? -21.297 18 9.469 1 97.69 115 GLY B C 1
ATOM 3591 O O . GLY B 1 115 ? -21.359 16.875 8.953 1 97.69 115 GLY B O 1
ATOM 3592 N N . ALA B 1 116 ? -20.688 19.031 8.914 1 98.44 116 ALA B N 1
ATOM 3593 C CA . ALA B 1 116 ? -20 18.859 7.641 1 98.44 116 ALA B CA 1
ATOM 3594 C C . ALA B 1 116 ? -18.781 17.938 7.797 1 98.44 116 ALA B C 1
ATOM 3596 O O . ALA B 1 116 ? -18.188 17.859 8.875 1 98.44 116 ALA B O 1
ATOM 3597 N N . ARG B 1 117 ? -18.484 17.203 6.734 1 98.5 117 ARG B N 1
ATOM 3598 C CA . ARG B 1 117 ? -17.172 16.562 6.68 1 98.5 117 ARG B CA 1
ATOM 3599 C C . ARG B 1 117 ? -16.047 17.594 6.695 1 98.5 117 ARG B C 1
ATOM 3601 O O . ARG B 1 117 ? -16.141 18.609 6.012 1 98.5 117 ARG B O 1
ATOM 3608 N N . LEU B 1 118 ? -15.086 17.359 7.555 1 98.75 118 LEU B N 1
ATOM 3609 C CA . LEU B 1 118 ? -13.945 18.266 7.637 1 98.75 118 LEU B CA 1
ATOM 3610 C C . LEU B 1 118 ? -12.75 17.703 6.867 1 98.75 118 LEU B C 1
ATOM 3612 O O . LEU B 1 118 ? -12.141 16.719 7.293 1 98.75 118 LEU B O 1
ATOM 3616 N N . ALA B 1 119 ? -12.477 18.266 5.691 1 98.81 119 ALA B N 1
ATOM 3617 C CA . ALA B 1 119 ? -11.203 18.047 5.016 1 98.81 119 ALA B CA 1
ATOM 3618 C C . ALA B 1 119 ? -10.094 18.891 5.648 1 98.81 119 ALA B C 1
ATOM 3620 O O . ALA B 1 119 ? -10 20.094 5.395 1 98.81 119 ALA B O 1
ATOM 3621 N N . LEU B 1 120 ? -9.258 18.297 6.406 1 98.25 120 LEU B N 1
ATOM 3622 C CA . LEU B 1 120 ? -8.359 19.031 7.285 1 98.25 120 LEU B CA 1
ATOM 3623 C C . LEU B 1 120 ? -6.953 19.078 6.707 1 98.25 120 LEU B C 1
ATOM 3625 O O . LEU B 1 120 ? -6.246 18.078 6.691 1 98.25 120 LEU B O 1
ATOM 3629 N N . ALA B 1 121 ? -6.582 20.172 6.219 1 96.38 121 ALA B N 1
ATOM 3630 C CA . ALA B 1 121 ? -5.203 20.438 5.809 1 96.38 121 ALA B CA 1
ATOM 3631 C C . ALA B 1 121 ? -4.422 21.125 6.926 1 96.38 121 ALA B C 1
ATOM 3633 O O . ALA B 1 121 ? -3.193 21.031 6.98 1 96.38 121 ALA B O 1
ATOM 3634 N N . ASN B 1 122 ? -5.137 21.797 7.758 1 93.88 122 ASN B N 1
ATOM 3635 C CA . ASN B 1 122 ? -4.543 22.531 8.875 1 93.88 122 ASN B CA 1
ATOM 3636 C C . ASN B 1 122 ? -4.203 21.609 10.039 1 93.88 122 ASN B C 1
ATOM 3638 O O . ASN B 1 122 ? -4.957 21.516 11.008 1 93.88 122 ASN B O 1
ATOM 3642 N N . LYS B 1 123 ? -3.018 21.047 9.969 1 93.62 123 LYS B N 1
ATOM 3643 C CA . LYS B 1 123 ? -2.615 20.078 11 1 93.62 123 LYS B CA 1
ATOM 3644 C C . LYS B 1 123 ? -2.43 20.766 12.352 1 93.62 123 LYS B C 1
ATOM 3646 O O . LYS B 1 123 ? -2.691 20.172 13.398 1 93.62 123 LYS B O 1
ATOM 3651 N N . GLU B 1 124 ? -2.109 22.062 12.375 1 90.56 124 GLU B N 1
ATOM 3652 C CA . GLU B 1 124 ? -1.825 22.781 13.609 1 90.56 124 GLU B CA 1
ATOM 3653 C C . GLU B 1 124 ? -3.064 22.875 14.492 1 90.56 124 GLU B C 1
ATOM 3655 O O . GLU B 1 124 ? -2.957 22.875 15.727 1 90.56 124 GLU B O 1
ATOM 3660 N N . SER B 1 125 ? -4.254 22.969 13.875 1 92.06 125 SER B N 1
ATOM 3661 C CA . SER B 1 125 ? -5.473 22.984 14.672 1 92.06 125 SER B CA 1
ATOM 3662 C C . SER B 1 125 ? -5.621 21.703 15.477 1 92.06 125 SER B C 1
ATOM 3664 O O . SER B 1 125 ? -5.992 21.734 16.656 1 92.06 125 SER B O 1
ATOM 3666 N N . LEU B 1 126 ? -5.297 20.625 14.82 1 93.56 126 LEU B N 1
ATOM 3667 C CA . LEU B 1 126 ? -5.387 19.328 15.484 1 93.56 126 LEU B CA 1
ATOM 3668 C C . LEU B 1 126 ? -4.285 19.188 16.531 1 93.56 126 LEU B C 1
ATOM 3670 O O . LEU B 1 126 ? -4.527 18.672 17.625 1 93.56 126 LEU B O 1
ATOM 3674 N N . VAL B 1 127 ? -3.076 19.609 16.219 1 94.88 127 VAL B N 1
ATOM 3675 C CA . VAL B 1 127 ? -1.936 19.5 17.125 1 94.88 127 VAL B CA 1
ATOM 3676 C C . VAL B 1 127 ? -2.17 20.375 18.359 1 94.88 127 VAL B C 1
ATOM 3678 O O . VAL B 1 127 ? -1.908 19.953 19.484 1 94.88 127 VAL B O 1
ATOM 3681 N N . ALA B 1 128 ? -2.709 21.578 18.156 1 91.69 128 ALA B N 1
ATOM 3682 C CA . ALA B 1 128 ? -2.926 22.516 19.25 1 91.69 128 ALA B CA 1
ATOM 3683 C C . ALA B 1 128 ? -4.137 22.125 20.078 1 91.69 128 ALA B C 1
ATOM 3685 O O . ALA B 1 128 ? -4.078 22.125 21.312 1 91.69 128 ALA B O 1
ATOM 3686 N N . GLY B 1 129 ? -5.188 21.75 19.438 1 92.75 129 GLY B N 1
ATOM 3687 C CA . GLY B 1 129 ? -6.441 21.5 20.141 1 92.75 129 GLY B CA 1
ATOM 3688 C C . GLY B 1 129 ? -6.848 20.031 20.141 1 92.75 129 GLY B C 1
ATOM 3689 O O . GLY B 1 129 ? -8.039 19.719 20.219 1 92.75 129 GLY B O 1
ATOM 3690 N N . GLY B 1 130 ? -5.934 19.094 20.047 1 92.19 130 GLY B N 1
ATOM 3691 C CA . GLY B 1 130 ? -6.137 17.672 19.812 1 92.19 130 GLY B CA 1
ATOM 3692 C C . GLY B 1 130 ? -7.328 17.109 20.562 1 92.19 130 GLY B C 1
ATOM 3693 O O . GLY B 1 130 ? -8.32 16.719 19.938 1 92.19 130 GLY B O 1
ATOM 3694 N N . PRO B 1 131 ? -7.348 17.219 21.875 1 90.56 131 PRO B N 1
ATOM 3695 C CA . PRO B 1 131 ? -8.43 16.625 22.656 1 90.56 131 PRO B CA 1
ATOM 3696 C C . PRO B 1 131 ? -9.789 17.25 22.359 1 90.56 131 PRO B C 1
ATOM 3698 O O . PRO B 1 131 ? -10.797 16.547 22.281 1 90.56 131 PRO B O 1
ATOM 3701 N N . LEU B 1 132 ? -9.797 18.531 22.109 1 95.31 132 LEU B N 1
ATOM 3702 C CA . LEU B 1 132 ? -11.047 19.219 21.812 1 95.31 132 LEU B CA 1
ATOM 3703 C C . LEU B 1 132 ? -11.578 18.828 20.438 1 95.31 132 LEU B C 1
ATOM 3705 O O . LEU B 1 132 ? -12.773 18.578 20.281 1 95.31 132 LEU B O 1
ATOM 3709 N N . VAL B 1 133 ? -10.711 18.781 19.469 1 96.25 133 VAL B N 1
ATOM 3710 C CA . VAL B 1 133 ? -11.086 18.469 18.094 1 96.25 133 VAL B CA 1
ATOM 3711 C C . VAL B 1 133 ? -11.57 17.016 18.016 1 96.25 133 VAL B C 1
ATOM 3713 O O . VAL B 1 133 ? -12.617 16.734 17.422 1 96.25 133 VAL B O 1
ATOM 3716 N N . THR B 1 134 ? -10.836 16.062 18.609 1 94.94 134 THR B N 1
ATOM 3717 C CA . THR B 1 134 ? -11.188 14.656 18.562 1 94.94 134 THR B CA 1
ATOM 3718 C C . THR B 1 134 ? -12.508 14.398 19.281 1 94.94 134 THR B C 1
ATOM 3720 O O . THR B 1 134 ? -13.312 13.57 18.844 1 94.94 134 THR B O 1
ATOM 3723 N N . ALA B 1 135 ? -12.742 15.117 20.375 1 94.81 135 ALA B N 1
ATOM 3724 C CA . ALA B 1 135 ? -13.984 14.961 21.125 1 94.81 135 ALA B CA 1
ATOM 3725 C C . ALA B 1 135 ? -15.172 15.492 20.328 1 94.81 135 ALA B C 1
ATOM 3727 O O . ALA B 1 135 ? -16.281 14.961 20.438 1 94.81 135 ALA B O 1
ATOM 3728 N N . ALA B 1 136 ? -14.914 16.5 19.547 1 96.88 136 ALA B N 1
ATOM 3729 C CA . ALA B 1 136 ? -15.992 17.156 18.812 1 96.88 136 ALA B CA 1
ATOM 3730 C C . ALA B 1 136 ? -16.344 16.391 17.547 1 96.88 136 ALA B C 1
ATOM 3732 O O . ALA B 1 136 ? -17.453 16.484 17.031 1 96.88 136 ALA B O 1
ATOM 3733 N N . ALA B 1 137 ? -15.484 15.594 17.047 1 97.75 137 ALA B N 1
ATOM 3734 C CA . ALA B 1 137 ? -15.625 14.961 15.734 1 97.75 137 ALA B CA 1
ATOM 3735 C C . ALA B 1 137 ? -16.469 13.695 15.828 1 97.75 137 ALA B C 1
ATOM 3737 O O . ALA B 1 137 ? -16.234 12.852 16.703 1 97.75 137 ALA B O 1
ATOM 3738 N N . ALA B 1 138 ? -17.422 13.539 15.008 1 97.44 138 ALA B N 1
ATOM 3739 C CA . ALA B 1 138 ? -18.078 12.25 14.82 1 97.44 138 ALA B CA 1
ATOM 3740 C C . ALA B 1 138 ? -17.156 11.258 14.125 1 97.44 138 ALA B C 1
ATOM 3742 O O . ALA B 1 138 ? -16.203 11.656 13.445 1 97.44 138 ALA B O 1
ATOM 3743 N N . PRO B 1 139 ? -17.422 9.969 14.336 1 93.69 139 PRO B N 1
ATOM 3744 C CA . PRO B 1 139 ? -16.578 8.977 13.656 1 93.69 139 PRO B CA 1
ATOM 3745 C C . PRO B 1 139 ? -16.531 9.18 12.141 1 93.69 139 PRO B C 1
ATOM 3747 O O . PRO B 1 139 ? -17.578 9.266 11.5 1 93.69 139 PRO B O 1
ATOM 3750 N N . GLY B 1 140 ? -15.375 9.375 11.672 1 94.06 140 GLY B N 1
ATOM 3751 C CA . GLY B 1 140 ? -15.195 9.477 10.234 1 94.06 140 GLY B CA 1
ATOM 3752 C C . GLY B 1 140 ? -15.414 10.875 9.695 1 94.06 140 GLY B C 1
ATOM 3753 O O . GLY B 1 140 ? -15.344 11.102 8.484 1 94.06 140 GLY B O 1
ATOM 3754 N N . GLN B 1 141 ? -15.68 11.867 10.539 1 98 141 GLN B N 1
ATOM 3755 C CA . GLN B 1 141 ? -16.031 13.211 10.102 1 98 141 GLN B CA 1
ATOM 3756 C C . GLN B 1 141 ? -14.805 13.969 9.602 1 98 141 GLN B C 1
ATOM 3758 O O . GLN B 1 141 ? -14.914 14.852 8.758 1 98 141 GLN B O 1
ATOM 3763 N N . ILE B 1 142 ? -13.602 13.641 10.133 1 98.38 142 ILE B N 1
ATOM 3764 C CA . ILE B 1 142 ? -12.359 14.305 9.727 1 98.38 142 ILE B CA 1
ATOM 3765 C C . ILE B 1 142 ? -11.656 13.469 8.656 1 98.38 142 ILE B C 1
ATOM 3767 O O . ILE B 1 142 ? -11.359 12.297 8.875 1 98.38 142 ILE B O 1
ATOM 3771 N N . VAL B 1 143 ? -11.438 14.047 7.488 1 98.5 143 VAL B N 1
ATOM 3772 C CA . VAL B 1 143 ? -10.656 13.445 6.41 1 98.5 143 VAL B CA 1
ATOM 3773 C C . VAL B 1 143 ? -9.375 14.242 6.195 1 98.5 143 VAL B C 1
ATOM 3775 O O . VAL B 1 143 ? -9.414 15.43 5.879 1 98.5 143 VAL B O 1
ATOM 3778 N N . PRO B 1 144 ? -8.273 13.617 6.387 1 98.31 144 PRO B N 1
ATOM 3779 C CA . PRO B 1 144 ? -7.012 14.367 6.328 1 98.31 144 PRO B CA 1
ATOM 3780 C C . PRO B 1 144 ? -6.609 14.727 4.898 1 98.31 144 PRO B C 1
ATOM 3782 O O . PRO B 1 144 ? -6.828 13.938 3.975 1 98.31 144 PRO B O 1
ATOM 3785 N N . VAL B 1 145 ? -6.031 15.867 4.746 1 98.38 145 VAL B N 1
ATOM 3786 C CA . VAL B 1 145 ? -5.539 16.328 3.453 1 98.38 145 VAL B CA 1
ATOM 3787 C C . VAL B 1 145 ? -4.02 16.172 3.398 1 98.38 145 VAL B C 1
ATOM 3789 O O . VAL B 1 145 ? -3.439 16.062 2.314 1 98.38 145 VAL B O 1
ATOM 3792 N N . ASP B 1 146 ? -3.373 16.234 4.609 1 97.19 146 ASP B N 1
ATOM 3793 C CA . ASP B 1 146 ? -1.932 16 4.645 1 97.19 146 ASP B CA 1
ATOM 3794 C C . ASP B 1 146 ? -1.564 14.703 3.936 1 97.19 146 ASP B C 1
ATOM 3796 O O . ASP B 1 146 ? -2.25 13.688 4.09 1 97.19 146 ASP B O 1
ATOM 3800 N N . SER B 1 147 ? -0.53 14.734 3.131 1 98 147 SER B N 1
ATOM 3801 C CA . SER B 1 147 ? -0.235 13.641 2.215 1 98 147 SER B CA 1
ATOM 3802 C C . SER B 1 147 ? -0.037 12.328 2.967 1 98 147 SER B C 1
ATOM 3804 O O . SER B 1 147 ? -0.56 11.289 2.561 1 98 147 SER B O 1
ATOM 3806 N N . GLU B 1 148 ? 0.725 12.344 4.105 1 98.44 148 GLU B N 1
ATOM 3807 C CA . GLU B 1 148 ? 0.987 11.133 4.883 1 98.44 148 GLU B CA 1
ATOM 3808 C C . GLU B 1 148 ? -0.303 10.555 5.461 1 98.44 148 GLU B C 1
ATOM 3810 O O . GLU B 1 148 ? -0.522 9.344 5.414 1 98.44 148 GLU B O 1
ATOM 3815 N N . HIS B 1 149 ? -1.16 11.406 5.949 1 98.69 149 HIS B N 1
ATOM 3816 C CA . HIS B 1 149 ? -2.375 10.93 6.602 1 98.69 149 HIS B CA 1
ATOM 3817 C C . HIS B 1 149 ? -3.426 10.516 5.574 1 98.69 149 HIS B C 1
ATOM 3819 O O . HIS B 1 149 ? -4.199 9.586 5.812 1 98.69 149 HIS B O 1
ATOM 3825 N N . SER B 1 150 ? -3.494 11.281 4.48 1 98.75 150 SER B N 1
ATOM 3826 C CA . SER B 1 150 ? -4.32 10.828 3.369 1 98.75 150 SER B CA 1
ATOM 3827 C C . SER B 1 150 ? -3.916 9.43 2.918 1 98.75 150 SER B C 1
ATOM 3829 O O . SER B 1 150 ? -4.773 8.578 2.662 1 98.75 150 SER B O 1
ATOM 3831 N N . ALA B 1 151 ? -2.621 9.18 2.84 1 98.88 151 ALA B N 1
ATOM 3832 C CA . ALA B 1 151 ? -2.08 7.879 2.471 1 98.88 151 ALA B CA 1
ATOM 3833 C C . ALA B 1 151 ? -2.465 6.816 3.496 1 98.88 151 ALA B C 1
ATOM 3835 O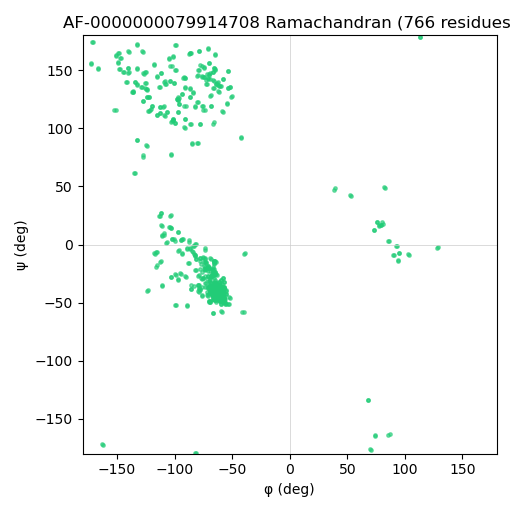 O . ALA B 1 151 ? -2.9 5.723 3.131 1 98.88 151 ALA B O 1
ATOM 3836 N N . LEU B 1 152 ? -2.322 7.148 4.77 1 98.81 152 LEU B N 1
ATOM 3837 C CA . LEU B 1 152 ? -2.705 6.211 5.82 1 98.81 152 LEU B CA 1
ATOM 3838 C C . LEU B 1 152 ? -4.184 5.852 5.715 1 98.81 152 LEU B C 1
ATOM 3840 O O . LEU B 1 152 ? -4.555 4.688 5.859 1 98.81 152 LEU B O 1
ATOM 3844 N N . ALA B 1 153 ? -5.031 6.863 5.48 1 98.62 153 ALA B N 1
ATOM 3845 C CA . ALA B 1 153 ? -6.465 6.617 5.367 1 98.62 153 ALA B CA 1
ATOM 3846 C C . ALA B 1 153 ? -6.766 5.598 4.27 1 98.62 153 ALA B C 1
ATOM 3848 O O . ALA B 1 153 ? -7.664 4.77 4.414 1 98.62 153 ALA B O 1
ATOM 3849 N N . GLN B 1 154 ? -6.012 5.656 3.195 1 98.75 154 GLN B N 1
ATOM 3850 C CA . GLN B 1 154 ? -6.184 4.703 2.105 1 98.75 154 GLN B CA 1
ATOM 3851 C C . GLN B 1 154 ? -5.715 3.309 2.514 1 98.75 154 GLN B C 1
ATOM 3853 O O . GLN B 1 154 ? -6.422 2.322 2.303 1 98.75 154 GLN B O 1
ATOM 3858 N N . CYS B 1 155 ? -4.508 3.209 3.098 1 98.81 155 CYS B N 1
ATOM 3859 C CA . CYS B 1 155 ? -3.932 1.929 3.49 1 98.81 155 CYS B CA 1
ATOM 3860 C C . CYS B 1 155 ? -4.801 1.237 4.535 1 98.81 155 CYS B C 1
ATOM 3862 O O . CYS B 1 155 ? -4.938 0.013 4.52 1 98.81 155 CYS B O 1
ATOM 3864 N N . LEU B 1 156 ? -5.367 1.995 5.406 1 98.56 156 LEU B N 1
ATOM 3865 C CA . LEU B 1 156 ? -6.145 1.45 6.512 1 98.56 156 LEU B CA 1
ATOM 3866 C C . LEU B 1 156 ? -7.402 0.758 6.004 1 98.56 156 LEU B C 1
ATOM 3868 O O . LEU B 1 156 ? -7.949 -0.119 6.676 1 98.56 156 LEU B O 1
ATOM 3872 N N . ARG B 1 157 ? -7.852 1.117 4.832 1 97.69 157 ARG B N 1
ATOM 3873 C CA . ARG B 1 157 ? -9.016 0.46 4.242 1 97.69 157 ARG B CA 1
ATOM 3874 C C . ARG B 1 157 ? -8.711 -1.001 3.924 1 97.69 157 ARG B C 1
ATOM 3876 O O . ARG B 1 157 ? -9.633 -1.791 3.686 1 97.69 157 ARG B O 1
ATOM 3883 N N . GLY B 1 158 ? -7.387 -1.374 3.932 1 97.5 158 GLY B N 1
ATOM 3884 C CA . GLY B 1 158 ? -6.988 -2.729 3.584 1 97.5 158 GLY B CA 1
ATOM 3885 C C . GLY B 1 158 ? -7.137 -3.709 4.734 1 97.5 158 GLY B C 1
ATOM 3886 O O . GLY B 1 158 ? -6.801 -4.887 4.598 1 97.5 158 GLY B O 1
ATOM 3887 N N . GLY B 1 159 ? -7.605 -3.287 5.906 1 96.94 159 GLY B N 1
ATOM 3888 C CA . GLY B 1 159 ? -7.797 -4.137 7.07 1 96.94 159 GLY B CA 1
ATOM 3889 C C . GLY B 1 159 ? -8.711 -3.523 8.117 1 96.94 159 GLY B C 1
ATOM 3890 O O . GLY B 1 159 ? -9.453 -2.588 7.82 1 96.94 159 GLY B O 1
ATOM 3891 N N . SER B 1 160 ? -8.805 -4.152 9.258 1 96.38 160 SER B N 1
ATOM 3892 C CA . SER B 1 160 ? -9.586 -3.641 10.375 1 96.38 160 SER B CA 1
ATOM 3893 C C . SER B 1 160 ? -8.68 -2.992 11.422 1 96.38 160 SER B C 1
ATOM 3895 O O . SER B 1 160 ? -7.465 -3.188 11.406 1 96.38 160 SER B O 1
ATOM 3897 N N . ALA B 1 161 ? -9.273 -2.197 12.258 1 96 161 ALA B N 1
ATOM 3898 C CA . ALA B 1 161 ? -8.523 -1.446 13.258 1 96 161 ALA B CA 1
ATOM 3899 C C . ALA B 1 161 ? -7.727 -2.383 14.164 1 96 161 ALA B C 1
ATOM 3901 O O . ALA B 1 161 ? -6.586 -2.08 14.523 1 96 161 ALA B O 1
ATOM 3902 N N . ASP B 1 162 ? -8.305 -3.537 14.477 1 96.81 162 ASP B N 1
ATOM 3903 C CA . ASP B 1 162 ? -7.664 -4.465 15.406 1 96.81 162 ASP B CA 1
ATOM 3904 C C . ASP B 1 162 ? -6.5 -5.195 14.734 1 96.81 162 ASP B C 1
ATOM 3906 O O . ASP B 1 162 ? -5.691 -5.832 15.406 1 96.81 162 ASP B O 1
ATOM 3910 N N . GLU B 1 163 ? -6.355 -5.094 13.43 1 98.25 163 GLU B N 1
ATOM 3911 C CA . GLU B 1 163 ? -5.289 -5.766 12.688 1 98.25 163 GLU B CA 1
ATOM 3912 C C . GLU B 1 163 ? -4.082 -4.852 12.516 1 98.25 163 GLU B C 1
ATOM 3914 O O . GLU B 1 163 ? -3.029 -5.289 12.039 1 98.25 163 GLU B O 1
ATOM 3919 N N . VAL B 1 164 ? -4.227 -3.592 12.898 1 98.69 164 VAL B N 1
ATOM 3920 C CA . VAL B 1 164 ? -3.133 -2.643 12.711 1 98.69 164 VAL B CA 1
ATOM 3921 C C . VAL B 1 164 ? -2.053 -2.887 13.766 1 98.69 164 VAL B C 1
ATOM 3923 O O . VAL B 1 164 ? -2.33 -2.857 14.969 1 98.69 164 VAL B O 1
ATOM 3926 N N . SER B 1 165 ? -0.877 -3.207 13.328 1 98.69 165 SER B N 1
ATOM 3927 C CA . SER B 1 165 ? 0.261 -3.363 14.227 1 98.69 165 SER B CA 1
ATOM 3928 C C . SER B 1 165 ? 0.992 -2.041 14.43 1 98.69 165 SER B C 1
ATOM 3930 O O . SER B 1 165 ? 1.203 -1.609 15.57 1 98.69 165 SER B O 1
ATOM 3932 N N . ARG B 1 166 ? 1.387 -1.348 13.312 1 98.44 166 ARG B N 1
ATOM 3933 C CA . ARG B 1 166 ? 2.127 -0.089 13.344 1 98.44 166 ARG B CA 1
ATOM 3934 C C . ARG B 1 166 ? 1.756 0.796 12.156 1 98.44 166 ARG B C 1
ATOM 3936 O O . ARG B 1 166 ? 1.312 0.301 11.125 1 98.44 166 ARG B O 1
ATOM 3943 N N . LEU B 1 167 ? 1.854 2.047 12.352 1 98.88 167 LEU B N 1
ATOM 3944 C CA . LEU B 1 167 ? 1.823 3.012 11.258 1 98.88 167 LEU B CA 1
ATOM 3945 C C . LEU B 1 167 ? 3.223 3.539 10.961 1 98.88 167 LEU B C 1
ATOM 3947 O O . LEU B 1 167 ? 4.023 3.738 11.875 1 98.88 167 LEU B O 1
ATOM 3951 N N . VAL B 1 168 ? 3.541 3.727 9.68 1 98.81 168 VAL B N 1
ATOM 3952 C CA . VAL B 1 168 ? 4.859 4.203 9.273 1 98.81 168 VAL B CA 1
ATOM 3953 C C . VAL B 1 168 ? 4.723 5.5 8.484 1 98.81 168 VAL B C 1
ATOM 3955 O O . VAL B 1 168 ? 4.129 5.516 7.402 1 98.81 168 VAL B O 1
ATOM 3958 N N . LEU B 1 169 ? 5.238 6.562 9 1 98.75 169 LEU B N 1
ATOM 3959 C CA . LEU B 1 169 ? 5.297 7.844 8.305 1 98.75 169 LEU B CA 1
ATOM 3960 C C . LEU B 1 169 ? 6.613 7.988 7.547 1 98.75 169 LEU B C 1
ATOM 3962 O O . LEU B 1 169 ? 7.66 7.543 8.023 1 98.75 169 LEU B O 1
ATOM 3966 N N . THR B 1 170 ? 6.488 8.617 6.414 1 98.44 170 THR B N 1
ATOM 3967 C CA . THR B 1 170 ? 7.715 8.891 5.672 1 98.44 170 THR B CA 1
ATOM 3968 C C . THR B 1 170 ? 8.039 10.383 5.695 1 98.44 170 THR B C 1
ATOM 3970 O O . THR B 1 170 ? 7.141 11.219 5.621 1 98.44 170 THR B O 1
ATOM 3973 N N . ALA B 1 171 ? 9.273 10.664 5.832 1 97.44 171 ALA B N 1
ATOM 3974 C CA . ALA B 1 171 ? 9.805 12.023 5.773 1 97.44 171 ALA B CA 1
ATOM 3975 C C . ALA B 1 171 ? 10.734 12.195 4.574 1 97.44 171 ALA B C 1
ATOM 3977 O O . ALA B 1 171 ? 11.5 11.289 4.238 1 97.44 171 ALA B O 1
ATOM 3978 N N . SER B 1 172 ? 10.742 13.32 3.967 1 96.06 172 SER B N 1
ATOM 3979 C CA . SER B 1 172 ? 11.68 13.594 2.877 1 96.06 172 SER B CA 1
ATOM 3980 C C . SER B 1 172 ? 13.117 13.672 3.387 1 96.06 172 SER B C 1
ATOM 3982 O O . SER B 1 172 ? 14.055 13.422 2.635 1 96.06 172 SER B O 1
ATOM 3984 N N . GLY B 1 173 ? 13.258 14.039 4.617 1 94.56 173 GLY B N 1
ATOM 3985 C CA . GLY B 1 173 ? 14.57 14.266 5.207 1 94.56 173 GLY B CA 1
ATOM 3986 C C . GLY B 1 173 ? 15.008 15.719 5.148 1 94.56 173 GLY B C 1
ATOM 3987 O O . GLY B 1 173 ? 15.953 16.109 5.832 1 94.56 173 GLY B O 1
ATOM 3988 N N . GLY B 1 174 ? 14.297 16.547 4.32 1 94.19 174 GLY B N 1
ATOM 3989 C CA . GLY B 1 174 ? 14.602 17.969 4.234 1 94.19 174 GLY B CA 1
ATOM 3990 C C . GLY B 1 174 ? 15.922 18.266 3.543 1 94.19 174 GLY B C 1
ATOM 3991 O O . GLY B 1 174 ? 16.594 17.344 3.08 1 94.19 174 GLY B O 1
ATOM 3992 N N . PRO B 1 175 ? 16.281 19.547 3.492 1 95.31 175 PRO B N 1
ATOM 3993 C CA . PRO B 1 175 ? 17.484 19.953 2.76 1 95.31 175 PRO B CA 1
ATOM 3994 C C . PRO B 1 175 ? 18.766 19.562 3.475 1 95.31 175 PRO B C 1
ATOM 3996 O O . PRO B 1 175 ? 19.844 19.531 2.855 1 95.31 175 PRO B O 1
ATOM 3999 N N . PHE B 1 176 ? 18.703 19.203 4.766 1 97.06 176 PHE B N 1
ATOM 4000 C CA . PHE B 1 176 ? 19.938 19 5.523 1 97.06 176 PHE B CA 1
ATOM 4001 C C . PHE B 1 176 ? 20.109 17.516 5.875 1 97.06 176 PHE B C 1
ATOM 4003 O O . PHE B 1 176 ? 20.859 17.188 6.793 1 97.06 176 PHE B O 1
ATOM 4010 N N . ARG B 1 177 ? 19.359 16.672 5.18 1 95.31 177 ARG B N 1
ATOM 4011 C CA . ARG B 1 177 ? 19.547 15.234 5.336 1 95.31 177 ARG B CA 1
ATOM 4012 C C . ARG B 1 177 ? 21.016 14.859 5.184 1 95.31 177 ARG B C 1
ATOM 4014 O O . ARG B 1 177 ? 21.672 15.242 4.207 1 95.31 177 ARG B O 1
ATOM 4021 N N . GLY B 1 178 ? 21.578 14.141 6.141 1 95.12 178 GLY B N 1
ATOM 4022 C CA . GLY B 1 178 ? 22.953 13.68 6.074 1 95.12 178 GLY B CA 1
ATOM 4023 C C . GLY B 1 178 ? 23.938 14.648 6.695 1 95.12 178 GLY B C 1
ATOM 4024 O O . GLY B 1 178 ? 25.109 14.328 6.859 1 95.12 178 GLY B O 1
ATOM 4025 N N . TRP B 1 179 ? 23.469 15.891 7.059 1 96.56 179 TRP B N 1
ATOM 4026 C CA . TRP B 1 179 ? 24.344 16.875 7.688 1 96.56 179 TRP B CA 1
ATOM 4027 C C . TRP B 1 179 ? 24.625 16.5 9.141 1 96.56 179 TRP B C 1
ATOM 4029 O O . TRP B 1 179 ? 23.781 15.867 9.797 1 96.56 179 TRP B O 1
ATOM 4039 N N . SER B 1 180 ? 25.797 16.969 9.602 1 96.75 180 SER B N 1
ATOM 4040 C CA . SER B 1 180 ? 26.109 16.844 11.023 1 96.75 180 SER B CA 1
ATOM 4041 C C . SER B 1 180 ? 25.562 18.031 11.812 1 96.75 180 SER B C 1
ATOM 4043 O O . SER B 1 180 ? 25.188 19.047 11.234 1 96.75 180 SER B O 1
ATOM 4045 N N . ALA B 1 181 ? 25.5 17.844 13.109 1 96.19 181 ALA B N 1
ATOM 4046 C CA . ALA B 1 181 ? 25.062 18.938 13.977 1 96.19 181 ALA B CA 1
ATOM 4047 C C . ALA B 1 181 ? 25.922 20.172 13.797 1 96.19 181 ALA B C 1
ATOM 4049 O O . ALA B 1 181 ? 25.406 21.297 13.82 1 96.19 181 ALA B O 1
ATOM 4050 N N . GLN B 1 182 ? 27.188 19.984 13.578 1 96.62 182 GLN B N 1
ATOM 4051 C CA . GLN B 1 182 ? 28.125 21.094 13.398 1 96.62 182 GLN B CA 1
ATOM 4052 C C . GLN B 1 182 ? 27.828 21.859 12.117 1 96.62 182 GLN B C 1
ATOM 4054 O O . GLN B 1 182 ? 27.875 23.094 12.102 1 96.62 182 GLN B O 1
ATOM 4059 N N . GLN B 1 183 ? 27.453 21.156 11.117 1 96.94 183 GLN B N 1
ATOM 4060 C CA . GLN B 1 183 ? 27.156 21.781 9.828 1 96.94 183 GLN B CA 1
ATOM 4061 C C . GLN B 1 183 ? 25.906 22.656 9.922 1 96.94 183 GLN B C 1
ATOM 4063 O O . GLN B 1 183 ? 25.781 23.641 9.195 1 96.94 183 GLN B O 1
ATOM 4068 N N . LEU B 1 184 ? 25.047 22.375 10.82 1 97.12 184 LEU B N 1
ATOM 4069 C CA . LEU B 1 184 ? 23.766 23.078 10.93 1 97.12 184 LEU B CA 1
ATOM 4070 C C . LEU B 1 184 ? 23.969 24.453 11.57 1 97.12 184 LEU B C 1
ATOM 4072 O O . LEU B 1 184 ? 23.094 25.312 11.477 1 97.12 184 LEU B O 1
ATOM 4076 N N . ASP B 1 185 ? 25.094 24.656 12.203 1 95.62 185 ASP B N 1
ATOM 4077 C CA . ASP B 1 185 ? 25.344 25.891 12.945 1 95.62 185 ASP B CA 1
ATOM 4078 C C . ASP B 1 185 ? 25.422 27.094 12 1 95.62 185 ASP B C 1
ATOM 4080 O O . ASP B 1 185 ? 25.141 28.219 12.406 1 95.62 185 ASP B O 1
ATOM 4084 N N . SER B 1 186 ? 25.734 26.875 10.758 1 94.62 186 SER B N 1
ATOM 4085 C CA . SER B 1 186 ? 25.984 28 9.844 1 94.62 186 SER B CA 1
ATOM 4086 C C . SER B 1 186 ? 24.875 28.094 8.797 1 94.62 186 SER B C 1
ATOM 4088 O O . SER B 1 186 ? 24.984 28.875 7.848 1 94.62 186 SER B O 1
ATOM 4090 N N . VAL B 1 187 ? 23.859 27.328 8.969 1 96.19 187 VAL B N 1
ATOM 4091 C CA . VAL B 1 187 ? 22.766 27.297 8.008 1 96.19 187 VAL B CA 1
ATOM 4092 C C . VAL B 1 187 ? 22.094 28.656 7.941 1 96.19 187 VAL B C 1
ATOM 4094 O O . VAL B 1 187 ? 21.891 29.312 8.969 1 96.19 187 VAL B O 1
ATOM 4097 N N . THR B 1 188 ? 21.766 29.078 6.762 1 95.12 188 THR B N 1
ATOM 4098 C CA . THR B 1 188 ? 21.078 30.344 6.551 1 95.12 188 THR B CA 1
ATOM 4099 C C . THR B 1 188 ? 19.594 30.109 6.211 1 95.12 188 THR B C 1
ATOM 4101 O O . THR B 1 188 ? 19.219 29.016 5.82 1 95.12 188 THR B O 1
ATOM 4104 N N . PRO B 1 189 ? 18.75 31.172 6.391 1 94.56 189 PRO B N 1
ATOM 4105 C CA . PRO B 1 189 ? 17.344 31.047 5.996 1 94.56 189 PRO B CA 1
ATOM 4106 C C . PRO B 1 189 ? 17.188 30.672 4.527 1 94.56 189 PRO B C 1
ATOM 4108 O O . PRO B 1 189 ? 16.266 29.906 4.188 1 94.56 189 PRO B O 1
ATOM 4111 N N . GLU B 1 190 ? 18.062 31.094 3.672 1 92.81 190 GLU B N 1
ATOM 4112 C CA . GLU B 1 190 ? 18 30.766 2.25 1 92.81 190 GLU B CA 1
ATOM 4113 C C . GLU B 1 190 ? 18.219 29.266 2.018 1 92.81 190 GLU B C 1
ATOM 4115 O O . GLU B 1 190 ? 17.5 28.641 1.231 1 92.81 190 GLU B O 1
ATOM 4120 N N . GLN B 1 191 ? 19.156 28.719 2.709 1 93.19 191 GLN B N 1
ATOM 4121 C CA . GLN B 1 191 ? 19.438 27.297 2.602 1 93.19 191 GLN B CA 1
ATOM 4122 C C . GLN B 1 191 ? 18.281 26.453 3.125 1 93.19 191 GLN B C 1
ATOM 4124 O O . GLN B 1 191 ? 17.891 25.453 2.512 1 93.19 191 GLN B O 1
ATOM 4129 N N . ALA B 1 192 ? 17.734 26.906 4.219 1 92.56 192 ALA B N 1
ATOM 4130 C CA . A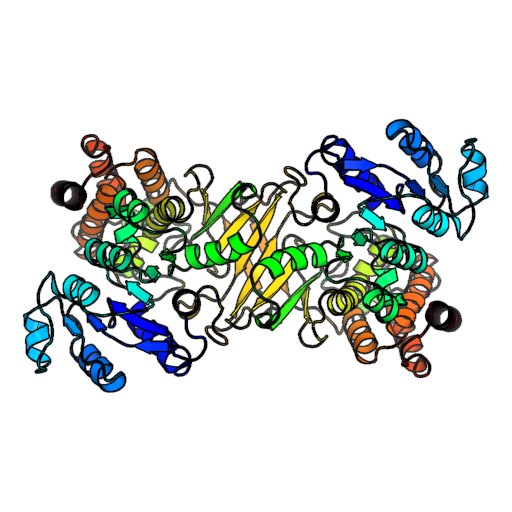LA B 1 192 ? 16.641 26.188 4.867 1 92.56 192 ALA B CA 1
ATOM 4131 C C . ALA B 1 192 ? 15.367 26.266 4.043 1 92.56 192 ALA B C 1
ATOM 4133 O O . ALA B 1 192 ? 14.469 25.422 4.184 1 92.56 192 ALA B O 1
ATOM 4134 N N . GLY B 1 193 ? 15.297 27.266 3.139 1 89.62 193 GLY B N 1
ATOM 4135 C CA . GLY B 1 193 ? 14.117 27.5 2.322 1 89.62 193 GLY B CA 1
ATOM 4136 C C . GLY B 1 193 ? 14.125 26.703 1.03 1 89.62 193 GLY B C 1
ATOM 4137 O O . GLY B 1 193 ? 13.172 26.766 0.249 1 89.62 193 GLY B O 1
ATOM 4138 N N . ALA B 1 194 ? 15.109 25.906 0.83 1 86.12 194 ALA B N 1
ATOM 4139 C CA . ALA B 1 194 ? 15.258 25.125 -0.396 1 86.12 194 ALA B CA 1
ATOM 4140 C C . ALA B 1 194 ? 14.859 23.656 -0.172 1 86.12 194 ALA B C 1
ATOM 4142 O O . ALA B 1 194 ? 15.719 22.781 -0.126 1 86.12 194 ALA B O 1
ATOM 4143 N N . HIS B 1 195 ? 13.633 23.391 -0.148 1 84.31 195 HIS B N 1
ATOM 4144 C CA . HIS B 1 195 ? 13.172 22.016 0.019 1 84.31 195 HIS B CA 1
ATOM 4145 C C . HIS B 1 195 ? 13.461 21.188 -1.227 1 84.31 195 HIS B C 1
ATOM 4147 O O . HIS B 1 195 ? 13.242 21.641 -2.35 1 84.31 195 HIS B O 1
ATOM 4153 N N . PRO B 1 196 ? 13.742 19.969 -1.151 1 83.38 196 PRO B N 1
ATOM 4154 C CA . PRO B 1 196 ? 14.172 19.172 -2.295 1 83.38 196 PRO B CA 1
ATOM 4155 C C . PRO B 1 196 ? 13.008 18.75 -3.189 1 83.38 196 PRO B C 1
ATOM 4157 O O . PRO B 1 196 ? 13.195 18.516 -4.387 1 83.38 196 PRO B O 1
ATOM 4160 N N . THR B 1 197 ? 11.789 18.641 -2.629 1 83.38 197 THR B N 1
ATOM 4161 C CA . THR B 1 197 ? 10.719 17.969 -3.363 1 83.38 197 THR B CA 1
ATOM 4162 C C . THR B 1 197 ? 9.516 18.906 -3.51 1 83.38 197 THR B C 1
ATOM 4164 O O . THR B 1 197 ? 8.875 18.938 -4.562 1 83.38 197 THR B O 1
ATOM 4167 N N . TRP B 1 198 ? 9.211 19.641 -2.482 1 83.31 198 TRP B N 1
ATOM 4168 C CA . TRP B 1 198 ? 7.934 20.344 -2.402 1 83.31 198 TRP B CA 1
ATOM 4169 C C . TRP B 1 198 ? 8.148 21.859 -2.49 1 83.31 198 TRP B C 1
ATOM 4171 O O . TRP B 1 198 ? 9.164 22.375 -2.027 1 83.31 198 TRP B O 1
ATOM 4181 N N . SER B 1 199 ? 7.227 22.562 -3.061 1 81.69 199 SER B N 1
ATOM 4182 C CA . SER B 1 199 ? 7.121 24.016 -2.998 1 81.69 199 SER B CA 1
ATOM 4183 C C . SER B 1 199 ? 6.062 24.438 -1.987 1 81.69 199 SER B C 1
ATOM 4185 O O . SER B 1 199 ? 4.867 24.234 -2.203 1 81.69 199 SER B O 1
ATOM 4187 N N . MET B 1 200 ? 6.555 24.969 -0.899 1 82.44 200 MET B N 1
ATOM 4188 C CA . MET B 1 200 ? 5.668 25.281 0.214 1 82.44 200 MET B CA 1
ATOM 4189 C C . MET B 1 200 ? 5.941 26.688 0.743 1 82.44 200 MET B C 1
ATOM 4191 O O . MET B 1 200 ? 6.809 27.391 0.226 1 82.44 200 MET B O 1
ATOM 4195 N N . GLY B 1 201 ? 5.148 27.156 1.604 1 80.38 201 GLY B N 1
ATOM 4196 C CA . GLY B 1 201 ? 5.406 28.422 2.281 1 80.38 201 GLY B CA 1
ATOM 4197 C C . GLY B 1 201 ? 6.637 28.375 3.166 1 80.38 201 GLY B C 1
ATOM 4198 O O . GLY B 1 201 ? 7.113 27.297 3.527 1 80.38 201 GLY B O 1
ATOM 4199 N N . PRO B 1 202 ? 7.137 29.5 3.547 1 82.88 202 PRO B N 1
ATOM 4200 C CA . PRO B 1 202 ? 8.398 29.594 4.289 1 82.88 202 PRO B CA 1
ATOM 4201 C C . PRO B 1 202 ? 8.367 28.812 5.605 1 82.88 202 PRO B C 1
ATOM 4203 O O . PRO B 1 202 ? 9.32 28.109 5.93 1 82.88 202 PRO B O 1
ATOM 4206 N N . MET B 1 203 ? 7.293 28.906 6.328 1 85.69 203 MET B N 1
ATOM 4207 C CA . MET B 1 203 ? 7.199 28.25 7.621 1 85.69 203 MET B CA 1
ATOM 4208 C C . MET B 1 203 ? 7.215 26.734 7.453 1 85.69 203 MET B C 1
ATOM 4210 O O . MET B 1 203 ? 7.961 26.031 8.141 1 85.69 203 MET B O 1
ATOM 4214 N N . ASN B 1 204 ? 6.434 26.219 6.547 1 87.81 204 ASN B N 1
ATOM 4215 C CA . ASN B 1 204 ? 6.391 24.781 6.316 1 87.81 204 ASN B CA 1
ATOM 4216 C C . ASN B 1 204 ? 7.727 24.25 5.801 1 87.81 204 ASN B C 1
ATOM 4218 O O . ASN B 1 204 ? 8.141 23.156 6.16 1 87.81 204 ASN B O 1
ATOM 4222 N N . THR B 1 205 ? 8.336 25.016 4.949 1 91.06 205 THR B N 1
ATOM 4223 C CA . THR B 1 205 ? 9.641 24.641 4.418 1 91.06 205 THR B CA 1
ATOM 4224 C C . THR B 1 205 ? 10.672 24.562 5.539 1 91.06 205 THR B C 1
ATOM 4226 O O . THR B 1 205 ? 11.43 23.594 5.617 1 91.06 205 THR B O 1
ATOM 4229 N N . LEU B 1 206 ? 10.648 25.594 6.355 1 94.94 206 LEU B N 1
ATOM 4230 C CA . LEU B 1 206 ? 11.578 25.594 7.473 1 94.94 206 LEU B CA 1
ATOM 4231 C C . LEU B 1 206 ? 11.281 24.438 8.422 1 94.94 206 LEU B C 1
ATOM 4233 O O . LEU B 1 206 ? 12.203 23.781 8.922 1 94.94 206 LEU B O 1
ATOM 4237 N N . ASN B 1 207 ? 10 24.188 8.688 1 95.19 207 ASN B N 1
ATOM 4238 C CA . ASN B 1 207 ? 9.617 23.078 9.555 1 95.19 207 ASN B CA 1
ATOM 4239 C C . ASN B 1 207 ? 10.07 21.734 8.977 1 95.19 207 ASN B C 1
ATOM 4241 O O . ASN B 1 207 ? 10.367 20.797 9.719 1 95.19 207 ASN B O 1
ATOM 4245 N N . SER B 1 208 ? 10.094 21.641 7.676 1 95.12 208 SER B N 1
ATOM 4246 C CA . SER B 1 208 ? 10.609 20.438 7.039 1 95.12 208 SER B CA 1
ATOM 4247 C C . SER B 1 208 ? 12.109 20.297 7.242 1 95.12 208 SER B C 1
ATOM 4249 O O . SER B 1 208 ? 12.625 19.188 7.41 1 95.12 208 SER B O 1
ATOM 4251 N N . ALA B 1 209 ? 12.805 21.453 7.211 1 96.56 209 ALA B N 1
ATOM 4252 C CA . ALA B 1 209 ? 14.258 21.453 7.395 1 96.56 209 ALA B CA 1
ATOM 4253 C C . ALA B 1 209 ? 14.625 21 8.805 1 96.56 209 ALA B C 1
ATOM 4255 O O . ALA B 1 209 ? 15.617 20.281 8.992 1 96.56 209 ALA B O 1
ATOM 4256 N N . THR B 1 210 ? 13.836 21.375 9.797 1 97.5 210 THR B N 1
ATOM 4257 C CA . THR B 1 210 ? 14.094 21 11.188 1 97.5 210 THR B CA 1
ATOM 4258 C C . THR B 1 210 ? 13.477 19.656 11.523 1 97.5 210 THR B C 1
ATOM 4260 O O . THR B 1 210 ? 13.727 19.094 12.594 1 97.5 210 THR B O 1
ATOM 4263 N N . LEU B 1 211 ? 12.555 19.172 10.695 1 97.69 211 LEU B N 1
ATOM 4264 C CA . LEU B 1 211 ? 11.734 17.969 10.844 1 97.69 211 LEU B CA 1
ATOM 4265 C C . LEU B 1 211 ? 10.656 18.188 11.906 1 97.69 211 LEU B C 1
ATOM 4267 O O . LEU B 1 211 ? 10 17.219 12.328 1 97.69 211 LEU B O 1
ATOM 4271 N N . VAL B 1 212 ? 10.469 19.469 12.305 1 97.69 212 VAL B N 1
ATOM 4272 C CA . VAL B 1 212 ? 9.336 19.797 13.156 1 97.69 212 VAL B CA 1
ATOM 4273 C C . VAL B 1 212 ? 8.031 19.422 12.445 1 97.69 212 VAL B C 1
ATOM 4275 O O . VAL B 1 212 ? 7.094 18.922 13.078 1 97.69 212 VAL B O 1
ATOM 4278 N N . ASN B 1 213 ? 7.996 19.656 11.117 1 96.38 213 ASN B N 1
ATOM 4279 C CA . ASN B 1 213 ? 6.816 19.281 10.344 1 96.38 213 ASN B CA 1
ATOM 4280 C C . ASN B 1 213 ? 6.438 17.812 10.57 1 96.38 213 ASN B C 1
ATOM 4282 O O . ASN B 1 213 ? 5.27 17.5 10.797 1 96.38 213 ASN B O 1
ATOM 4286 N N . LYS B 1 214 ? 7.418 16.969 10.531 1 97.94 214 LYS B N 1
ATOM 4287 C CA . LYS B 1 214 ? 7.156 15.547 10.734 1 97.94 214 LYS B CA 1
ATOM 4288 C C . LYS B 1 214 ? 6.734 15.258 12.172 1 97.94 214 LYS B C 1
ATOM 4290 O O . LYS B 1 214 ? 5.926 14.367 12.422 1 97.94 214 LYS B O 1
ATOM 4295 N N . GLY B 1 215 ? 7.324 15.977 13.125 1 98.38 215 GLY B N 1
ATOM 4296 C CA . GLY B 1 215 ? 6.84 15.883 14.492 1 98.38 215 GLY B CA 1
ATOM 4297 C C . GLY B 1 215 ? 5.367 16.219 14.625 1 98.38 215 GLY B C 1
ATOM 4298 O O . GLY B 1 215 ? 4.625 15.516 15.312 1 98.38 215 GLY B O 1
ATOM 4299 N N . LEU B 1 216 ? 4.984 17.297 13.984 1 97.69 216 LEU B N 1
ATOM 4300 C CA . LEU B 1 216 ? 3.574 17.672 13.977 1 97.69 216 LEU B CA 1
ATOM 4301 C C . LEU B 1 216 ? 2.723 16.562 13.359 1 97.69 216 LEU B C 1
ATOM 4303 O O . LEU B 1 216 ? 1.65 16.234 13.875 1 97.69 216 LEU B O 1
ATOM 4307 N N . GLU B 1 217 ? 3.207 15.984 12.336 1 98.38 217 GLU B N 1
ATOM 4308 C CA . GLU B 1 217 ? 2.479 14.922 11.648 1 98.38 217 GLU B CA 1
ATOM 4309 C C . GLU B 1 217 ? 2.389 13.664 12.508 1 98.38 217 GLU B C 1
ATOM 4311 O O . GLU B 1 217 ? 1.396 12.938 12.453 1 98.38 217 GLU B O 1
ATOM 4316 N N . LEU B 1 218 ? 3.455 13.406 13.266 1 98.62 218 LEU B N 1
ATOM 4317 C CA . LEU B 1 218 ? 3.42 12.297 14.211 1 98.62 218 LEU B CA 1
ATOM 4318 C C . LEU B 1 218 ? 2.291 12.477 15.219 1 98.62 218 LEU B C 1
ATOM 4320 O O . LEU B 1 218 ? 1.518 11.547 15.461 1 98.62 218 LEU B O 1
ATOM 4324 N N . ILE B 1 219 ? 2.154 13.633 15.766 1 98.38 219 ILE B N 1
ATOM 4325 C CA . ILE B 1 219 ? 1.092 13.945 16.719 1 98.38 219 ILE B CA 1
ATOM 4326 C C . ILE B 1 219 ? -0.267 13.812 16.031 1 98.38 219 ILE B C 1
ATOM 4328 O O . ILE B 1 219 ? -1.188 13.203 16.578 1 98.38 219 ILE B O 1
ATOM 4332 N N . GLU B 1 220 ? -0.334 14.414 14.844 1 97.88 220 GLU B N 1
ATOM 4333 C CA . GLU B 1 220 ? -1.559 14.336 14.055 1 97.88 220 GLU B CA 1
ATOM 4334 C C . GLU B 1 220 ? -1.968 12.883 13.812 1 97.88 220 GLU B C 1
ATOM 4336 O O . GLU B 1 220 ? -3.152 12.555 13.867 1 97.88 220 GLU B O 1
ATOM 4341 N N . THR B 1 221 ? -1.045 11.992 13.562 1 98.44 221 THR B N 1
ATOM 4342 C CA . THR B 1 221 ? -1.304 10.586 13.305 1 98.44 221 THR B CA 1
ATOM 4343 C C . THR B 1 221 ? -1.991 9.93 14.5 1 98.44 221 THR B C 1
ATOM 4345 O O . THR B 1 221 ? -3.008 9.25 14.344 1 98.44 221 THR B O 1
ATOM 4348 N N . HIS B 1 222 ? -1.439 10.164 15.664 1 98.12 222 HIS B N 1
ATOM 4349 C CA . HIS B 1 222 ? -2.031 9.633 16.891 1 98.12 222 HIS B CA 1
ATOM 4350 C C . HIS B 1 222 ? -3.457 10.141 17.078 1 98.12 222 HIS B C 1
ATOM 4352 O O . HIS B 1 222 ? -4.363 9.359 17.375 1 98.12 222 HIS B O 1
ATOM 4358 N N . LEU B 1 223 ? -3.654 11.383 16.859 1 96.88 223 LEU B N 1
ATOM 4359 C CA . LEU B 1 223 ? -4.941 12.016 17.125 1 96.88 223 LEU B CA 1
ATOM 4360 C C . LEU B 1 223 ? -5.992 11.555 16.109 1 96.88 223 LEU B C 1
ATOM 4362 O O . LEU B 1 223 ? -7.148 11.328 16.469 1 96.88 223 LEU B O 1
ATOM 4366 N N . LEU B 1 224 ? -5.602 11.375 14.898 1 97.12 224 LEU B N 1
ATOM 4367 C CA . LEU B 1 224 ? -6.547 11.031 13.844 1 97.12 224 LEU B CA 1
ATOM 4368 C C . LEU B 1 224 ? -6.918 9.555 13.914 1 97.12 224 LEU B C 1
ATOM 4370 O O . LEU B 1 224 ? -8.07 9.188 13.672 1 97.12 224 LEU B O 1
ATOM 4374 N N . PHE B 1 225 ? -5.906 8.68 14.227 1 97.12 225 PHE B N 1
ATOM 4375 C CA . PHE B 1 225 ? -6.145 7.262 13.992 1 97.12 225 PHE B CA 1
ATOM 4376 C C . PHE B 1 225 ? -6.145 6.484 15.305 1 97.12 225 PHE B C 1
ATOM 4378 O O . PHE B 1 225 ? -6.398 5.281 15.312 1 97.12 225 PHE B O 1
ATOM 4385 N N . GLY B 1 226 ? -5.816 7.094 16.391 1 95.25 226 GLY B N 1
ATOM 4386 C CA . GLY B 1 226 ? -5.93 6.488 17.703 1 95.25 226 GLY B CA 1
ATOM 4387 C C . GLY B 1 226 ? -4.836 5.473 18 1 95.25 226 GLY B C 1
ATOM 4388 O O . GLY B 1 226 ? -5.004 4.59 18.828 1 95.25 226 GLY B O 1
ATOM 4389 N N . ILE B 1 227 ? -3.76 5.531 17.281 1 97.5 227 ILE B N 1
ATOM 4390 C CA . ILE B 1 227 ? -2.637 4.621 17.469 1 97.5 227 ILE B CA 1
ATOM 4391 C C . ILE B 1 227 ? -1.643 5.227 18.453 1 97.5 227 ILE B C 1
ATOM 4393 O O . ILE B 1 227 ? -1.329 6.414 18.391 1 97.5 227 ILE B O 1
ATOM 4397 N N . GLU B 1 228 ? -1.147 4.445 19.406 1 97.81 228 GLU B N 1
ATOM 4398 C CA . GLU B 1 228 ? -0.198 4.926 20.406 1 97.81 228 GLU B CA 1
ATOM 4399 C C . GLU B 1 228 ? 1.12 5.34 19.75 1 97.81 228 GLU B C 1
ATOM 4401 O O . GLU B 1 228 ? 1.539 4.758 18.75 1 97.81 228 GLU B O 1
ATOM 4406 N N . TYR B 1 229 ? 1.771 6.309 20.391 1 98.31 229 TYR B N 1
ATOM 4407 C CA . TYR B 1 229 ? 2.973 6.918 19.828 1 98.31 229 TYR B CA 1
ATOM 4408 C C . TYR B 1 229 ? 4.062 5.875 19.609 1 98.31 229 TYR B C 1
ATOM 4410 O O . TYR B 1 229 ? 4.852 5.98 18.672 1 98.31 229 TYR B O 1
ATOM 4418 N N . ASP B 1 230 ? 4.098 4.84 20.422 1 97.12 230 ASP B N 1
ATOM 4419 C CA . ASP B 1 230 ? 5.137 3.82 20.328 1 97.12 230 ASP B CA 1
ATOM 4420 C C . ASP B 1 230 ? 4.902 2.916 19.109 1 97.12 230 ASP B C 1
ATOM 4422 O O . ASP B 1 230 ? 5.785 2.152 18.719 1 97.12 230 ASP B O 1
ATOM 4426 N N . ARG B 1 231 ? 3.734 2.922 18.484 1 98.25 231 ARG B N 1
ATOM 4427 C CA . ARG B 1 231 ? 3.398 2.119 17.312 1 98.25 231 ARG B CA 1
ATOM 4428 C C . ARG B 1 231 ? 3.383 2.973 16.062 1 98.25 231 ARG B C 1
ATOM 4430 O O . ARG B 1 231 ? 2.832 2.566 15.031 1 98.25 231 ARG B O 1
ATOM 4437 N N . ILE B 1 232 ? 3.953 4.18 16.141 1 98.62 232 ILE B N 1
ATOM 4438 C CA . ILE B 1 232 ? 4.121 5.039 14.977 1 98.62 232 ILE B CA 1
ATOM 4439 C C . ILE B 1 232 ? 5.609 5.191 14.656 1 98.62 232 ILE B C 1
ATOM 4441 O O . ILE B 1 232 ? 6.363 5.754 15.453 1 98.62 232 ILE B O 1
ATOM 4445 N N . ASP B 1 233 ? 6 4.672 13.547 1 98.12 233 ASP B N 1
ATOM 4446 C CA . ASP B 1 233 ? 7.387 4.758 13.102 1 98.12 233 ASP B CA 1
ATOM 4447 C C . ASP B 1 233 ? 7.562 5.879 12.078 1 98.12 233 ASP B C 1
ATOM 4449 O O . ASP B 1 233 ? 6.605 6.273 11.406 1 98.12 233 ASP B O 1
ATOM 4453 N N . VAL B 1 234 ? 8.75 6.457 12.062 1 98.38 234 VAL B N 1
ATOM 4454 C CA . VAL B 1 234 ? 9.117 7.441 11.055 1 98.38 234 VAL B CA 1
ATOM 4455 C C . VAL B 1 234 ? 10.367 6.973 10.305 1 98.38 234 VAL B C 1
ATOM 4457 O O . VAL B 1 234 ? 11.352 6.566 10.922 1 98.38 234 VAL B O 1
ATOM 4460 N N . THR B 1 235 ? 10.312 6.926 9.016 1 98.44 235 THR B N 1
ATOM 4461 C CA . THR B 1 235 ? 11.461 6.613 8.172 1 98.44 235 THR B CA 1
ATOM 4462 C C . THR B 1 235 ? 11.688 7.711 7.137 1 98.44 235 THR B C 1
ATOM 4464 O O . THR B 1 235 ? 10.75 8.422 6.766 1 98.44 235 THR B O 1
ATOM 4467 N N . VAL B 1 236 ? 12.938 7.934 6.758 1 98.31 236 VAL B N 1
ATOM 4468 C CA . VAL B 1 236 ? 13.266 8.922 5.734 1 98.31 236 VAL B CA 1
ATOM 4469 C C . VAL B 1 236 ? 13.164 8.289 4.348 1 98.31 236 VAL B C 1
ATOM 4471 O O . VAL B 1 236 ? 13.703 7.203 4.117 1 98.31 236 VAL B O 1
ATOM 4474 N N . HIS B 1 237 ? 12.453 8.844 3.496 1 98.38 237 HIS B N 1
ATOM 4475 C CA . HIS B 1 237 ? 12.242 8.469 2.102 1 98.38 237 HIS B CA 1
ATOM 4476 C C . HIS B 1 237 ? 12.383 9.68 1.184 1 98.38 237 HIS B C 1
ATOM 4478 O O . HIS B 1 237 ? 11.391 10.328 0.85 1 98.38 237 HIS B O 1
ATOM 4484 N N . PRO B 1 238 ? 13.648 9.977 0.67 1 97.06 238 PRO B N 1
ATOM 4485 C CA . PRO B 1 238 ? 13.953 11.242 -0.007 1 97.06 238 PRO B CA 1
ATOM 4486 C C . PRO B 1 238 ? 13.18 11.406 -1.312 1 97.06 238 PRO B C 1
ATOM 4488 O O . PRO B 1 238 ? 12.961 12.531 -1.766 1 97.06 238 PRO B O 1
ATOM 4491 N N . GLN B 1 239 ? 12.75 10.273 -1.917 1 96.94 239 GLN B N 1
ATOM 4492 C CA . GLN B 1 239 ? 12.07 10.359 -3.205 1 96.94 239 GLN B CA 1
ATOM 4493 C C . GLN B 1 239 ? 10.648 10.898 -3.041 1 96.94 239 GLN B C 1
ATOM 4495 O O . GLN B 1 239 ? 10.023 11.305 -4.02 1 96.94 239 GLN B O 1
ATOM 4500 N N . SER B 1 240 ? 10.078 10.812 -1.747 1 97.56 240 SER B N 1
ATOM 4501 C CA . SER B 1 240 ? 8.727 11.281 -1.436 1 97.56 240 SER B CA 1
ATOM 4502 C C . SER B 1 240 ? 7.695 10.672 -2.379 1 97.56 240 SER B C 1
ATOM 4504 O O . SER B 1 240 ? 6.828 11.383 -2.896 1 97.56 240 SER B O 1
ATOM 4506 N N . ILE B 1 241 ? 7.867 9.383 -2.641 1 98.44 241 ILE B N 1
ATOM 4507 C CA . ILE B 1 241 ? 6.93 8.633 -3.465 1 98.44 241 ILE B CA 1
ATOM 4508 C C . ILE B 1 241 ? 5.973 7.844 -2.572 1 98.44 241 ILE B C 1
ATOM 4510 O O . ILE B 1 241 ? 4.754 7.898 -2.756 1 98.44 241 ILE B O 1
ATOM 4514 N N . VAL B 1 242 ? 6.582 7.074 -1.644 1 98.81 242 VAL B N 1
ATOM 4515 C CA . VAL B 1 242 ? 5.77 6.453 -0.605 1 98.81 242 VAL B CA 1
ATOM 4516 C C . VAL B 1 242 ? 5.453 7.473 0.487 1 98.81 242 VAL B C 1
ATOM 4518 O O . VAL B 1 242 ? 6.363 8.023 1.112 1 98.81 242 VAL B O 1
ATOM 4521 N N . HIS B 1 243 ? 4.203 7.715 0.755 1 98.75 243 HIS B N 1
ATOM 4522 C CA . HIS B 1 243 ? 3.844 8.797 1.668 1 98.75 243 HIS B CA 1
ATOM 4523 C C . HIS B 1 243 ? 3.596 8.266 3.076 1 98.75 243 HIS B C 1
ATOM 4525 O O . HIS B 1 243 ? 3.734 9.008 4.055 1 98.75 243 HIS B O 1
ATOM 4531 N N . SER B 1 244 ? 3.162 7.105 3.227 1 98.88 244 SER B N 1
ATOM 4532 C CA . SER B 1 244 ? 3.027 6.41 4.5 1 98.88 244 SER B CA 1
ATOM 4533 C C . SER B 1 244 ? 2.66 4.945 4.297 1 98.88 244 SER B C 1
ATOM 4535 O O . SER B 1 244 ? 2.484 4.496 3.16 1 98.88 244 SER B O 1
ATOM 4537 N N . MET B 1 245 ? 2.623 4.203 5.387 1 98.88 245 MET B N 1
ATOM 4538 C CA . MET B 1 245 ? 2.34 2.771 5.312 1 98.88 245 MET B CA 1
ATOM 4539 C C . MET B 1 245 ? 1.633 2.291 6.574 1 98.88 245 MET B C 1
ATOM 4541 O O . MET B 1 245 ? 1.746 2.916 7.629 1 98.88 245 MET B O 1
ATOM 4545 N N . VAL B 1 246 ? 0.938 1.233 6.453 1 98.94 246 VAL B N 1
ATOM 4546 C CA . VAL B 1 246 ? 0.345 0.509 7.574 1 98.94 246 VAL B CA 1
ATOM 4547 C C . VAL B 1 246 ? 0.902 -0.912 7.625 1 98.94 246 VAL B C 1
ATOM 4549 O O . VAL B 1 246 ? 0.818 -1.653 6.641 1 98.94 246 VAL B O 1
ATOM 4552 N N . THR B 1 247 ? 1.541 -1.261 8.68 1 98.88 247 THR B N 1
ATOM 4553 C CA . THR B 1 247 ? 1.929 -2.645 8.93 1 98.88 247 THR B CA 1
ATOM 4554 C C . THR B 1 247 ? 0.872 -3.359 9.766 1 98.88 247 THR B C 1
ATOM 4556 O O . THR B 1 247 ? 0.453 -2.855 10.812 1 98.88 247 THR B O 1
ATOM 4559 N N . PHE B 1 248 ? 0.462 -4.48 9.32 1 98.88 248 PHE B N 1
ATOM 4560 C CA . PHE B 1 248 ? -0.576 -5.242 10.008 1 98.88 248 PHE B CA 1
ATOM 4561 C C . PHE B 1 248 ? 0.037 -6.348 10.859 1 98.88 248 PHE B C 1
ATOM 4563 O O . PHE B 1 248 ? 1.233 -6.625 10.758 1 98.88 248 PHE B O 1
ATOM 4570 N N . THR B 1 249 ? -0.791 -6.988 11.648 1 98.62 249 THR B N 1
ATOM 4571 C CA . THR B 1 249 ? -0.344 -7.945 12.656 1 98.62 249 THR B CA 1
ATOM 4572 C C . THR B 1 249 ? 0.175 -9.219 12 1 98.62 249 THR B C 1
ATOM 4574 O O . THR B 1 249 ? 0.875 -10.008 12.641 1 98.62 249 THR B O 1
ATOM 4577 N N . ASP B 1 250 ? -0.154 -9.516 10.727 1 98.75 250 ASP B N 1
ATOM 4578 C CA . ASP B 1 250 ? 0.309 -10.719 10.039 1 98.75 250 ASP B CA 1
ATOM 4579 C C . ASP B 1 250 ? 1.697 -10.508 9.438 1 98.75 250 ASP B C 1
ATOM 4581 O O . ASP B 1 250 ? 2.275 -11.438 8.867 1 98.75 250 ASP B O 1
ATOM 4585 N N . GLY B 1 251 ? 2.191 -9.273 9.516 1 98.69 251 GLY B N 1
ATOM 4586 C CA . GLY B 1 251 ? 3.516 -8.961 9 1 98.69 251 GLY B CA 1
ATOM 4587 C C . GLY B 1 251 ? 3.482 -8.234 7.668 1 98.69 251 GLY B C 1
ATOM 4588 O O . GLY B 1 251 ? 4.512 -7.754 7.195 1 98.69 251 GLY B O 1
ATOM 4589 N N . SER B 1 252 ? 2.34 -8.117 7.039 1 98.81 252 SER B N 1
ATOM 4590 C CA . SER B 1 252 ? 2.227 -7.418 5.762 1 98.81 252 SER B CA 1
ATOM 4591 C C . SER B 1 252 ? 2.191 -5.906 5.961 1 98.81 252 SER B C 1
ATOM 4593 O O . SER B 1 252 ? 1.758 -5.426 7.008 1 98.81 252 SER B O 1
ATOM 4595 N N . THR B 1 253 ? 2.672 -5.203 5.012 1 98.94 253 THR B N 1
ATOM 4596 C CA . THR B 1 253 ? 2.627 -3.744 4.984 1 98.94 253 THR B CA 1
ATOM 4597 C C . THR B 1 253 ? 1.952 -3.248 3.709 1 98.94 253 THR B C 1
ATOM 4599 O O . THR B 1 253 ? 2.252 -3.729 2.613 1 98.94 253 THR B O 1
ATOM 4602 N N . LEU B 1 254 ? 0.948 -2.396 3.822 1 98.94 254 LEU B N 1
ATOM 4603 C CA . LEU B 1 254 ? 0.402 -1.66 2.688 1 98.94 254 LEU B CA 1
ATOM 4604 C C . LEU B 1 254 ? 0.983 -0.251 2.623 1 98.94 254 LEU B C 1
ATOM 4606 O O . LEU B 1 254 ? 0.943 0.487 3.611 1 98.94 254 LEU B O 1
ATOM 4610 N N . ALA B 1 255 ? 1.537 0.067 1.508 1 98.94 255 ALA B N 1
ATOM 4611 C CA . ALA B 1 255 ? 2.133 1.378 1.26 1 98.94 255 ALA B CA 1
ATOM 4612 C C . ALA B 1 255 ? 1.35 2.143 0.197 1 98.94 255 ALA B C 1
ATOM 4614 O O . ALA B 1 255 ? 0.947 1.571 -0.819 1 98.94 255 ALA B O 1
ATOM 4615 N N . GLN B 1 256 ? 1.098 3.406 0.429 1 98.94 256 GLN B N 1
ATOM 4616 C CA . GLN B 1 256 ? 0.528 4.277 -0.594 1 98.94 256 GLN B CA 1
ATOM 4617 C C . GLN B 1 256 ? 1.617 5.082 -1.299 1 98.94 256 GLN B C 1
ATOM 4619 O O . GLN B 1 256 ? 2.428 5.742 -0.648 1 98.94 256 GLN B O 1
ATOM 4624 N N . ALA B 1 257 ? 1.641 4.949 -2.613 1 98.88 257 ALA B N 1
ATOM 4625 C CA . ALA B 1 257 ? 2.682 5.582 -3.422 1 98.88 257 ALA B CA 1
ATOM 4626 C C . ALA B 1 257 ? 2.072 6.453 -4.516 1 98.88 257 ALA B C 1
ATOM 4628 O O . ALA B 1 257 ? 1.086 6.07 -5.148 1 98.88 257 ALA B O 1
ATOM 4629 N N . SER B 1 258 ? 2.625 7.57 -4.746 1 98.69 258 SER B N 1
ATOM 4630 C CA . SER B 1 258 ? 2.326 8.492 -5.836 1 98.69 258 SER B CA 1
ATOM 4631 C C . SER B 1 258 ? 3.414 9.555 -5.973 1 98.69 258 SER B C 1
ATOM 4633 O O . SER B 1 258 ? 4.078 9.898 -4.992 1 98.69 258 SER B O 1
ATOM 4635 N N . PRO B 1 259 ? 3.621 10.086 -7.203 1 97.69 259 PRO B N 1
ATOM 4636 C CA . PRO B 1 259 ? 4.441 11.297 -7.262 1 97.69 259 PRO B CA 1
ATOM 4637 C C . PRO B 1 259 ? 3.93 12.398 -6.332 1 97.69 259 PRO B C 1
ATOM 4639 O O . PRO B 1 259 ? 2.738 12.445 -6.023 1 97.69 259 PRO B O 1
ATOM 4642 N N . PRO B 1 260 ? 4.828 13.203 -5.832 1 96.75 260 PRO B N 1
ATOM 4643 C CA . PRO B 1 260 ? 4.402 14.258 -4.902 1 96.75 260 PRO B CA 1
ATOM 4644 C C . PRO B 1 260 ? 3.518 15.305 -5.566 1 96.75 260 PRO B C 1
ATOM 4646 O O . PRO B 1 260 ? 4 16.109 -6.367 1 96.75 260 PRO B O 1
ATOM 4649 N N . ASP B 1 261 ? 2.277 15.328 -5.348 1 97.19 261 ASP B N 1
ATOM 4650 C CA . ASP B 1 261 ? 1.242 16.219 -5.852 1 97.19 261 ASP B CA 1
ATOM 4651 C C . ASP B 1 261 ? 0.082 16.328 -4.863 1 97.19 261 ASP B C 1
ATOM 4653 O O . ASP B 1 261 ? -0.65 15.367 -4.645 1 97.19 261 ASP B O 1
ATOM 4657 N N . MET B 1 262 ? -0.155 17.5 -4.316 1 97.38 262 MET B N 1
ATOM 4658 C CA . MET B 1 262 ? -1.156 17.672 -3.268 1 97.38 262 MET B CA 1
ATOM 4659 C C . MET B 1 262 ? -2.566 17.594 -3.844 1 97.38 262 MET B C 1
ATOM 4661 O O . MET B 1 262 ? -3.541 17.484 -3.1 1 97.38 262 MET B O 1
ATOM 4665 N N . LYS B 1 263 ? -2.676 17.641 -5.129 1 98.44 263 LYS B N 1
ATOM 4666 C CA . LYS B 1 263 ? -4.012 17.531 -5.703 1 98.44 263 LYS B CA 1
ATOM 4667 C C . LYS B 1 263 ? -4.617 16.156 -5.406 1 98.44 263 LYS B C 1
ATOM 4669 O O . LYS B 1 263 ? -5.84 16.031 -5.305 1 98.44 263 LYS B O 1
ATOM 4674 N N . LEU B 1 264 ? -3.766 15.164 -5.191 1 98.62 264 LEU B N 1
ATOM 4675 C CA . LEU B 1 264 ? -4.266 13.836 -4.883 1 98.62 264 LEU B CA 1
ATOM 4676 C C . LEU B 1 264 ? -4.961 13.812 -3.525 1 98.62 264 LEU B C 1
ATOM 4678 O O . LEU B 1 264 ? -6.16 13.539 -3.439 1 98.62 264 LEU B O 1
ATOM 4682 N N . PRO B 1 265 ? -4.281 14.156 -2.447 1 98.75 265 PRO B N 1
ATOM 4683 C CA . PRO B 1 265 ? -4.98 14.117 -1.162 1 98.75 265 PRO B CA 1
ATOM 4684 C C . PRO B 1 265 ? -6.102 15.148 -1.074 1 98.75 265 PRO B C 1
ATOM 4686 O O . PRO B 1 265 ? -7.105 14.922 -0.395 1 98.75 265 PRO B O 1
ATOM 4689 N N . ILE B 1 266 ? -5.949 16.297 -1.722 1 98.75 266 ILE B N 1
ATOM 4690 C CA . ILE B 1 266 ? -7.023 17.297 -1.745 1 98.75 266 ILE B CA 1
ATOM 4691 C C . ILE B 1 266 ? -8.266 16.688 -2.383 1 98.75 266 ILE B C 1
ATOM 4693 O O . ILE B 1 266 ? -9.352 16.719 -1.798 1 98.75 266 ILE B O 1
ATOM 4697 N N . ALA B 1 267 ? -8.086 16.094 -3.566 1 98.88 267 ALA B N 1
ATOM 4698 C CA . ALA B 1 267 ? -9.203 15.5 -4.297 1 98.88 267 ALA B CA 1
ATOM 4699 C C . ALA B 1 267 ? -9.844 14.383 -3.488 1 98.88 267 ALA B C 1
ATOM 4701 O O . ALA B 1 267 ? -11.078 14.273 -3.436 1 98.88 267 ALA B O 1
ATOM 4702 N N . LEU B 1 268 ? -9.016 13.578 -2.9 1 98.69 268 LEU B N 1
ATOM 4703 C CA . LEU B 1 268 ? -9.555 12.469 -2.117 1 98.69 268 LEU B CA 1
ATOM 4704 C C . LEU B 1 268 ? -10.375 12.984 -0.942 1 98.69 268 LEU B C 1
ATOM 4706 O O . LEU B 1 268 ? -11.461 12.461 -0.666 1 98.69 268 LEU B O 1
ATOM 4710 N N . ALA B 1 269 ? -9.891 13.992 -0.261 1 98.75 269 ALA B N 1
ATOM 4711 C CA . ALA B 1 269 ? -10.609 14.539 0.887 1 98.75 269 ALA B CA 1
ATOM 4712 C C . ALA B 1 269 ? -11.945 15.141 0.462 1 98.75 269 ALA B C 1
ATOM 4714 O O . ALA B 1 269 ? -12.945 15.016 1.17 1 98.75 269 ALA B O 1
ATOM 4715 N N . LEU B 1 270 ? -11.969 15.773 -0.677 1 98.69 270 LEU B N 1
ATOM 4716 C CA . LEU B 1 270 ? -13.203 16.359 -1.188 1 98.69 270 LEU B CA 1
ATOM 4717 C C . LEU B 1 270 ? -14.203 15.281 -1.579 1 98.69 270 LEU B C 1
ATOM 4719 O O . LEU B 1 270 ? -15.398 15.422 -1.338 1 98.69 270 LEU B O 1
ATOM 4723 N N . GLY B 1 271 ? -13.703 14.172 -2.113 1 97.81 271 GLY B N 1
ATOM 4724 C CA . GLY B 1 271 ? -14.57 13.133 -2.656 1 97.81 271 GLY B CA 1
ATOM 4725 C C . GLY B 1 271 ? -14.719 11.938 -1.739 1 97.81 271 GLY B C 1
ATOM 4726 O O . GLY B 1 271 ? -15.406 10.969 -2.076 1 97.81 271 GLY B O 1
ATOM 4727 N N . TRP B 1 272 ? -14.172 11.984 -0.563 1 97.31 272 TRP B N 1
ATOM 4728 C CA . TRP B 1 272 ? -14.141 10.836 0.333 1 97.31 272 TRP B CA 1
ATOM 4729 C C . TRP B 1 272 ? -15.547 10.273 0.546 1 97.31 272 TRP B C 1
ATOM 4731 O O . TRP B 1 272 ? -16.484 11.023 0.785 1 97.31 272 TRP B O 1
ATOM 4741 N N . PRO B 1 273 ? -15.633 8.969 0.472 1 96.25 273 PRO B N 1
ATOM 4742 C CA . PRO B 1 273 ? -14.586 7.953 0.418 1 96.25 273 PRO B CA 1
ATOM 4743 C C . PRO B 1 273 ? -14.211 7.566 -1.011 1 96.25 273 PRO B C 1
ATOM 4745 O O . PRO B 1 273 ? -13.367 6.691 -1.217 1 96.25 273 PRO B O 1
ATOM 4748 N N . ASP B 1 274 ? -14.758 8.219 -2.01 1 97.12 274 ASP B N 1
ATOM 4749 C CA . ASP B 1 274 ? -14.523 7.844 -3.4 1 97.12 274 ASP B CA 1
ATOM 4750 C C . ASP B 1 274 ? -13.32 8.586 -3.975 1 97.12 274 ASP B C 1
ATOM 4752 O O . ASP B 1 274 ? -13.125 9.773 -3.697 1 97.12 274 ASP B O 1
ATOM 4756 N N . ARG B 1 275 ? -12.617 7.91 -4.777 1 98.31 275 ARG B N 1
ATOM 4757 C CA . ARG B 1 275 ? -11.5 8.531 -5.477 1 98.31 275 ARG B CA 1
ATOM 4758 C C . ARG B 1 275 ? -11.984 9.414 -6.621 1 98.31 275 ARG B C 1
ATOM 4760 O O . ARG B 1 275 ? -13.008 9.125 -7.238 1 98.31 275 ARG B O 1
ATOM 4767 N N . VAL B 1 276 ? -11.305 10.508 -6.859 1 98.5 276 VAL B N 1
ATOM 4768 C CA . VAL B 1 276 ? -11.586 11.391 -7.992 1 98.5 276 VAL B CA 1
ATOM 4769 C C . VAL B 1 276 ? -10.641 11.062 -9.148 1 98.5 276 VAL B C 1
ATOM 4771 O O . VAL B 1 276 ? -9.43 11.281 -9.047 1 98.5 276 VAL B O 1
ATOM 4774 N N . ALA B 1 277 ? -11.195 10.57 -10.234 1 98.25 277 ALA B N 1
ATOM 4775 C CA . ALA B 1 277 ? -10.398 10.133 -11.375 1 98.25 277 ALA B CA 1
ATOM 4776 C C . ALA B 1 277 ? -9.562 11.281 -11.93 1 98.25 277 ALA B C 1
ATOM 4778 O O . ALA B 1 277 ? -10.047 12.406 -12.047 1 98.25 277 ALA B O 1
ATOM 4779 N N . GLY B 1 278 ? -8.32 11.016 -12.234 1 98.19 278 GLY B N 1
ATOM 4780 C CA . GLY B 1 278 ? -7.449 11.977 -12.891 1 98.19 278 GLY B CA 1
ATOM 4781 C C . GLY B 1 278 ? -6.918 13.039 -11.953 1 98.19 278 GLY B C 1
ATOM 4782 O O . GLY B 1 278 ? -6.469 14.102 -12.391 1 98.19 278 GLY B O 1
ATOM 4783 N N . ALA B 1 279 ? -6.977 12.867 -10.641 1 98.38 279 ALA B N 1
ATOM 4784 C CA . ALA B 1 279 ? -6.555 13.859 -9.656 1 98.38 279 ALA B CA 1
ATOM 4785 C C . ALA B 1 279 ? -5.055 14.133 -9.75 1 98.38 279 ALA B C 1
ATOM 4787 O O . ALA B 1 279 ? -4.609 15.273 -9.594 1 98.38 279 ALA B O 1
ATOM 4788 N N . ALA B 1 280 ? -4.277 13.109 -9.984 1 98.31 280 ALA B N 1
ATOM 4789 C CA . ALA B 1 280 ? -2.826 13.227 -10.102 1 98.31 280 ALA B CA 1
ATOM 4790 C C . ALA B 1 280 ? -2.264 12.148 -11.031 1 98.31 280 ALA B C 1
ATOM 4792 O O . ALA B 1 280 ? -2.941 11.164 -11.328 1 98.31 280 ALA B O 1
ATOM 4793 N N . ALA B 1 281 ? -1.013 12.367 -11.5 1 98.19 281 ALA B N 1
ATOM 4794 C CA . ALA B 1 281 ? -0.335 11.375 -12.336 1 98.19 281 ALA B CA 1
ATOM 4795 C C . ALA B 1 281 ? 0.102 10.172 -11.5 1 98.19 281 ALA B C 1
ATOM 4797 O O . ALA B 1 281 ? 0.552 10.328 -10.367 1 98.19 281 ALA B O 1
ATOM 4798 N N . PRO B 1 282 ? -0.067 8.969 -12.016 1 98.5 282 PRO B N 1
ATOM 4799 C CA . PRO B 1 282 ? 0.375 7.781 -11.281 1 98.5 282 PRO B CA 1
ATOM 4800 C C . PRO B 1 282 ? 1.881 7.551 -11.383 1 98.5 282 PRO B C 1
ATOM 4802 O O . PRO B 1 282 ? 2.559 8.211 -12.172 1 98.5 282 PRO B O 1
ATOM 4805 N N . CYS B 1 283 ? 2.385 6.668 -10.523 1 98.19 283 CYS B N 1
ATOM 4806 C CA . CYS B 1 283 ? 3.738 6.148 -10.688 1 98.19 283 CYS B CA 1
ATOM 4807 C C . CYS B 1 283 ? 3.898 5.473 -12.047 1 98.19 283 CYS B C 1
ATOM 4809 O O . CYS B 1 283 ? 2.973 4.82 -12.531 1 98.19 283 CYS B O 1
ATOM 4811 N N . ASP B 1 284 ? 5.043 5.648 -12.648 1 96.5 284 ASP B N 1
ATOM 4812 C CA . ASP B 1 284 ? 5.367 4.996 -13.914 1 96.5 284 ASP B CA 1
ATOM 4813 C C . ASP B 1 284 ? 6.277 3.789 -13.688 1 96.5 284 ASP B C 1
ATOM 4815 O O . ASP B 1 284 ? 7.48 3.943 -13.469 1 96.5 284 ASP B O 1
ATOM 4819 N N . PHE B 1 285 ? 5.75 2.572 -13.828 1 95.44 285 PHE B N 1
ATOM 4820 C CA . PHE B 1 285 ? 6.539 1.373 -13.57 1 95.44 285 PHE B CA 1
ATOM 4821 C C . PHE B 1 285 ? 7.16 0.845 -14.859 1 95.44 285 PHE B C 1
ATOM 4823 O O . PHE B 1 285 ? 7.766 -0.229 -14.867 1 95.44 285 PHE B O 1
ATOM 4830 N N . ALA B 1 286 ? 7.008 1.517 -15.984 1 94.19 286 ALA B N 1
ATOM 4831 C CA . ALA B 1 286 ? 7.66 1.171 -17.25 1 94.19 286 ALA B CA 1
ATOM 4832 C C . ALA B 1 286 ? 9.094 1.689 -17.281 1 94.19 286 ALA B C 1
ATOM 4834 O O . ALA B 1 286 ? 9.875 1.307 -18.156 1 94.19 286 ALA B O 1
ATOM 4835 N N . SER B 1 287 ? 9.422 2.561 -16.312 1 95.56 287 SER B N 1
ATOM 4836 C CA . SER B 1 287 ? 10.773 3.09 -16.203 1 95.56 287 SER B CA 1
ATOM 4837 C C . SER B 1 287 ? 11.406 2.693 -14.875 1 95.56 287 SER B C 1
ATOM 4839 O O . SER B 1 287 ? 10.703 2.406 -13.906 1 95.56 287 SER B O 1
ATOM 4841 N N . ALA B 1 288 ? 12.719 2.672 -14.922 1 97.25 288 ALA B N 1
ATOM 4842 C CA . ALA B 1 288 ? 13.445 2.326 -13.703 1 97.25 288 ALA B CA 1
ATOM 4843 C C . ALA B 1 288 ? 13.219 3.365 -12.609 1 97.25 288 ALA B C 1
ATOM 4845 O O . ALA B 1 288 ? 13.156 4.566 -12.891 1 97.25 288 ALA B O 1
ATOM 4846 N N . SER B 1 289 ? 13.031 2.961 -11.43 1 97.5 289 SER B N 1
ATOM 4847 C CA . SER B 1 289 ? 12.906 3.824 -10.258 1 97.5 289 SER B CA 1
ATOM 4848 C C . SER B 1 289 ? 13.461 3.15 -9.016 1 97.5 289 SER B C 1
ATOM 4850 O O . SER B 1 289 ? 13.68 1.937 -9 1 97.5 289 SER B O 1
ATOM 4852 N N . ARG B 1 290 ? 13.75 3.982 -8.055 1 97.75 290 ARG B N 1
ATOM 4853 C CA . ARG B 1 290 ? 14.336 3.521 -6.805 1 97.75 290 ARG B CA 1
ATOM 4854 C C . ARG B 1 290 ? 13.664 4.191 -5.609 1 97.75 290 ARG B C 1
ATOM 4856 O O . ARG B 1 290 ? 13.422 5.402 -5.621 1 97.75 290 ARG B O 1
ATOM 4863 N N . TRP B 1 291 ? 13.273 3.43 -4.598 1 98.56 291 TRP B N 1
ATOM 4864 C CA . TRP B 1 291 ? 12.719 3.914 -3.338 1 98.56 291 TRP B CA 1
ATOM 4865 C C . TRP B 1 291 ? 13.633 3.572 -2.168 1 98.56 291 TRP B C 1
ATOM 4867 O O . TRP B 1 291 ? 13.758 2.404 -1.791 1 98.56 291 TRP B O 1
ATOM 4877 N N . ASP B 1 292 ? 14.25 4.59 -1.576 1 98.38 292 ASP B N 1
ATOM 4878 C CA . ASP B 1 292 ? 15.156 4.41 -0.446 1 98.38 292 ASP B CA 1
ATOM 4879 C C . ASP B 1 292 ? 14.453 4.734 0.874 1 98.38 292 ASP B C 1
ATOM 4881 O O . ASP B 1 292 ? 13.656 5.668 0.947 1 98.38 292 ASP B O 1
ATOM 4885 N N . PHE B 1 293 ? 14.719 3.939 1.852 1 98.44 293 PHE B N 1
ATOM 4886 C CA . PHE B 1 293 ? 14.273 4.191 3.217 1 98.44 293 PHE B CA 1
ATOM 4887 C C . PHE B 1 293 ? 15.453 4.195 4.18 1 98.44 293 PHE B C 1
ATOM 4889 O O . PHE B 1 293 ? 16.344 3.357 4.078 1 98.44 293 PHE B O 1
ATOM 4896 N N . GLU B 1 294 ? 15.531 5.137 5.027 1 97.69 294 GLU B N 1
ATOM 4897 C CA . GLU B 1 294 ? 16.578 5.227 6.035 1 97.69 294 GLU B CA 1
ATOM 4898 C C . GLU B 1 294 ? 16.031 5.707 7.371 1 97.69 294 GLU B C 1
ATOM 4900 O O . GLU B 1 294 ? 15.031 6.418 7.418 1 97.69 294 GLU B O 1
ATOM 4905 N N . PRO B 1 295 ? 16.641 5.336 8.453 1 96.88 295 PRO B N 1
ATOM 4906 C CA . PRO B 1 295 ? 16.156 5.805 9.75 1 96.88 295 PRO B CA 1
ATOM 4907 C C . PRO B 1 295 ? 16.312 7.312 9.93 1 96.88 295 PRO B C 1
ATOM 4909 O O . PRO B 1 295 ? 17.203 7.922 9.336 1 96.88 295 PRO B O 1
ATOM 4912 N N . LEU B 1 296 ? 15.469 7.855 10.711 1 95.81 296 LEU B N 1
ATOM 4913 C CA . LEU B 1 296 ? 15.602 9.25 11.117 1 95.81 296 LEU B CA 1
ATOM 4914 C C . LEU B 1 296 ? 16.844 9.453 11.977 1 95.81 296 LEU B C 1
ATOM 4916 O O . LEU B 1 296 ? 17.125 8.641 12.859 1 95.81 296 LEU B O 1
ATOM 4920 N N . ASP B 1 297 ? 17.641 10.469 11.742 1 96.19 297 ASP B N 1
ATOM 4921 C CA . ASP B 1 297 ? 18.766 10.844 12.602 1 96.19 297 ASP B CA 1
ATOM 4922 C C . ASP B 1 297 ? 18.297 11.727 13.75 1 96.19 297 ASP B C 1
ATOM 4924 O O . ASP B 1 297 ? 18.453 12.953 13.703 1 96.19 297 ASP B O 1
ATOM 4928 N N . SER B 1 298 ? 17.875 11.133 14.812 1 96.44 298 SER B N 1
ATOM 4929 C CA . SER B 1 298 ? 17.266 11.859 15.922 1 96.44 298 SER B CA 1
ATOM 4930 C C . SER B 1 298 ? 18.297 12.656 16.703 1 96.44 298 SER B C 1
ATOM 4932 O O . SER B 1 298 ? 17.953 13.586 17.438 1 96.44 298 SER B O 1
ATOM 4934 N N . ALA B 1 299 ? 19.547 12.289 16.594 1 96.5 299 ALA B N 1
ATOM 4935 C CA . ALA B 1 299 ? 20.609 13.039 17.266 1 96.5 299 ALA B CA 1
ATOM 4936 C C . ALA B 1 299 ? 20.797 14.414 16.641 1 96.5 299 ALA B C 1
ATOM 4938 O O . ALA B 1 299 ? 20.969 15.414 17.344 1 96.5 299 ALA B O 1
ATOM 4939 N N . VAL B 1 300 ? 20.734 14.43 15.344 1 97.19 300 VAL B N 1
ATOM 4940 C CA . VAL B 1 300 ? 20.938 15.68 14.609 1 97.19 300 VAL B CA 1
ATOM 4941 C C . VAL B 1 300 ? 19.609 16.438 14.523 1 97.19 300 VAL B C 1
ATOM 4943 O O . VAL B 1 300 ? 19.594 17.672 14.602 1 97.19 300 VAL B O 1
ATOM 4946 N N . PHE B 1 301 ? 18.5 15.695 14.406 1 97.81 301 PHE B N 1
ATOM 4947 C CA . PHE B 1 301 ? 17.172 16.297 14.281 1 97.81 301 PHE B CA 1
ATOM 4948 C C . PHE B 1 301 ? 16.25 15.766 15.367 1 97.81 301 PHE B C 1
ATOM 4950 O O . PHE B 1 301 ? 15.438 14.875 15.125 1 97.81 301 PHE B O 1
ATOM 4957 N N . PRO B 1 302 ? 16.25 16.344 16.531 1 97.94 302 PRO B N 1
ATOM 4958 C CA . PRO B 1 302 ? 15.539 15.789 17.688 1 97.94 302 PRO B CA 1
ATOM 4959 C C . PRO B 1 302 ? 14.062 16.172 17.703 1 97.94 302 PRO B C 1
ATOM 4961 O O . PRO B 1 302 ? 13.328 15.773 18.609 1 97.94 302 PRO B O 1
ATOM 4964 N N . ALA B 1 303 ? 13.578 16.938 16.75 1 98.5 303 ALA B N 1
ATOM 4965 C CA . ALA B 1 303 ? 12.242 17.531 16.766 1 98.5 303 ALA B CA 1
ATOM 4966 C C . ALA B 1 303 ? 11.164 16.453 16.859 1 98.5 303 ALA B C 1
ATOM 4968 O O . ALA B 1 303 ? 10.18 16.609 17.594 1 98.5 303 ALA B O 1
ATOM 4969 N N . VAL B 1 304 ? 11.32 15.328 16.141 1 98.56 304 VAL B N 1
ATOM 4970 C CA . VAL B 1 304 ? 10.305 14.281 16.109 1 98.56 304 VAL B CA 1
ATOM 4971 C C . VAL B 1 304 ? 10.203 13.602 17.469 1 98.56 304 VAL B C 1
ATOM 4973 O O . VAL B 1 304 ? 9.102 13.352 17.969 1 98.56 304 VAL B O 1
ATOM 4976 N N . ASP B 1 305 ? 11.344 13.352 18.109 1 98.19 305 ASP B N 1
ATOM 4977 C CA . ASP B 1 305 ? 11.336 12.758 19.438 1 98.19 305 ASP B CA 1
ATOM 4978 C C . ASP B 1 305 ? 10.703 13.703 20.453 1 98.19 305 ASP B C 1
ATOM 4980 O O . ASP B 1 305 ? 9.977 13.266 21.344 1 98.19 305 ASP B O 1
ATOM 4984 N N . LEU B 1 306 ? 11.008 14.969 20.281 1 98.38 306 LEU B N 1
ATOM 4985 C CA . LEU B 1 306 ? 10.414 15.969 21.156 1 98.38 306 LEU B CA 1
ATOM 4986 C C . LEU B 1 306 ? 8.891 15.992 21 1 98.38 306 LEU B C 1
ATOM 4988 O O . LEU B 1 306 ? 8.164 16.094 21.984 1 98.38 306 LEU B O 1
ATOM 4992 N N . ALA B 1 307 ? 8.43 15.938 19.781 1 98.5 307 ALA B N 1
ATOM 4993 C CA . ALA B 1 307 ? 6.996 15.891 19.5 1 98.5 307 ALA B CA 1
ATOM 4994 C C . ALA B 1 307 ? 6.359 14.648 20.125 1 98.5 307 ALA B C 1
ATOM 4996 O O . ALA B 1 307 ? 5.281 14.734 20.719 1 98.5 307 ALA B O 1
ATOM 4997 N N . ARG B 1 308 ? 7.016 13.5 19.969 1 98.44 308 ARG B N 1
ATOM 4998 C CA . ARG B 1 308 ? 6.543 12.25 20.547 1 98.44 308 ARG B CA 1
ATOM 4999 C C . ARG B 1 308 ? 6.375 12.375 22.062 1 98.44 308 ARG B C 1
ATOM 5001 O O . ARG B 1 308 ? 5.363 11.938 22.625 1 98.44 308 ARG B O 1
ATOM 5008 N N . GLU B 1 309 ? 7.352 12.938 22.688 1 97.62 309 GLU B N 1
ATOM 5009 C CA . GLU B 1 309 ? 7.316 13.125 24.141 1 97.62 309 GLU B CA 1
ATOM 5010 C C . GLU B 1 309 ? 6.172 14.047 24.547 1 97.62 309 GLU B C 1
ATOM 5012 O O . GLU B 1 309 ? 5.438 13.758 25.5 1 97.62 309 GLU B O 1
ATOM 5017 N N . ALA B 1 310 ? 6.062 15.172 23.828 1 98 310 ALA B N 1
ATOM 5018 C CA . ALA B 1 310 ? 4.961 16.094 24.109 1 98 310 ALA B CA 1
ATOM 5019 C C . ALA B 1 310 ? 3.613 15.398 23.953 1 98 310 ALA B C 1
ATOM 5021 O O . ALA B 1 310 ? 2.717 15.586 24.781 1 98 310 ALA B O 1
ATOM 5022 N N . GLY B 1 311 ? 3.494 14.625 22.906 1 97.38 311 GLY B N 1
ATOM 5023 C CA . GLY B 1 311 ? 2.266 13.883 22.672 1 97.38 311 GLY B CA 1
ATOM 5024 C C . GLY B 1 311 ? 1.956 12.891 23.781 1 97.38 311 GLY B C 1
ATOM 5025 O O . GLY B 1 311 ? 0.812 12.781 24.219 1 97.38 311 GLY B O 1
ATOM 5026 N N . ARG B 1 312 ? 2.971 12.133 24.25 1 96.88 312 ARG B N 1
ATOM 5027 C CA . ARG B 1 312 ? 2.797 11.117 25.281 1 96.88 312 ARG B CA 1
ATOM 5028 C C . ARG B 1 312 ? 2.348 11.758 26.594 1 96.88 312 ARG B C 1
ATOM 5030 O O . ARG B 1 312 ? 1.493 11.211 27.297 1 96.88 312 ARG B O 1
ATOM 5037 N N . ARG B 1 313 ? 2.992 12.852 26.875 1 95.75 313 ARG B N 1
ATOM 5038 C CA . ARG B 1 313 ? 2.633 13.555 28.094 1 95.75 313 ARG B CA 1
ATOM 5039 C C . ARG B 1 313 ? 1.219 14.117 28.016 1 95.75 313 ARG B C 1
ATOM 5041 O O . ARG B 1 313 ? 0.505 14.18 29.016 1 95.75 313 ARG B O 1
ATOM 5048 N N . GLY B 1 314 ? 0.808 14.617 26.859 1 93.94 314 GLY B N 1
ATOM 5049 C CA . GLY B 1 314 ? -0.581 14.953 26.594 1 93.94 314 GLY B CA 1
ATOM 5050 C C . GLY B 1 314 ? -0.95 16.359 27.031 1 93.94 314 GLY B C 1
ATOM 5051 O O . GLY B 1 314 ? -0.085 17.234 27.141 1 93.94 314 GLY B O 1
ATOM 5052 N N . GLY B 1 315 ? -2.297 16.594 27.141 1 94.62 315 GLY B N 1
ATOM 5053 C CA . GLY B 1 315 ? -2.781 17.922 27.5 1 94.62 315 GLY B CA 1
ATOM 5054 C C . GLY B 1 315 ? -2.531 18.953 26.422 1 94.62 315 GLY B C 1
ATOM 5055 O O . GLY B 1 315 ? -2.818 18.719 25.25 1 94.62 315 GLY B O 1
ATOM 5056 N N . CYS B 1 316 ? -2.008 20.141 26.906 1 96.69 316 CYS B N 1
ATOM 5057 C CA . CYS B 1 316 ? -1.778 21.234 25.969 1 96.69 316 CYS B CA 1
ATOM 5058 C C . CYS B 1 316 ? -0.325 21.266 25.516 1 96.69 316 CYS B C 1
ATOM 5060 O O . CYS B 1 316 ? 0.116 22.25 24.906 1 96.69 316 CYS B O 1
ATOM 5062 N N . LEU B 1 317 ? 0.425 20.219 25.828 1 97.94 317 LEU B N 1
ATOM 5063 C CA . LEU B 1 317 ? 1.855 20.25 25.547 1 97.94 317 LEU B CA 1
ATOM 5064 C C . LEU B 1 317 ? 2.113 20.219 24.047 1 97.94 317 LEU B C 1
ATOM 5066 O O . LEU B 1 317 ? 3.139 20.719 23.578 1 97.94 317 LEU B O 1
ATOM 5070 N N . THR B 1 318 ? 1.169 19.594 23.281 1 97.44 318 THR B N 1
ATOM 5071 C CA . THR B 1 318 ? 1.327 19.641 21.844 1 97.44 318 THR B CA 1
ATOM 5072 C C . THR B 1 318 ? 1.078 21.062 21.312 1 97.44 318 THR B C 1
ATOM 5074 O O . THR B 1 318 ? 1.703 21.484 20.344 1 97.44 318 THR B O 1
ATOM 5077 N N . ALA B 1 319 ? 0.193 21.828 21.969 1 96.75 319 ALA B N 1
ATOM 5078 C CA . ALA B 1 319 ? 0.024 23.25 21.641 1 96.75 319 ALA B CA 1
ATOM 5079 C C . ALA B 1 319 ? 1.287 24.047 21.969 1 96.75 319 ALA B C 1
ATOM 5081 O O . ALA B 1 319 ? 1.685 24.922 21.219 1 96.75 319 ALA B O 1
ATOM 5082 N N . VAL B 1 320 ? 1.863 23.734 23.094 1 98.06 320 VAL B N 1
ATOM 5083 C CA . VAL B 1 320 ? 3.096 24.375 23.531 1 98.06 320 VAL B CA 1
ATOM 5084 C C . VAL B 1 320 ? 4.207 24.109 22.516 1 98.06 320 VAL B C 1
ATOM 5086 O O . VAL B 1 320 ? 4.922 25.031 22.125 1 98.06 320 VAL B O 1
ATOM 5089 N N . TYR B 1 321 ? 4.34 22.859 22.109 1 98.19 321 TYR B N 1
ATOM 5090 C CA . TYR B 1 321 ? 5.305 22.469 21.094 1 98.19 321 TYR B CA 1
ATOM 5091 C C . TYR B 1 321 ? 5.148 23.312 19.828 1 98.19 321 TYR B C 1
ATOM 5093 O O . TYR B 1 321 ? 6.125 23.891 19.344 1 98.19 321 TYR B O 1
ATOM 5101 N N . ASN B 1 322 ? 3.914 23.406 19.312 1 96.75 322 ASN B N 1
ATOM 5102 C CA . ASN B 1 322 ? 3.625 24.141 18.094 1 96.75 322 ASN B CA 1
ATOM 5103 C C . ASN B 1 322 ? 3.902 25.625 18.234 1 96.75 322 ASN B C 1
ATOM 5105 O O . ASN B 1 322 ? 4.535 26.234 17.375 1 96.75 322 ASN B O 1
ATOM 5109 N N . ALA B 1 323 ? 3.455 26.234 19.297 1 96.62 323 ALA B N 1
ATOM 5110 C CA . ALA B 1 323 ? 3.59 27.672 19.531 1 96.62 323 ALA B CA 1
ATOM 5111 C C . ALA B 1 323 ? 5.059 28.062 19.672 1 96.62 323 ALA B C 1
ATOM 5113 O O . ALA B 1 323 ? 5.5 29.047 19.078 1 96.62 323 ALA B O 1
ATOM 5114 N N . ALA B 1 324 ? 5.777 27.297 20.484 1 98.12 324 ALA B N 1
ATOM 5115 C CA . ALA B 1 324 ? 7.203 27.562 20.672 1 98.12 324 ALA B CA 1
ATOM 5116 C C . ALA B 1 324 ? 7.949 27.484 19.344 1 98.12 324 ALA B C 1
ATOM 5118 O O . ALA B 1 324 ? 8.805 28.328 19.062 1 98.12 324 ALA B O 1
ATOM 5119 N N . ASN B 1 325 ? 7.605 26.5 18.531 1 97.5 325 ASN B N 1
ATOM 5120 C CA . ASN B 1 325 ? 8.242 26.359 17.234 1 97.5 325 ASN B CA 1
ATOM 5121 C C . ASN B 1 325 ? 7.969 27.562 16.328 1 97.5 325 ASN B C 1
ATOM 5123 O O . ASN B 1 325 ? 8.883 28.062 15.672 1 97.5 325 ASN B O 1
ATOM 5127 N N . GLU B 1 326 ? 6.699 27.984 16.266 1 94.81 326 GLU B N 1
ATOM 5128 C CA . GLU B 1 326 ? 6.355 29.109 15.391 1 94.81 326 GLU B CA 1
ATOM 5129 C C . GLU B 1 326 ? 7.156 30.359 15.75 1 94.81 326 GLU B C 1
ATOM 5131 O O . GLU B 1 326 ? 7.66 31.047 14.867 1 94.81 326 GLU B O 1
ATOM 5136 N N . VAL B 1 327 ? 7.352 30.609 17 1 96.94 327 VAL B N 1
ATOM 5137 C CA . VAL B 1 327 ? 8.102 31.766 17.469 1 96.94 327 VAL B CA 1
ATOM 5138 C C . VAL B 1 327 ? 9.578 31.594 17.141 1 96.94 327 VAL B C 1
ATOM 5140 O O . VAL B 1 327 ? 10.203 32.5 16.562 1 96.94 327 VAL B O 1
ATOM 5143 N N . ALA B 1 328 ? 10.117 30.453 17.484 1 98.06 328 ALA B N 1
ATOM 5144 C CA . ALA B 1 328 ? 11.539 30.188 17.266 1 98.06 328 ALA B CA 1
ATOM 5145 C C . ALA B 1 328 ? 11.867 30.188 15.773 1 98.06 328 ALA B C 1
ATOM 5147 O O . ALA B 1 328 ? 12.906 30.719 15.359 1 98.06 328 ALA B O 1
ATOM 5148 N N . ALA B 1 329 ? 11.039 29.562 14.969 1 96.5 329 ALA B N 1
ATOM 5149 C CA . ALA B 1 329 ? 11.234 29.516 13.516 1 96.5 329 ALA B CA 1
ATOM 5150 C C . ALA B 1 329 ? 11.258 30.922 12.922 1 96.5 329 ALA B C 1
ATOM 5152 O O . ALA B 1 329 ? 12.125 31.234 12.109 1 96.5 329 ALA B O 1
ATOM 5153 N N . GLN B 1 330 ? 10.305 31.719 13.336 1 94.94 330 GLN B N 1
ATOM 5154 C CA . GLN B 1 330 ? 10.273 33.094 12.852 1 94.94 330 GLN B CA 1
ATOM 5155 C C . GLN B 1 330 ? 11.531 33.844 13.266 1 94.94 330 GLN B C 1
ATOM 5157 O O . GLN B 1 330 ? 12.062 34.656 12.484 1 94.94 330 GLN B O 1
ATOM 5162 N N . ALA B 1 331 ? 11.969 33.656 14.461 1 97.44 331 ALA B N 1
ATOM 5163 C CA . ALA B 1 331 ? 13.188 34.312 14.945 1 97.44 331 ALA B CA 1
ATOM 5164 C C . ALA B 1 331 ? 14.383 33.938 14.07 1 97.44 331 ALA B C 1
ATOM 5166 O O . ALA B 1 331 ? 15.242 34.781 13.805 1 97.44 331 ALA B O 1
ATOM 5167 N N . PHE B 1 332 ? 14.484 32.719 13.633 1 97.69 332 PHE B N 1
ATOM 5168 C CA . PHE B 1 332 ? 15.539 32.281 12.719 1 97.69 332 PHE B CA 1
ATOM 5169 C C . PHE B 1 332 ? 15.406 33 11.375 1 97.69 332 PHE B C 1
ATOM 5171 O O . PHE B 1 332 ? 16.391 33.5 10.836 1 97.69 332 PHE B O 1
ATOM 5178 N N . LEU B 1 333 ? 14.203 33 10.82 1 95.38 333 LEU B N 1
ATOM 5179 C CA . LEU B 1 333 ? 13.969 33.656 9.547 1 95.38 333 LEU B CA 1
ATOM 5180 C C . LEU B 1 333 ? 14.336 35.156 9.617 1 95.38 333 LEU B C 1
ATOM 5182 O O . LEU B 1 333 ? 14.789 35.719 8.633 1 95.38 333 LEU B O 1
ATOM 5186 N N . ASP B 1 334 ? 14.219 35.719 10.805 1 94.81 334 ASP B N 1
ATOM 5187 C CA . ASP B 1 334 ? 14.516 37.156 11.023 1 94.81 334 ASP B CA 1
ATOM 5188 C C . ASP B 1 334 ? 16 37.344 11.312 1 94.81 334 ASP B C 1
ATOM 5190 O O . ASP B 1 334 ? 16.453 38.5 11.461 1 94.81 334 ASP B O 1
ATOM 5194 N N . GLY B 1 335 ? 16.703 36.344 11.391 1 94.56 335 GLY B N 1
ATOM 5195 C CA . GLY B 1 335 ? 18.125 36.406 11.617 1 94.56 335 GLY B CA 1
ATOM 5196 C C . GLY B 1 335 ? 18.5 36.625 13.07 1 94.56 335 GLY B C 1
ATOM 5197 O O . GLY B 1 335 ? 19.609 37.062 13.383 1 94.56 335 GLY B O 1
ATOM 5198 N N . ILE B 1 336 ? 17.562 36.344 13.961 1 96.5 336 ILE B N 1
ATOM 5199 C CA . ILE B 1 336 ? 17.766 36.625 15.383 1 96.5 336 ILE B CA 1
ATOM 5200 C C . ILE B 1 336 ? 18.5 35.438 16.031 1 96.5 336 ILE B C 1
ATOM 5202 O O . ILE B 1 336 ? 19.344 35.656 16.906 1 96.5 336 ILE B O 1
ATOM 5206 N N . ILE B 1 337 ? 18.203 34.219 15.672 1 97.19 337 ILE B N 1
ATOM 5207 C CA . ILE B 1 337 ? 18.844 33.062 16.234 1 97.19 337 ILE B CA 1
ATOM 5208 C C . ILE B 1 337 ? 19.375 32.156 15.117 1 97.19 337 ILE B C 1
ATOM 5210 O O . ILE B 1 337 ? 19.062 32.375 13.945 1 97.19 337 ILE B O 1
ATOM 5214 N N . ARG B 1 338 ? 20.234 31.188 15.492 1 96.75 338 ARG B N 1
ATOM 5215 C CA . ARG B 1 338 ? 20.781 30.219 14.547 1 96.75 338 ARG B CA 1
ATOM 5216 C C . ARG B 1 338 ? 19.859 29.031 14.398 1 96.75 338 ARG B C 1
ATOM 5218 O O . ARG B 1 338 ? 18.969 28.812 15.227 1 96.75 338 ARG B O 1
ATOM 5225 N N . PHE B 1 339 ? 20.078 28.266 13.375 1 97.19 339 PHE B N 1
ATOM 5226 C CA . PHE B 1 339 ? 19.188 27.172 12.969 1 97.19 339 PHE B CA 1
ATOM 5227 C C . PHE B 1 339 ? 19 26.172 14.102 1 97.19 339 PHE B C 1
ATOM 5229 O O . PHE B 1 339 ? 17.875 25.828 14.445 1 97.19 339 PHE B O 1
ATOM 5236 N N . PRO B 1 340 ? 20.094 25.672 14.836 1 97.06 340 PRO B N 1
ATOM 5237 C CA . PRO B 1 340 ? 19.891 24.672 15.883 1 97.06 340 PRO B CA 1
ATOM 5238 C C . PRO B 1 340 ? 19.109 25.203 17.078 1 97.06 340 PRO B C 1
ATOM 5240 O O . PRO B 1 340 ? 18.516 24.422 17.828 1 97.06 340 PRO B O 1
ATOM 5243 N N . ALA B 1 341 ? 19.078 26.547 17.203 1 97.5 341 ALA B N 1
ATOM 5244 C CA . ALA B 1 341 ? 18.406 27.172 18.344 1 97.5 341 ALA B CA 1
ATOM 5245 C C . ALA B 1 341 ? 16.891 27.031 18.234 1 97.5 341 ALA B C 1
ATOM 5247 O O . ALA B 1 341 ? 16.172 27.172 19.219 1 97.5 341 ALA B O 1
ATOM 5248 N N . ILE B 1 342 ? 16.422 26.781 17.047 1 98.12 342 ILE B N 1
ATOM 5249 C CA . ILE B 1 342 ? 14.977 26.641 16.859 1 98.12 342 ILE B CA 1
ATOM 5250 C C . ILE B 1 342 ? 14.453 25.5 17.75 1 98.12 342 ILE B C 1
ATOM 5252 O O . ILE B 1 342 ? 13.672 25.734 18.672 1 98.12 342 ILE B O 1
ATOM 5256 N N . VAL B 1 343 ? 15.016 24.266 17.562 1 98.44 343 VAL B N 1
ATOM 5257 C CA . VAL B 1 343 ? 14.5 23.094 18.266 1 98.44 343 VAL B CA 1
ATOM 5258 C C . VAL B 1 343 ? 14.977 23.109 19.719 1 98.44 343 VAL B C 1
ATOM 5260 O O . VAL B 1 343 ? 14.266 22.672 20.625 1 98.44 343 VAL B O 1
ATOM 5263 N N . ARG B 1 344 ? 16.141 23.719 19.953 1 98 344 ARG B N 1
ATOM 5264 C CA . ARG B 1 344 ? 16.609 23.875 21.328 1 98 344 ARG B CA 1
ATOM 5265 C C . ARG B 1 344 ? 15.633 24.75 22.125 1 98 344 ARG B C 1
ATOM 5267 O O . ARG B 1 344 ? 15.367 24.453 23.297 1 98 344 ARG B O 1
ATOM 5274 N N . THR B 1 345 ? 15.156 25.828 21.484 1 98.56 345 THR B N 1
ATOM 5275 C CA . THR B 1 345 ? 14.188 26.703 22.141 1 98.56 345 THR B CA 1
ATOM 5276 C C . THR B 1 345 ? 12.898 25.938 22.438 1 98.56 345 THR B C 1
ATOM 5278 O O . THR B 1 345 ? 12.344 26.047 23.547 1 98.56 345 THR B O 1
ATOM 5281 N N . VAL B 1 346 ? 12.398 25.156 21.5 1 98.69 346 VAL B N 1
ATOM 5282 C CA . VAL B 1 346 ? 11.188 24.359 21.688 1 98.69 346 VAL B CA 1
ATOM 5283 C C . VAL B 1 346 ? 11.383 23.406 22.875 1 98.69 346 VAL B C 1
ATOM 5285 O O . VAL B 1 346 ? 10.508 23.312 23.734 1 98.69 346 VAL B O 1
ATOM 5288 N N . ALA B 1 347 ? 12.555 22.734 22.922 1 98.62 347 ALA B N 1
ATOM 5289 C CA . ALA B 1 347 ? 12.859 21.797 24 1 98.62 347 ALA B CA 1
ATOM 5290 C C . ALA B 1 347 ? 12.852 22.5 25.344 1 98.62 347 ALA B C 1
ATOM 5292 O O . ALA B 1 347 ? 12.312 21.953 26.328 1 98.62 347 ALA B O 1
ATOM 5293 N N . ALA B 1 348 ? 13.43 23.641 25.391 1 98.56 348 ALA B N 1
ATOM 5294 C CA . ALA B 1 348 ? 13.508 24.406 26.625 1 98.56 348 ALA B CA 1
ATOM 5295 C C . ALA B 1 348 ? 12.117 24.797 27.109 1 98.56 348 ALA B C 1
ATOM 5297 O O . ALA B 1 348 ? 11.797 24.672 28.297 1 98.56 348 ALA B O 1
ATOM 5298 N N . VAL B 1 349 ? 11.289 25.297 26.203 1 98.75 349 VAL B N 1
ATOM 5299 C CA . VAL B 1 349 ? 9.93 25.719 26.562 1 98.75 349 VAL B CA 1
ATOM 5300 C C . VAL B 1 349 ? 9.148 24.516 27.078 1 98.75 349 VAL B C 1
ATOM 5302 O O . VAL B 1 349 ? 8.477 24.594 28.109 1 98.75 349 VAL B O 1
ATOM 5305 N N . LEU B 1 350 ? 9.258 23.359 26.438 1 98.56 350 LEU B N 1
ATOM 5306 C CA . LEU B 1 350 ? 8.539 22.156 26.828 1 98.56 350 LEU B CA 1
ATOM 5307 C C . LEU B 1 350 ? 8.977 21.688 28.203 1 98.56 350 LEU B C 1
ATOM 5309 O O . LEU B 1 350 ? 8.156 21.203 28.984 1 98.56 350 LEU B O 1
ATOM 5313 N N . SER B 1 351 ? 10.258 21.828 28.484 1 98.25 351 SER B N 1
ATOM 5314 C CA . SER B 1 351 ? 10.789 21.359 29.766 1 98.25 351 SER B CA 1
ATOM 5315 C C . SER B 1 351 ? 10.211 22.156 30.922 1 98.25 351 SER B C 1
ATOM 5317 O O . SER B 1 351 ? 10.227 21.688 32.062 1 98.25 351 SER B O 1
ATOM 5319 N N . GLU B 1 352 ? 9.633 23.297 30.625 1 98.25 352 GLU B N 1
ATOM 5320 C CA . GLU B 1 352 ? 9.094 24.156 31.672 1 98.25 352 GLU B CA 1
ATOM 5321 C C . GLU B 1 352 ? 7.566 24.172 31.641 1 98.25 352 GLU B C 1
ATOM 5323 O O . GLU B 1 352 ? 6.934 24.953 32.375 1 98.25 352 GLU B O 1
ATOM 5328 N N . ALA B 1 353 ? 6.965 23.328 30.875 1 98 353 ALA B N 1
ATOM 5329 C CA . ALA B 1 353 ? 5.543 23.469 30.562 1 98 353 ALA B CA 1
ATOM 5330 C C . ALA B 1 353 ? 4.707 22.469 31.344 1 98 353 ALA B C 1
ATOM 5332 O O . ALA B 1 353 ? 3.59 22.125 30.953 1 98 353 ALA B O 1
ATOM 5333 N N . ASP B 1 354 ? 5.141 21.953 32.5 1 96.81 354 ASP B N 1
ATOM 5334 C CA . ASP B 1 354 ? 4.469 20.891 33.25 1 96.81 354 ASP B CA 1
ATOM 5335 C C . ASP B 1 354 ? 3.045 21.312 33.625 1 96.81 354 ASP B C 1
ATOM 5337 O O . ASP B 1 354 ? 2.145 20.469 33.656 1 96.81 354 ASP B O 1
ATOM 5341 N N . GLU B 1 355 ? 2.857 22.531 33.875 1 95.88 355 GLU B N 1
ATOM 5342 C CA . GLU B 1 355 ? 1.553 23.016 34.312 1 95.88 355 GLU B CA 1
ATOM 5343 C C . GLU B 1 355 ? 0.508 22.859 33.219 1 95.88 355 GLU B C 1
ATOM 5345 O O . GLU B 1 355 ? -0.695 22.891 33.5 1 95.88 355 GLU B O 1
ATOM 5350 N N . TRP B 1 356 ? 0.98 22.625 31.984 1 96.38 356 TRP B N 1
ATOM 5351 C CA . TRP B 1 356 ? 0.074 22.562 30.828 1 96.38 356 TRP B CA 1
ATOM 5352 C C . TRP B 1 356 ? -0.17 21.125 30.406 1 96.38 356 TRP B C 1
ATOM 5354 O O . TRP B 1 356 ? -0.742 20.859 29.344 1 96.38 356 TRP B O 1
ATOM 5364 N N . ALA B 1 357 ? 0.178 20.156 31.234 1 95 357 ALA B N 1
ATOM 5365 C CA . ALA B 1 357 ? 0.073 18.75 30.875 1 95 357 ALA B CA 1
ATOM 5366 C C . ALA B 1 357 ? -1.347 18.234 31.094 1 95 357 ALA B C 1
ATOM 5368 O O . ALA B 1 357 ? -1.695 17.141 30.641 1 95 357 ALA B O 1
ATOM 5369 N N . ALA B 1 358 ? -2.227 19 31.703 1 92.75 358 ALA B N 1
ATOM 5370 C CA . ALA B 1 358 ? -3.617 18.594 31.906 1 92.75 358 ALA B CA 1
ATOM 5371 C C . ALA B 1 358 ? -4.438 18.812 30.641 1 92.75 358 ALA B C 1
ATOM 5373 O O . ALA B 1 358 ? -4.234 19.797 29.922 1 92.75 358 ALA B O 1
ATOM 5374 N N . PRO B 1 359 ? -5.398 17.922 30.391 1 91.81 359 PRO B N 1
ATOM 5375 C CA . PRO B 1 359 ? -6.25 18.094 29.219 1 91.81 359 PRO B CA 1
ATOM 5376 C C . PRO B 1 359 ? -7.051 19.391 29.25 1 91.81 359 PRO B C 1
ATOM 5378 O O . PRO B 1 359 ? -7.566 19.781 30.312 1 91.81 359 PRO B O 1
ATOM 5381 N N . PRO B 1 360 ? -7.09 20.062 28.109 1 94.25 360 PRO B N 1
ATOM 5382 C CA . PRO B 1 360 ? -7.898 21.281 28.062 1 94.25 360 PRO B CA 1
ATOM 5383 C C . PRO B 1 360 ? -9.398 21 28.109 1 94.25 360 PRO B C 1
ATOM 5385 O O . PRO B 1 360 ? -9.859 20.016 27.516 1 94.25 360 PRO B O 1
ATOM 5388 N N . ALA B 1 361 ? -10.109 21.859 28.719 1 92.81 361 ALA B N 1
ATOM 5389 C CA . ALA B 1 361 ? -11.57 21.766 28.75 1 92.81 361 ALA B CA 1
ATOM 5390 C C . ALA B 1 361 ? -12.195 22.703 27.703 1 92.81 361 ALA B C 1
ATOM 5392 O O . ALA B 1 361 ? -13.305 22.453 27.234 1 92.81 361 ALA B O 1
ATOM 5393 N N . THR B 1 362 ? -11.461 23.75 27.391 1 92.44 362 THR B N 1
ATOM 5394 C CA . THR B 1 362 ? -12 24.75 26.484 1 92.44 362 THR B CA 1
ATOM 5395 C C . THR B 1 362 ? -10.922 25.234 25.516 1 92.44 362 THR B C 1
ATOM 5397 O O . THR B 1 362 ? -9.742 24.938 25.688 1 92.44 362 THR B O 1
ATOM 5400 N N . VAL B 1 363 ? -11.422 25.906 24.5 1 92.88 363 VAL B N 1
ATOM 5401 C CA . VAL B 1 363 ? -10.5 26.531 23.547 1 92.88 363 VAL B CA 1
ATOM 5402 C C . VAL B 1 363 ? -9.617 27.547 24.266 1 92.88 363 VAL B C 1
ATOM 5404 O O . VAL B 1 363 ? -8.438 27.703 23.922 1 92.88 363 VAL B O 1
ATOM 5407 N N . GLU B 1 364 ? -10.164 28.188 25.203 1 93.5 364 GLU B N 1
ATOM 5408 C CA . GLU B 1 364 ? -9.43 29.188 25.984 1 93.5 364 GLU B CA 1
ATOM 5409 C C . GLU B 1 364 ? -8.234 28.578 26.688 1 93.5 364 GLU B C 1
ATOM 5411 O O . GLU B 1 364 ? -7.184 29.203 26.812 1 93.5 364 GLU B O 1
ATOM 5416 N N . ASP B 1 365 ? -8.383 27.359 27.172 1 94.94 365 ASP B N 1
ATOM 5417 C CA . ASP B 1 365 ? -7.277 26.656 27.797 1 94.94 365 ASP B CA 1
ATOM 5418 C C . ASP B 1 365 ? -6.117 26.469 26.828 1 94.94 365 ASP B C 1
ATOM 5420 O O . ASP B 1 365 ? -4.957 26.672 27.172 1 94.94 365 ASP B O 1
ATOM 5424 N N . VAL B 1 366 ? -6.484 26.078 25.609 1 95.5 366 VAL B N 1
ATOM 5425 C CA . VAL B 1 366 ? -5.484 25.844 24.578 1 95.5 366 VAL B CA 1
ATOM 5426 C C . VAL B 1 366 ? -4.781 27.141 24.234 1 95.5 366 VAL B C 1
ATOM 5428 O O . VAL B 1 366 ? -3.553 27.188 24.109 1 95.5 366 VAL B O 1
ATOM 5431 N N . LEU B 1 367 ? -5.57 28.203 24.125 1 93.44 367 LEU B N 1
ATOM 5432 C CA . LEU B 1 367 ? -5.023 29.5 23.766 1 93.44 367 LEU B CA 1
ATOM 5433 C C . LEU B 1 367 ? -4.125 30.031 24.875 1 93.44 367 LEU B C 1
ATOM 5435 O O . LEU B 1 367 ? -3.135 30.719 24.594 1 93.44 367 LEU B O 1
ATOM 5439 N N . ALA B 1 368 ? -4.504 29.781 26.078 1 95.81 368 ALA B N 1
ATOM 5440 C CA . ALA B 1 368 ? -3.672 30.188 27.203 1 95.81 368 ALA B CA 1
ATOM 5441 C C . ALA B 1 368 ? -2.314 29.5 27.172 1 95.81 368 ALA B C 1
ATOM 5443 O O . ALA B 1 368 ? -1.278 30.125 27.391 1 95.81 368 ALA B O 1
ATOM 5444 N N . ALA B 1 369 ? -2.322 28.219 26.953 1 96.69 369 ALA B N 1
ATOM 5445 C CA . ALA B 1 369 ? -1.083 27.453 26.844 1 96.69 369 ALA B CA 1
ATOM 5446 C C . ALA B 1 369 ? -0.236 27.953 25.672 1 96.69 369 ALA B C 1
ATOM 5448 O O . ALA B 1 369 ? 0.983 28.094 25.797 1 96.69 369 ALA B O 1
ATOM 5449 N N . ASP B 1 370 ? -0.9 28.141 24.562 1 96.12 370 ASP B N 1
ATOM 5450 C CA . ASP B 1 370 ? -0.234 28.688 23.375 1 96.12 370 ASP B CA 1
ATOM 5451 C C . ASP B 1 370 ? 0.421 30.031 23.688 1 96.12 370 ASP B C 1
ATOM 5453 O O . ASP B 1 370 ? 1.606 30.234 23.422 1 96.12 370 ASP B O 1
ATOM 5457 N N . GLY B 1 371 ? -0.37 30.906 24.281 1 96.44 371 GLY B N 1
ATOM 5458 C CA . GLY B 1 371 ? 0.14 32.219 24.641 1 96.44 371 GLY B CA 1
ATOM 5459 C C . GLY B 1 371 ? 1.328 32.156 25.594 1 96.44 371 GLY B C 1
ATOM 5460 O O . GLY B 1 371 ? 2.316 32.875 25.391 1 96.44 371 GLY B O 1
ATOM 5461 N N . TRP B 1 372 ? 1.205 31.375 26.578 1 98.12 372 TRP B N 1
ATOM 5462 C CA . TRP B 1 372 ? 2.309 31.188 27.516 1 98.12 372 TRP B CA 1
ATOM 5463 C C . TRP B 1 372 ? 3.568 30.734 26.781 1 98.12 372 TRP B C 1
ATOM 5465 O O . TRP B 1 372 ? 4.656 31.266 27.016 1 98.12 372 TRP B O 1
ATOM 5475 N N . ALA B 1 373 ? 3.441 29.703 25.969 1 98.38 373 ALA B N 1
ATOM 5476 C CA . ALA B 1 373 ? 4.562 29.141 25.219 1 98.38 373 ALA B CA 1
ATOM 5477 C C . ALA B 1 373 ? 5.23 30.188 24.344 1 98.38 373 ALA B C 1
ATOM 5479 O O . ALA B 1 373 ? 6.461 30.25 24.25 1 98.38 373 ALA B O 1
ATOM 5480 N N . ARG B 1 374 ? 4.414 30.984 23.641 1 97.81 374 ARG B N 1
ATOM 5481 C CA . ARG B 1 374 ? 4.941 32.062 22.797 1 97.81 374 ARG B CA 1
ATOM 5482 C C . ARG B 1 374 ? 5.758 33.031 23.609 1 97.81 374 ARG B C 1
ATOM 5484 O O . ARG B 1 374 ? 6.855 33.438 23.219 1 97.81 374 ARG B O 1
ATOM 5491 N N . ASP B 1 375 ? 5.18 33.438 24.688 1 98.38 375 ASP B N 1
ATOM 5492 C CA . ASP B 1 375 ? 5.875 34.406 25.547 1 98.38 375 ASP B CA 1
ATOM 5493 C C . ASP B 1 375 ? 7.203 33.844 26.047 1 98.38 375 ASP B C 1
ATOM 5495 O O . ASP B 1 375 ? 8.227 34.531 26 1 98.38 375 ASP B O 1
ATOM 5499 N N . ARG B 1 376 ? 7.137 32.656 26.516 1 98.44 376 ARG B N 1
ATOM 5500 C CA . ARG B 1 376 ? 8.352 32.031 27.031 1 98.44 376 ARG B CA 1
ATOM 5501 C C . ARG B 1 376 ? 9.391 31.859 25.922 1 98.44 376 ARG B C 1
ATOM 5503 O O . ARG B 1 376 ? 10.578 32.094 26.141 1 98.44 376 ARG B O 1
ATOM 5510 N N . ALA B 1 377 ? 9.023 31.406 24.734 1 98.62 377 ALA B N 1
ATOM 5511 C CA . ALA B 1 377 ? 9.914 31.25 23.594 1 98.62 377 ALA B CA 1
ATOM 5512 C C . ALA B 1 377 ? 10.57 32.594 23.219 1 98.62 377 ALA B C 1
ATOM 5514 O O . ALA B 1 377 ? 11.766 32.625 22.938 1 98.62 377 ALA B O 1
ATOM 5515 N N . ARG B 1 378 ? 9.758 33.656 23.25 1 98.38 378 ARG B N 1
ATOM 5516 C CA . ARG B 1 378 ? 10.289 34.969 22.953 1 98.38 378 ARG B CA 1
ATOM 5517 C C . ARG B 1 378 ? 11.367 35.375 23.938 1 98.38 378 ARG B C 1
ATOM 5519 O O . ARG B 1 378 ? 12.375 36 23.562 1 98.38 378 ARG B O 1
ATOM 5526 N N . GLN B 1 379 ? 11.141 35.062 25.172 1 98.25 379 GLN B N 1
ATOM 5527 C CA . GLN B 1 379 ? 12.141 35.344 26.188 1 98.25 379 GLN B CA 1
ATOM 5528 C C . GLN B 1 379 ? 13.438 34.594 25.938 1 98.25 379 GLN B C 1
ATOM 5530 O O . GLN B 1 379 ? 14.523 35.188 26.016 1 98.25 379 GLN B O 1
ATOM 5535 N N . LEU B 1 380 ? 13.32 33.375 25.578 1 97.94 380 LEU B N 1
ATOM 5536 C CA . LEU B 1 380 ? 14.492 32.562 25.328 1 97.94 380 LEU B CA 1
ATOM 5537 C C . LEU B 1 380 ? 15.227 33 24.078 1 97.94 380 LEU B C 1
ATOM 5539 O O . LEU B 1 380 ? 16.469 33 24.047 1 97.94 380 LEU B O 1
ATOM 5543 N N . VAL B 1 381 ? 14.469 33.375 23.016 1 97.69 381 VAL B N 1
ATOM 5544 C CA . VAL B 1 381 ? 15.031 33.844 21.766 1 97.69 381 VAL B CA 1
ATOM 5545 C C . VAL B 1 381 ? 15.836 35.125 22 1 97.69 381 VAL B C 1
ATOM 5547 O O . VAL B 1 381 ? 16.922 35.281 21.438 1 97.69 381 VAL B O 1
ATOM 5550 N N . LYS B 1 382 ? 15.344 35.969 22.828 1 95.38 382 LYS B N 1
ATOM 5551 C CA . LYS B 1 382 ? 16.031 37.219 23.141 1 95.38 382 LYS B CA 1
ATOM 5552 C C . LYS B 1 382 ? 17.344 36.938 23.875 1 95.38 382 LYS B C 1
ATOM 5554 O O . LYS B 1 382 ? 18.312 37.688 23.703 1 95.38 382 LYS B O 1
ATOM 5559 N N . GLN B 1 383 ? 17.359 35.938 24.625 1 92.69 383 GLN B N 1
ATOM 5560 C CA . GLN B 1 383 ? 18.562 35.562 25.375 1 92.69 383 GLN B CA 1
ATOM 5561 C C . GLN B 1 383 ? 19.609 34.969 24.453 1 92.69 383 GLN B C 1
ATOM 5563 O O . GLN B 1 383 ? 20.812 35.094 24.703 1 92.69 383 GLN B O 1
ATOM 5568 N N . GLU B 1 384 ? 19.219 34.219 23.469 1 87.94 384 GLU B N 1
ATOM 5569 C CA . GLU B 1 384 ? 20.109 33.562 22.531 1 87.94 384 GLU B CA 1
ATOM 5570 C C . GLU B 1 384 ? 20.672 34.531 21.5 1 87.94 384 GLU B C 1
ATOM 5572 O O . GLU B 1 384 ? 21.781 34.344 20.984 1 87.94 384 GLU B O 1
ATOM 5577 N N . GLY B 1 385 ? 19.859 35.469 21.078 1 75.06 385 GLY B N 1
ATOM 5578 C CA . GLY B 1 385 ? 20.297 36.469 20.125 1 75.06 385 GLY B CA 1
ATOM 5579 C C . GLY B 1 385 ? 21.094 37.625 20.734 1 75.06 385 GLY B C 1
ATOM 5580 O O . GLY B 1 385 ? 22.172 37.969 20.25 1 75.06 385 GLY B O 1
#

Sequence (770 aa):
MDETRPTRVLLLGSTGSIGTQALEVIEANPGKFSVVGLAAGGANVDLLARQITETGVTSVAVADPRAAATLDRPGVLSGPGAVTELVKNTEADVVLNALVGSLGLEPTLAALESGARLALANKESLVAGGPLVTAAAAPGQIVPVDSEHSALAQCLRGGSADEVSRLVLTASGGPFRGWSAQQLDSVTPEQAGAHPTWSMGPMNTLNSATLVNKGLELIETHLLFGIEYDRIDVTVHPQSIVHSMVTFTDGSTLAQASPPDMKLPIALALGWPDRVAGAAAPCDFASASRWDFEPLDSAVFPAVDLAREAGRRGGCLTAVYNAANEVAAQAFLDGIIRFPAIVRTVAAVLSEADEWAAPPATVEDVLAADGWARDRARQLVKQEGMDETRPTRVLLLGSTGSIGTQALEVIEANPGKFSVVGLAAGGANVDLLARQITETGVTSVAVADPRAAATLDRPGVLSGPGAVTELVKNTEADVVLNALVGSLGLEPTLAALESGARLALANKESLVAGGPLVTAAAAPGQIVPVDSEHSALAQCLRGGSADEVSRLVLTASGGPFRGWSAQQLDSVTPEQAGAHPTWSMGPMNTLNSATLVNKGLELIETHLLFGIEYDRIDVTVHPQSIVHSMVTFTDGSTLAQASPPDMKLPIALALGWPDRVAGAAAPCDFASASRWDFEPLDSAVFPAVDLAREAGRRGGCLTAVYNAANEVAAQAFLDGIIRFPAIVRTVAAVLSEADEWAAPPATVEDVLAADGWARDRARQLVKQEG

pLDDT: mean 95.81, std 5.86, range [36.88, 98.94]

Secondary structure (DSSP, 8-state):
--TTS-EEEEEESTTSHHHHHHHHHHHT-TTTEEEEEEEE-STTHHHHHHHHHHH----EEES-HHHHHHT--TT-EESTTHHHHHHHHS--SEEEE---GGGGHHHHHHHHHHT-EEEE--HHHHHHHHHHHHHHPPTT-EEE-SHHHHHHHHHHTTS-GGGEEEEEEEE---TTTT--TTGGGG--HHHHT--SS----HHHHHHHHHTHHHHHHHHHHHHHH---GGGEEEEE-TT--EEEEEEETTS-EEEEE--S-THHHHHHHHHTTS--TTSSPPP-TTS-EEEEEEE--TTT-THHHHHHHHHHH-TTHHHHHHHHHHHHHHHHHTTSS-HHHHHHHHHHHHHT-GGG-SPPSSHHHHHHHHHHHHHHHHHHHHHH-/--TTS-EEEEEESTTSHHHHHHHHHHHT-TTTEEEEEEEE-STTHHHHHHHHHHH----EEES-HHHHHHT--TT-EESTTHHHHHHHHS--SEEEE---GGGGHHHHHHHHHHT-EEEE--HHHHHHHHHHHHHHPPTT-EEE-SHHHHHHHHHHTTS-GGGEEEEEEEE---TTTT--TTGGGG--HHHHT--SS----HHHHHHHHHTHHHHHHHHHHHHHH---GGGEEEEE-TT--EEEEEEETTS-EEEEE--S-THHHHHHHHHTTS--TTSSPPP-TTS-EEEEEEE--TTT-THHHHHHHHHHH-TTHHHHHHHHHHHHHHHHHTTSS-HHHHHHHHHHHHHT-GGG-SPPSSHHHHHHHHHHHHHHHHHHHHHH-

Foldseek 3Di:
DPVFAAFEEEEEALVFPLNVLLVVLCVVPVRHHAYAEYEHAQPCLVVVLVVCVVRVHQQYEYQDPVSQVVSPHPPYHYHLCRLLVSLQVTDGQEYEHPDEACSCQSN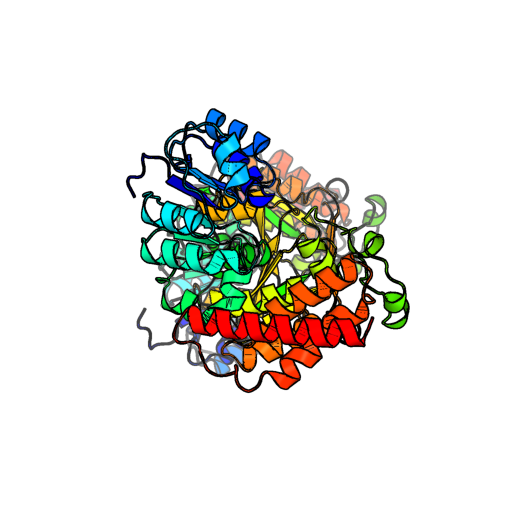LLSNLQSVHQYAYAHLRNCLLQLVSNLVSHDVPSYQYLPLLRNFVVVQCVVDDLQFFQAKEFEALCAQQNPPALVVQQPDALVSLQDGDADDHDSLCSNCSNLVLNVLSVLLSNCSNSVDASVRYHYKYKNQCFFGMWTATPVGDIDTHGARDDSQQSSQCSSNPPDGDPPSHDGDDPVDDDDTDIHHDPCVNRVSNVVSSVLSVLAASSSLLLRLLLVLLSVCRNVVLAGSVVSVVLSSVLSVVLNVRSDHDPDPVSSVVSSVVSNVSSVVVSNVRD/DPVFAAFEEEEEALVFPLNVLLVVLCVVPVRHHAYAEYEHAQPCLVVVLVVCVVRVHQQYEYQDPVSQVVSPHPPYHYHLCRLLVSLQVTDGQEYEHPDEACSCQSNLLSNLQSVHQYAYAHLRNCLLQLVSNLVSHDVPSYQYLPLLRNFVVVQCVVDDLQFFQAKEFEALCAQQNPPALVVQQPDALVSLQDGDADHHDSLCSNCSNLVLNVLSVLLSNCSNSVDASVRYHYKYKNQCFFGMWTATPVGDIDTHGARDDSQQSSQCSSNPPDGDPPSHDGDDPVDDDDTDIHHDPCVNRVSNVLSSVLSVLAASSSLLLRLLLVLLSVCRNVVLAGSVVSVVLSSVLSVVLNVRSDHDPDPVSSVVSSVSSNVSSVVVSNVRD

Organism: NCBI:txid1990687

InterPro domains:
  IPR003821 1-deoxy-D-xylulose 5-phosphate reductoisomerase [MF_00183] (9-380)
  IPR003821 1-deoxy-D-xylulose 5-phosphate reductoisomerase [PIRSF006205] (7-383)
  IPR003821 1-deoxy-D-xylulose 5-phosphate reductoisomerase [PTHR30525] (5-381)
  IPR003821 1-deoxy-D-xylulose 5-phosphate reductoisomerase [TIGR00243] (8-382)
  IPR013512 1-deoxy-D-xylulose 5-phosphate reductoisomerase, N-terminal [PF02670] (9-130)
  IPR013644 1-deoxy-D-xylulose 5-phosphate reductoisomerase, C-terminal [PF08436] (142-225)
  IPR026877 DXP reductoisomerase, C-terminal domain [PF13288] (258-375)
  IPR036169 DXP reductoisomerase, C-terminal domain superfamily [SSF69055] (289-382)
  IPR036291 NAD(P)-binding domain superfamily [SSF51735] (7-146)

Solvent-accessible surface area (backbone atoms only — not comparable to full-atom values): 38260 Å² total; per-residue (Å²): 126,72,92,79,62,44,48,32,30,30,34,33,18,35,76,40,75,64,22,46,44,45,50,50,54,35,68,77,31,64,76,53,30,40,67,54,27,42,19,35,61,38,90,52,49,69,59,44,53,51,49,36,62,74,64,64,44,68,47,35,16,17,32,32,51,72,40,43,62,68,66,76,57,82,76,56,32,53,26,90,59,13,51,37,51,44,49,72,73,45,89,42,54,30,36,36,37,39,36,69,50,66,73,30,33,61,38,48,50,40,32,38,71,70,66,22,34,30,23,39,49,30,57,42,17,43,37,32,37,36,72,59,48,56,69,57,41,56,92,81,30,66,33,43,28,43,58,40,53,29,22,34,58,40,33,51,48,44,59,55,81,89,41,58,55,33,38,36,41,46,36,52,47,36,61,53,57,90,55,52,62,76,62,38,60,72,52,45,60,72,60,41,58,47,45,84,84,62,90,69,57,67,66,61,29,38,25,35,42,51,32,40,46,54,10,51,47,53,44,38,46,29,66,74,68,70,48,57,72,93,37,51,45,62,24,24,20,66,75,41,31,58,29,14,27,34,29,32,40,24,13,44,26,32,31,24,32,26,58,83,54,68,43,32,24,42,36,32,33,76,40,58,93,43,75,38,71,67,43,36,68,51,69,68,58,78,43,69,48,72,48,51,36,27,47,65,59,50,87,65,40,45,32,38,61,51,34,50,50,29,48,71,64,26,42,25,31,34,14,25,46,51,30,13,36,57,49,32,47,50,35,30,68,71,64,47,42,48,53,64,49,25,58,51,44,25,51,53,48,57,74,69,39,69,88,36,37,55,72,60,90,46,70,64,50,34,50,49,38,25,50,51,26,34,54,52,28,52,55,52,49,62,69,70,78,126,71,91,81,61,45,48,32,29,29,34,32,18,36,74,40,75,63,21,47,43,46,50,52,53,35,67,77,31,66,75,52,30,40,69,54,28,42,19,35,62,38,90,50,49,69,58,45,53,51,52,37,63,75,64,64,43,69,48,37,18,16,33,31,53,74,41,42,64,70,66,76,56,84,76,56,32,53,25,90,58,13,50,37,50,45,48,71,73,46,90,42,54,30,33,35,37,39,35,70,49,66,74,29,32,61,38,49,50,39,34,37,71,70,66,24,34,29,24,39,49,30,58,40,18,44,38,32,36,36,71,57,48,56,71,56,40,54,93,81,30,68,32,44,27,43,58,40,53,29,23,35,60,40,34,51,47,43,56,54,82,88,40,56,56,33,39,36,40,47,36,52,48,36,61,55,57,90,56,52,63,74,62,39,60,74,52,44,60,72,59,40,57,47,46,85,86,61,90,68,56,68,67,60,29,38,25,34,43,51,30,40,46,54,11,50,49,53,45,38,47,31,65,75,69,69,48,57,71,90,38,50,45,63,24,25,21,68,75,40,32,56,30,14,26,34,31,32,41,24,13,44,26,32,32,22,31,27,57,81,54,69,41,32,24,42,35,31,33,75,40,59,94,43,75,39,70,68,41,36,67,51,70,68,58,80,43,70,48,72,49,50,37,28,47,64,58,50,87,65,39,45,32,39,60,52,32,51,51,29,48,71,62,25,42,24,30,35,14,26,46,52,31,14,35,56,49,33,48,50,36,30,68,70,65,46,41,50,53,63,49,25,58,51,44,26,52,54,48,58,73,69,40,68,88,36,36,56,72,59,89,45,71,65,48,34,50,49,38,23,50,51,26,34,53,52,29,51,54,52,48,61,70,71,79